Protein AF-A0A6A6Q121-F1 (afdb_monomer_lite)

Sequence (512 aa):
PRHFSQTSRILLLSRHSLRPQLPYLSQPALYRQQPLINYQINRLLSAETTSRFRDQVFLTAKWLAIVWAFIFAGSLAVTAVLIELQERKNPTPAEWRFWTRQALRDAREEANAVKEQDKVAIDWAAAGGHFRNCLKRLEDADVDGNGLFPVGGTEDGLGAEEILIPGVGKAGFDITRKSYEWRTCYFEVLMGCGLAAEHLDGMMVDLTRKFVFPRSMVVGPSNPDPRPVPSFMGHGIAPLEENCEPAYPAPETYYMRILTGKGFTTKQKLQAAEAYANWLDYKGLPASAEEMYRWAIDISKAAMPVPAGVVLDETTNVLKEDAGKEATPNLLRATTALAIHHARTGNVSAALPMLLSILRARRDAPVSPTPYSSRFDSDADTKSRTDIGQGIAFVRNVFRSAQFADPPASGDEPLTRPSPRPICEESEIMLYIGEIIFANDDNDQRKSEGLGWTRQAVRIAEMSLEDPEMQLAEKRKCRECLLAGVQNLETMLRQLSVRQKTTAAREGGRSG

Secondary structure (DSSP, 8-state):
----------------------GGG----------HHHHHHHHH--HHHHHHHHHHHHHHHHHHHHHHHHHHHHHHHHHHHHHHHHHHHS---TTS-HHHHHHHHHHHHHHHTTTTTS-SS--HHHHHHHHHHHHHHHH-TTTT-TT-EETT--TTSTT----EETTTEEPPEE-TTS-HHHHHHHHHHHHHHHHHHHHTTTEEEETTTTEEEEGGG-BBTTBSSPPPPPGGG-SPPPPBGGGEEESS--THHHHHHHHH-BS--HHHHHHHHHHHHHHHHHTT-HHHHHHHHHHHHHHHHHH-SS-HHHHB-TTT-PBPGGGGGT--HHHHHHHHHHHHHHHHTT-HHHHHHHHHHHHHHHHHSPBPSS-----S-TT-----SSHHHHHHHHHHHHTSPPPPPPPPP-S-SPP-BSSSSPPHHHHHHHHHHHHHHHHH---HHHHHHHHHHHHHHHHHHHHHHT-TT--HHHHHHHHHHHHHHHHHHHHHHHHHHHHHHHHHHHHHTS--

Foldseek 3Di:
DDDDDDDDDDDDPDDDDDDPPPVVPDDPPPPDDDPPVVVVVVVVPDVVVVVVVVVVVVVVVVVVVVVVVCVVVVVVVVVLLVLLVLCQVPNADPLADPLLVVLLSQLVCLVCCVVVVNDPDRPLLRNLVSLVVSLVQCCDCVHNVVPKAAVQADPVRVRRDFDQDPPQGGAAIACQPPDPRSQVVNLVSLVSNLVSLLVLPQWKAQQVVRDIDRVQQEPEPVHPDHDDDDVVSDPDRHHHPVRIDRSHGHSSNSLRNQCRYHNDFLVSNLVSLLSVLVSCVVVVNLVVSLVSLLVQLVSLQVLAPDHPVVAADNVLRAGDQQNLARPWQSNLVSLLSNLVSCLVVPVLVSNQRRLVRSLNSVLNHAADPDQPPCPPDVPPPVPDPDPVVVVVVSVVSSPDRNDDDDDDDSRNGRDHHNDNADALVSLVSLLSNLVSQLPVDPDPVSVVVSLVSLVVSLVSLVVNCPDPPDDPVSNVSSVVSNVSSVVSNVVSVVVVVVVVVVVVVVVVVVVD

Structure (mmCIF, N/CA/C/O backbone):
data_AF-A0A6A6Q121-F1
#
_entry.id   AF-A0A6A6Q121-F1
#
loop_
_atom_site.group_PDB
_atom_site.id
_atom_site.type_symbol
_atom_site.label_atom_id
_atom_site.label_alt_id
_atom_site.label_comp_id
_atom_site.label_asym_id
_atom_site.label_entity_id
_atom_site.label_seq_id
_atom_site.pdbx_PDB_ins_code
_atom_site.Cartn_x
_atom_site.Cartn_y
_atom_site.Cartn_z
_atom_site.occupancy
_atom_site.B_iso_or_equiv
_atom_site.auth_seq_id
_atom_site.auth_comp_id
_atom_site.auth_asym_id
_atom_site.auth_atom_id
_atom_site.pdbx_PDB_model_num
ATOM 1 N N . PRO A 1 1 ? -5.445 66.632 -56.193 1.00 40.78 1 PRO A N 1
ATOM 2 C CA . PRO A 1 1 ? -4.097 67.204 -56.459 1.00 40.78 1 PRO A CA 1
ATOM 3 C C . PRO A 1 1 ? -3.016 66.097 -56.467 1.00 40.78 1 PRO A C 1
ATOM 5 O O . PRO A 1 1 ? -2.738 65.546 -55.416 1.00 40.78 1 PRO A O 1
ATOM 8 N N . ARG A 1 2 ? -2.401 65.634 -57.561 1.00 38.06 2 ARG A N 1
ATOM 9 C CA . ARG A 1 2 ? -2.319 66.024 -58.976 1.00 38.06 2 ARG A CA 1
ATOM 10 C C . ARG A 1 2 ? -2.697 64.810 -59.846 1.00 38.06 2 ARG A C 1
ATOM 12 O O . ARG A 1 2 ? -2.284 63.694 -59.554 1.00 38.06 2 ARG A O 1
ATOM 19 N N . HIS A 1 3 ? -3.465 65.065 -60.900 1.00 41.47 3 HIS A N 1
ATOM 20 C CA . HIS A 1 3 ? -3.667 64.183 -62.053 1.00 41.47 3 HIS A CA 1
ATOM 21 C C . HIS A 1 3 ? -2.502 64.342 -63.036 1.00 41.47 3 HIS A C 1
ATOM 23 O O . HIS A 1 3 ? -1.964 65.437 -63.078 1.00 41.47 3 HIS A O 1
ATOM 29 N N . PHE A 1 4 ? -2.191 63.306 -63.825 1.00 39.97 4 PHE A N 1
ATOM 30 C CA . PHE A 1 4 ? -1.807 63.331 -65.258 1.00 39.97 4 PHE A CA 1
ATOM 31 C C . PHE A 1 4 ? -1.737 61.853 -65.720 1.00 39.97 4 PHE A C 1
ATOM 33 O O . PHE A 1 4 ? -0.875 61.109 -65.268 1.00 39.97 4 PHE A O 1
ATOM 40 N N . SER A 1 5 ? -2.833 61.289 -66.252 1.00 43.56 5 SER A N 1
ATOM 41 C CA . SER A 1 5 ? -3.167 61.110 -67.689 1.00 43.56 5 SER A CA 1
ATOM 42 C C . SER A 1 5 ? -2.218 60.153 -68.433 1.00 43.56 5 SER A C 1
ATOM 44 O O . SER A 1 5 ? -1.035 60.435 -68.567 1.00 43.56 5 SER A O 1
ATOM 46 N N . GLN A 1 6 ? -2.701 58.958 -68.804 1.00 41.78 6 GLN A N 1
ATOM 47 C CA . GLN A 1 6 ? -3.052 58.559 -70.186 1.00 41.78 6 GLN A CA 1
ATOM 48 C C . GLN A 1 6 ? -1.946 58.839 -71.220 1.00 41.78 6 GLN A C 1
ATOM 50 O O . GLN A 1 6 ? -1.555 59.981 -71.403 1.00 41.78 6 GLN A O 1
ATOM 55 N N . THR A 1 7 ? -1.500 57.840 -71.989 1.00 36.84 7 THR A N 1
ATOM 56 C CA . THR A 1 7 ? -2.024 57.542 -73.339 1.00 36.84 7 THR A CA 1
ATOM 57 C C . THR A 1 7 ? -1.271 56.339 -73.924 1.00 36.84 7 THR A C 1
ATOM 59 O O . THR A 1 7 ? -0.046 56.290 -73.941 1.00 36.84 7 THR A O 1
ATOM 62 N N . SER A 1 8 ? -2.023 55.384 -74.461 1.00 48.34 8 SER A N 1
ATOM 63 C CA . SER A 1 8 ? -1.587 54.477 -75.524 1.00 48.34 8 SER A CA 1
ATOM 64 C C . SER A 1 8 ? -1.000 55.252 -76.703 1.00 48.34 8 SER A C 1
ATOM 66 O O . SER A 1 8 ? -1.606 56.256 -77.078 1.00 48.34 8 SER A O 1
ATOM 68 N N . ARG A 1 9 ? 0.041 54.740 -77.376 1.00 40.53 9 ARG A N 1
ATOM 69 C CA . ARG A 1 9 ? 0.156 54.866 -78.839 1.00 40.53 9 ARG A CA 1
ATOM 70 C C . ARG A 1 9 ? 1.304 54.043 -79.448 1.00 40.53 9 ARG A C 1
ATOM 72 O O . ARG A 1 9 ? 2.445 54.123 -79.018 1.00 40.53 9 ARG A O 1
ATOM 79 N N . ILE A 1 10 ? 0.931 53.394 -80.554 1.00 46.56 10 ILE A N 1
ATOM 80 C CA . ILE A 1 10 ? 1.706 53.205 -81.788 1.00 46.56 10 ILE A CA 1
ATOM 81 C C . ILE A 1 10 ? 2.537 51.913 -81.894 1.00 46.56 10 ILE A C 1
ATOM 83 O O . ILE A 1 10 ? 3.711 51.835 -81.549 1.00 46.56 10 ILE A O 1
ATOM 87 N N . LEU A 1 11 ? 1.896 50.927 -82.535 1.00 51.59 11 LEU A N 1
ATOM 88 C CA . LEU A 1 11 ? 2.527 50.001 -83.472 1.00 51.59 11 LEU A CA 1
ATOM 89 C C . LEU A 1 11 ? 3.246 50.808 -84.565 1.00 51.59 11 LEU A C 1
ATOM 91 O O . LEU A 1 11 ? 2.600 51.380 -85.442 1.00 51.59 11 LEU A O 1
ATOM 95 N N . LEU A 1 12 ? 4.576 50.841 -84.520 1.00 46.09 12 LEU A N 1
ATOM 96 C CA . LEU A 1 12 ? 5.409 51.230 -85.655 1.00 46.09 12 LEU A CA 1
ATOM 97 C C . LEU A 1 12 ? 6.004 49.964 -86.269 1.00 46.09 12 LEU A C 1
ATOM 99 O O . LEU A 1 12 ? 7.003 49.425 -85.801 1.00 46.09 12 LEU A O 1
ATOM 103 N N . LEU A 1 13 ? 5.368 49.510 -87.348 1.00 48.31 13 LEU A N 1
ATOM 104 C CA . LEU A 1 13 ? 6.032 48.755 -88.402 1.00 48.31 13 LEU A CA 1
ATOM 105 C C . LEU A 1 13 ? 7.103 49.667 -89.014 1.00 48.31 13 LEU A C 1
ATOM 107 O O . LEU A 1 13 ? 6.773 50.591 -89.756 1.00 48.31 13 LEU A O 1
ATOM 111 N N . SER A 1 14 ? 8.378 49.415 -88.723 1.00 38.84 14 SER A N 1
ATOM 112 C CA . SER A 1 14 ? 9.486 49.961 -89.507 1.00 38.84 14 SER A CA 1
ATOM 113 C C . SER A 1 14 ? 10.248 48.830 -90.197 1.00 38.84 14 SER A C 1
ATOM 115 O O . SER A 1 14 ? 10.554 47.781 -89.631 1.00 38.84 14 SER A O 1
ATOM 117 N N . ARG A 1 15 ? 10.463 49.039 -91.497 1.00 37.97 15 ARG A N 1
ATOM 118 C CA . ARG A 1 15 ? 11.133 48.138 -92.432 1.00 37.97 15 ARG A CA 1
ATOM 119 C C . ARG A 1 15 ? 12.643 48.117 -92.176 1.00 37.97 15 ARG A C 1
ATOM 121 O O . ARG A 1 15 ? 13.257 49.167 -92.050 1.00 37.97 15 ARG A O 1
ATOM 128 N N . HIS A 1 16 ? 13.196 46.904 -92.179 1.00 45.56 16 HIS A N 1
ATOM 129 C CA . HIS A 1 16 ? 14.509 46.497 -92.695 1.00 45.56 16 HIS A CA 1
ATOM 130 C C . HIS A 1 16 ? 15.619 47.561 -92.666 1.00 45.56 16 HIS A C 1
ATOM 132 O O . HIS A 1 16 ? 15.792 48.320 -93.618 1.00 45.56 16 HIS A O 1
ATOM 138 N N . SER A 1 17 ? 16.459 47.501 -91.631 1.00 39.28 17 SER A N 1
ATOM 139 C CA . SER A 1 17 ? 17.854 47.920 -91.737 1.00 39.28 17 SER A CA 1
ATOM 140 C C . SER A 1 17 ? 18.752 46.683 -91.669 1.00 39.28 17 SER A C 1
ATOM 142 O O . SER A 1 17 ? 18.675 45.864 -90.752 1.00 39.28 17 SER A O 1
ATOM 144 N N . LEU A 1 18 ? 19.572 46.524 -92.707 1.00 50.84 18 LEU A N 1
ATOM 145 C CA . LEU A 1 18 ? 20.635 45.531 -92.811 1.00 50.84 18 LEU A CA 1
ATOM 146 C C . LEU A 1 18 ? 21.683 45.826 -91.732 1.00 50.84 18 LEU A C 1
ATOM 148 O O . LEU A 1 18 ? 22.589 46.631 -91.936 1.00 50.84 18 LEU A O 1
ATOM 152 N N . ARG A 1 19 ? 21.546 45.195 -90.564 1.00 47.12 19 ARG A N 1
ATOM 153 C CA . ARG A 1 19 ? 22.607 45.139 -89.556 1.00 47.12 19 ARG A CA 1
ATOM 154 C C . ARG A 1 19 ? 23.277 43.767 -89.657 1.00 47.12 19 ARG A C 1
ATOM 156 O O . ARG A 1 19 ? 22.555 42.770 -89.622 1.00 47.12 19 ARG A O 1
ATOM 163 N N . PRO A 1 20 ? 24.613 43.685 -89.784 1.00 48.47 20 PRO A N 1
ATOM 164 C CA . PRO A 1 20 ? 25.309 42.406 -89.814 1.00 48.47 20 PRO A CA 1
ATOM 165 C C . PRO A 1 20 ? 25.040 41.673 -88.498 1.00 48.47 20 PRO A C 1
ATOM 167 O O . PRO A 1 20 ? 25.429 42.124 -87.419 1.00 48.47 20 PRO A O 1
ATOM 170 N N . GLN A 1 21 ? 24.307 40.566 -88.589 1.00 49.34 21 GLN A N 1
ATOM 171 C CA . GLN A 1 21 ? 24.080 39.671 -87.467 1.00 49.34 21 GLN A CA 1
ATOM 172 C C . GLN A 1 21 ? 25.391 38.936 -87.201 1.00 49.34 21 GLN A C 1
ATOM 174 O O . GLN A 1 21 ? 25.777 38.034 -87.939 1.00 49.34 21 GLN A O 1
ATOM 179 N N . LEU A 1 22 ? 26.104 39.365 -86.160 1.00 53.59 22 LEU A N 1
ATOM 180 C CA . LEU A 1 22 ? 27.217 38.606 -85.608 1.00 53.59 22 LEU A CA 1
ATOM 181 C C . LEU A 1 22 ? 26.648 37.277 -85.074 1.00 53.59 22 LEU A C 1
ATOM 183 O O . LEU A 1 22 ? 25.803 37.311 -84.172 1.00 53.59 22 LEU A O 1
ATOM 187 N N . PRO A 1 23 ? 27.080 36.114 -85.599 1.00 54.44 23 PRO A N 1
ATOM 188 C CA . PRO A 1 23 ? 26.463 34.817 -85.299 1.00 54.44 23 PRO A CA 1
ATOM 189 C C . PRO A 1 23 ? 26.564 34.418 -83.817 1.00 54.44 23 PRO A C 1
ATOM 191 O O . PRO A 1 23 ? 25.807 33.573 -83.349 1.00 54.44 23 PRO A O 1
ATOM 194 N N . TYR A 1 24 ? 27.423 35.087 -83.046 1.00 56.44 24 TYR A N 1
ATOM 195 C CA . TYR A 1 24 ? 27.645 34.839 -81.619 1.00 56.44 24 TYR A CA 1
ATOM 196 C C . TYR A 1 24 ? 26.566 35.432 -80.691 1.00 56.44 24 TYR A C 1
ATOM 198 O O . TYR A 1 24 ? 26.572 35.141 -79.500 1.00 56.44 24 TYR A O 1
ATOM 206 N N . LEU A 1 25 ? 25.646 36.259 -81.208 1.00 50.81 25 LEU A N 1
ATOM 207 C CA . LEU A 1 25 ? 24.520 36.817 -80.435 1.00 50.81 25 LEU A CA 1
ATOM 208 C C . LEU A 1 25 ? 23.155 36.232 -80.831 1.00 50.81 25 LEU A C 1
ATOM 210 O O . LEU A 1 25 ? 22.131 36.634 -80.276 1.00 50.81 25 LEU A O 1
ATOM 214 N N . SER A 1 26 ? 23.119 35.268 -81.755 1.00 50.34 26 SER A N 1
ATOM 215 C CA . SER A 1 26 ? 21.898 34.511 -82.028 1.00 50.34 26 SER A CA 1
ATOM 216 C C . SER A 1 26 ? 21.695 33.468 -80.924 1.00 50.34 26 SER A C 1
ATOM 218 O O . SER A 1 26 ? 22.448 32.506 -80.801 1.00 50.34 26 SER A O 1
ATOM 220 N N . GLN A 1 27 ? 20.699 33.680 -80.062 1.00 53.41 27 GLN A N 1
ATOM 221 C CA . GLN A 1 27 ? 20.248 32.622 -79.159 1.00 53.41 27 GLN A CA 1
ATOM 222 C C . GLN A 1 27 ? 19.619 31.518 -80.015 1.00 53.41 27 GLN A C 1
ATOM 224 O O . GLN A 1 27 ? 18.714 31.821 -80.799 1.00 53.41 27 GLN A O 1
ATOM 229 N N . PRO A 1 28 ? 20.046 30.250 -79.897 1.00 46.47 28 PRO A N 1
ATOM 230 C CA . PRO A 1 28 ? 19.394 29.185 -80.628 1.00 46.47 28 PRO A CA 1
ATOM 231 C C . PRO A 1 28 ? 18.003 28.981 -80.023 1.00 46.47 28 PRO A C 1
ATOM 233 O O . PRO A 1 28 ? 17.853 28.482 -78.907 1.00 46.47 28 PRO A O 1
ATOM 236 N N . ALA A 1 29 ? 16.972 29.373 -80.771 1.00 50.91 29 ALA A N 1
ATOM 237 C CA . ALA A 1 29 ? 15.596 28.972 -80.524 1.00 50.91 29 ALA A CA 1
ATOM 238 C C . ALA A 1 29 ? 15.457 27.479 -80.862 1.00 50.91 29 ALA A C 1
ATOM 240 O O . ALA A 1 29 ? 14.929 27.099 -81.905 1.00 50.91 29 ALA A O 1
ATOM 241 N N . LEU A 1 30 ? 15.991 26.613 -79.997 1.00 45.03 30 LEU A N 1
ATOM 242 C CA . LEU A 1 30 ? 15.757 25.179 -80.090 1.00 45.03 30 LEU A CA 1
ATOM 243 C C . LEU A 1 30 ? 14.354 24.879 -79.567 1.00 45.03 30 LEU A C 1
ATOM 245 O O . LEU A 1 30 ? 14.095 24.812 -78.367 1.00 45.03 30 LEU A O 1
ATOM 249 N N . TYR A 1 31 ? 13.458 24.698 -80.528 1.00 45.66 31 TYR A N 1
ATOM 250 C CA . TYR A 1 31 ? 12.152 24.079 -80.393 1.00 45.66 31 TYR A CA 1
ATOM 251 C C . TYR A 1 31 ? 12.320 22.655 -79.836 1.00 45.66 31 TYR A C 1
ATOM 253 O O . TYR A 1 31 ? 12.565 21.699 -80.571 1.00 45.66 31 TYR A O 1
ATOM 261 N N . ARG A 1 32 ? 12.224 22.503 -78.514 1.00 43.00 32 ARG A N 1
ATOM 262 C CA . ARG A 1 32 ? 12.034 21.205 -77.861 1.00 43.00 32 ARG A CA 1
ATOM 263 C C . ARG A 1 32 ? 11.022 21.393 -76.745 1.00 43.00 32 ARG A C 1
ATOM 265 O O . ARG A 1 32 ? 11.251 22.175 -75.829 1.00 43.00 32 ARG A O 1
ATOM 272 N N . GLN A 1 33 ? 9.889 20.707 -76.863 1.00 49.22 33 GLN A N 1
ATOM 273 C CA . GLN A 1 33 ? 8.834 20.677 -75.856 1.00 49.22 33 GLN A CA 1
ATOM 274 C C . GLN A 1 33 ? 9.425 20.204 -74.519 1.00 49.22 33 GLN A C 1
ATOM 276 O O . GLN A 1 33 ? 9.648 19.016 -74.305 1.00 49.22 33 GLN A O 1
ATOM 281 N N . GLN A 1 34 ? 9.729 21.147 -73.635 1.00 51.66 34 GLN A N 1
ATOM 282 C CA . GLN A 1 34 ? 10.030 20.900 -72.232 1.00 51.66 34 GLN A CA 1
ATOM 283 C C . GLN A 1 34 ? 9.117 21.802 -71.397 1.00 51.66 34 GLN A C 1
ATOM 285 O O . GLN A 1 34 ? 8.850 22.935 -71.808 1.00 51.66 34 GLN A O 1
ATOM 290 N N . PRO A 1 35 ? 8.595 21.312 -70.260 1.00 52.88 35 PRO A N 1
ATOM 291 C CA . PRO A 1 35 ? 7.622 22.050 -69.466 1.00 52.88 35 PRO A CA 1
ATOM 292 C C . PRO A 1 35 ? 8.206 23.407 -69.050 1.00 52.88 35 PRO A C 1
ATOM 294 O O . PRO A 1 35 ? 9.334 23.472 -68.559 1.00 52.88 35 PRO A O 1
ATOM 297 N N . LEU A 1 36 ? 7.429 24.480 -69.252 1.00 55.72 36 LEU A N 1
ATOM 298 C CA . LEU A 1 36 ? 7.802 25.895 -69.049 1.00 55.72 36 LEU A CA 1
ATOM 299 C C . LEU A 1 36 ? 8.491 26.183 -67.702 1.00 55.72 36 LEU A C 1
ATOM 301 O O . LEU A 1 36 ? 9.307 27.097 -67.605 1.00 55.72 36 LEU A O 1
ATOM 305 N N . ILE A 1 37 ? 8.208 25.365 -66.690 1.00 57.09 37 ILE A N 1
ATOM 306 C CA . ILE A 1 37 ? 8.780 25.449 -65.346 1.00 57.09 37 ILE A CA 1
ATOM 307 C C . ILE A 1 37 ? 10.290 25.134 -65.362 1.00 57.09 37 ILE A C 1
ATOM 309 O O . ILE A 1 37 ? 11.081 25.871 -64.780 1.00 57.09 37 ILE A O 1
ATOM 313 N N . ASN A 1 38 ? 10.736 24.118 -66.109 1.00 54.62 38 ASN A N 1
ATOM 314 C CA . ASN A 1 38 ? 12.138 23.675 -66.088 1.00 54.62 38 ASN A CA 1
ATOM 315 C C . ASN A 1 38 ? 13.087 24.638 -66.816 1.00 54.62 38 ASN A C 1
ATOM 317 O O . ASN A 1 38 ? 14.240 24.784 -66.417 1.00 54.62 38 ASN A O 1
ATOM 321 N N . TYR A 1 39 ? 12.621 25.334 -67.857 1.00 56.44 39 TYR A N 1
ATOM 322 C CA . TYR A 1 39 ? 13.462 26.281 -68.600 1.00 56.44 39 TYR A CA 1
ATOM 323 C C . TYR A 1 39 ? 13.679 27.593 -67.828 1.00 56.44 39 TYR A C 1
ATOM 325 O O . TYR A 1 39 ? 14.764 28.171 -67.875 1.00 56.44 39 TYR A O 1
ATOM 333 N N . GLN A 1 40 ? 12.674 28.046 -67.069 1.00 57.50 40 GLN A N 1
ATOM 334 C CA . GLN A 1 40 ? 12.802 29.218 -66.197 1.00 57.50 40 GLN A CA 1
ATOM 335 C C . GLN A 1 40 ? 13.694 28.928 -64.982 1.00 57.50 40 GLN A C 1
ATOM 337 O O . GLN A 1 40 ? 14.534 29.760 -64.646 1.00 57.50 40 GLN A O 1
ATOM 342 N N . ILE A 1 41 ? 13.597 27.729 -64.395 1.00 56.75 41 ILE A N 1
ATOM 343 C CA . ILE A 1 41 ? 14.478 27.293 -63.300 1.00 56.75 41 ILE A CA 1
ATOM 344 C C . ILE A 1 41 ? 15.925 27.133 -63.797 1.00 56.75 41 ILE A C 1
ATOM 346 O O . ILE A 1 41 ? 16.841 27.657 -63.172 1.00 56.75 41 ILE A O 1
ATOM 350 N N . ASN A 1 42 ? 16.148 26.528 -64.970 1.00 56.41 42 ASN A N 1
ATOM 351 C CA . ASN A 1 42 ? 17.495 26.385 -65.543 1.00 56.41 42 ASN A CA 1
ATOM 352 C C . ASN A 1 42 ? 18.125 27.721 -65.971 1.00 56.41 42 ASN A C 1
ATOM 354 O O . ASN A 1 42 ? 19.343 27.859 -65.937 1.00 56.41 42 ASN A O 1
ATOM 358 N N . ARG A 1 43 ? 17.320 28.726 -66.346 1.00 57.44 43 ARG A N 1
ATOM 359 C CA . ARG A 1 43 ? 17.803 30.083 -66.657 1.00 57.44 43 ARG A CA 1
ATOM 360 C C . ARG A 1 43 ? 18.135 30.901 -65.404 1.00 57.44 43 ARG A C 1
ATOM 362 O O . ARG A 1 43 ? 18.974 31.796 -65.478 1.00 57.44 43 ARG A O 1
ATOM 369 N N . LEU A 1 44 ? 17.500 30.598 -64.272 1.00 55.59 44 LEU A N 1
ATOM 370 C CA . LEU A 1 44 ? 17.849 31.155 -62.960 1.00 55.59 44 LEU A CA 1
ATOM 371 C C . LEU A 1 44 ? 19.056 30.446 -62.323 1.00 55.59 44 LEU A C 1
ATOM 373 O O . LEU A 1 44 ? 19.690 31.018 -61.444 1.00 55.59 44 LEU A O 1
ATOM 377 N N . LEU A 1 45 ? 19.400 29.247 -62.804 1.00 55.16 45 LEU A N 1
ATOM 378 C CA . LEU A 1 45 ? 20.584 28.471 -62.435 1.00 55.16 45 LEU A CA 1
ATOM 379 C C . LEU A 1 45 ? 21.743 28.739 -63.415 1.00 55.16 45 LEU A C 1
ATOM 381 O O . LEU A 1 45 ? 22.198 27.847 -64.129 1.00 55.16 45 LEU A O 1
ATOM 385 N N . SER A 1 46 ? 22.249 29.973 -63.478 1.00 60.75 46 SER A N 1
ATOM 386 C CA . SER A 1 46 ? 23.560 30.205 -64.106 1.00 60.75 46 SER A CA 1
ATOM 387 C C . SER A 1 46 ? 24.662 29.547 -63.255 1.00 60.75 46 SER A C 1
ATOM 389 O O . SER A 1 46 ? 24.511 29.432 -62.038 1.00 60.75 46 SER A O 1
ATOM 391 N N . ALA A 1 47 ? 25.788 29.128 -63.846 1.00 57.81 47 ALA A N 1
ATOM 392 C CA . ALA A 1 47 ? 26.884 28.463 -63.115 1.00 57.81 47 ALA A CA 1
ATOM 393 C C . ALA A 1 47 ? 27.447 29.283 -61.925 1.00 57.81 47 ALA A C 1
ATOM 395 O O . ALA A 1 47 ? 28.083 28.734 -61.031 1.00 57.81 47 ALA A O 1
ATOM 396 N N . GLU A 1 48 ? 27.180 30.592 -61.889 1.00 60.66 48 GLU A N 1
ATOM 397 C CA . GLU A 1 48 ? 27.539 31.503 -60.795 1.00 60.66 48 GLU A CA 1
ATOM 398 C C . GLU A 1 48 ? 26.508 31.516 -59.644 1.00 60.66 48 GLU A C 1
ATOM 400 O O . GLU A 1 48 ? 26.817 31.889 -58.515 1.00 60.66 48 GLU A O 1
ATOM 405 N N . THR A 1 49 ? 25.264 31.112 -59.911 1.00 61.53 49 THR A N 1
ATOM 406 C CA . THR A 1 49 ? 24.206 30.975 -58.893 1.00 61.53 49 THR A CA 1
ATOM 407 C C . THR A 1 49 ? 24.215 29.603 -58.229 1.00 61.53 49 THR A C 1
ATOM 409 O O . THR A 1 49 ? 23.866 29.506 -57.058 1.00 61.53 49 THR A O 1
ATOM 412 N N . THR A 1 50 ? 24.671 28.551 -58.919 1.00 65.12 50 THR A N 1
ATOM 413 C CA . THR A 1 50 ? 24.763 27.199 -58.346 1.00 65.12 50 THR A CA 1
ATOM 414 C C . THR A 1 50 ? 25.870 27.091 -57.298 1.00 65.12 50 THR A C 1
ATOM 416 O O . THR A 1 50 ? 25.665 26.440 -56.275 1.00 65.12 50 THR A O 1
ATOM 419 N N . SER A 1 51 ? 27.009 27.768 -57.494 1.00 71.69 51 SER A N 1
ATOM 420 C CA . SER A 1 51 ? 28.069 27.869 -56.481 1.00 71.69 51 SER A CA 1
ATOM 421 C C . SER A 1 51 ? 27.608 28.676 -55.266 1.00 71.69 51 SER A C 1
ATOM 423 O O . SER A 1 51 ? 27.692 28.179 -54.149 1.00 71.69 51 SER A O 1
ATOM 425 N N . ARG A 1 52 ? 26.999 29.855 -55.476 1.00 75.06 52 ARG A N 1
ATOM 426 C CA . ARG A 1 52 ? 26.421 30.666 -54.387 1.00 75.06 52 ARG A CA 1
ATOM 427 C C . ARG A 1 52 ? 25.329 29.926 -53.619 1.00 75.06 52 ARG A C 1
ATOM 429 O O . ARG A 1 52 ? 25.298 30.001 -52.396 1.00 75.06 52 ARG A O 1
ATOM 436 N N . PHE A 1 53 ? 24.451 29.200 -54.310 1.00 80.56 53 PHE A N 1
ATOM 437 C CA . PHE A 1 53 ? 23.415 28.396 -53.667 1.00 80.56 53 PHE A CA 1
ATOM 438 C C . PHE A 1 53 ? 24.027 27.241 -52.873 1.00 80.56 53 PHE A C 1
ATOM 440 O O . PHE A 1 53 ? 23.622 27.007 -51.742 1.00 80.56 53 PHE A O 1
ATOM 447 N N . ARG A 1 54 ? 25.046 26.556 -53.411 1.00 81.12 54 ARG A N 1
ATOM 448 C CA . ARG A 1 54 ? 25.771 25.506 -52.683 1.00 81.12 54 ARG A CA 1
ATOM 449 C C . ARG A 1 54 ? 26.434 26.052 -51.420 1.00 81.12 54 ARG A C 1
ATOM 451 O O . ARG A 1 54 ? 26.320 25.422 -50.373 1.00 81.12 54 ARG A O 1
ATOM 458 N N . ASP A 1 55 ? 27.059 27.222 -51.499 1.00 83.75 55 ASP A N 1
ATOM 459 C CA . ASP A 1 55 ? 27.701 27.870 -50.353 1.00 83.75 55 ASP A CA 1
ATOM 460 C C . ASP A 1 55 ? 26.666 28.320 -49.311 1.00 83.75 55 ASP A C 1
ATOM 462 O O . ASP A 1 55 ? 26.862 28.111 -48.115 1.00 83.75 55 ASP A O 1
ATOM 466 N N . GLN A 1 56 ? 25.522 28.860 -49.745 1.00 86.94 56 GLN A N 1
ATOM 467 C CA . GLN A 1 56 ? 24.409 29.225 -48.861 1.00 86.94 56 GLN A CA 1
ATOM 468 C C . GLN A 1 56 ? 23.745 28.002 -48.214 1.00 86.94 56 GLN A C 1
ATOM 470 O O . GLN A 1 56 ? 23.459 28.022 -47.017 1.00 86.94 56 GLN A O 1
ATOM 475 N N . VAL A 1 57 ? 23.537 26.915 -48.958 1.00 88.75 57 VAL A N 1
ATOM 476 C CA . VAL A 1 57 ? 23.019 25.645 -48.425 1.00 88.75 57 VAL A CA 1
ATOM 477 C C . VAL A 1 57 ? 24.010 25.036 -47.436 1.00 88.75 57 VAL A C 1
ATOM 479 O O . VAL A 1 57 ? 23.611 24.578 -46.371 1.00 88.75 57 VAL A O 1
ATOM 482 N N . PHE A 1 58 ? 25.310 25.080 -47.728 1.00 92.06 58 PHE A N 1
ATOM 483 C CA . PHE A 1 58 ? 26.333 24.593 -46.807 1.00 92.06 58 PHE A CA 1
ATOM 484 C C . PHE A 1 58 ? 26.385 25.429 -45.521 1.00 92.06 58 PHE A C 1
ATOM 486 O O . PHE A 1 58 ? 26.442 24.876 -44.421 1.00 92.06 58 PHE A O 1
ATOM 493 N N . LEU A 1 59 ? 26.306 26.759 -45.636 1.00 91.62 59 LEU A N 1
ATOM 494 C CA . LEU A 1 59 ? 26.290 27.659 -44.485 1.00 91.62 59 LEU A CA 1
ATOM 495 C C . LEU A 1 59 ? 25.034 27.448 -43.624 1.00 91.62 59 LEU A C 1
ATOM 497 O O . LEU A 1 59 ? 25.136 27.352 -42.403 1.00 91.62 59 LEU A O 1
ATOM 501 N N . THR A 1 60 ? 23.858 27.341 -44.247 1.00 92.88 60 THR A N 1
ATOM 502 C CA . THR A 1 60 ? 22.589 27.089 -43.543 1.00 92.88 60 THR A CA 1
ATOM 503 C C . THR A 1 60 ? 22.572 25.715 -42.887 1.00 92.88 60 THR A C 1
ATOM 505 O O . THR A 1 60 ? 22.222 25.629 -41.715 1.00 92.88 60 THR A O 1
ATOM 508 N N . ALA A 1 61 ? 23.032 24.662 -43.568 1.00 94.38 61 ALA A N 1
ATOM 509 C CA . ALA A 1 61 ? 23.165 23.328 -42.986 1.00 94.38 61 ALA A CA 1
ATOM 510 C C . ALA A 1 61 ? 24.128 23.317 -41.789 1.00 94.38 61 ALA A C 1
ATOM 512 O O . ALA A 1 61 ? 23.821 22.707 -40.768 1.00 94.38 61 ALA A O 1
ATOM 513 N N . LYS A 1 62 ? 25.255 24.038 -41.870 1.00 95.50 62 LYS A N 1
ATOM 514 C CA . LYS A 1 62 ? 26.201 24.190 -40.754 1.00 95.50 62 LYS A CA 1
ATOM 515 C C . LYS A 1 62 ? 25.543 24.857 -39.546 1.00 95.50 62 LYS A C 1
ATOM 517 O O . LYS A 1 62 ? 25.641 24.333 -38.441 1.00 95.50 62 LYS A O 1
ATOM 522 N N . TRP A 1 63 ? 24.876 25.996 -39.736 1.00 94.94 63 TRP A N 1
ATOM 523 C CA . TRP A 1 63 ? 24.200 26.693 -38.637 1.00 94.94 63 TRP A CA 1
ATOM 524 C C . TRP A 1 63 ? 23.032 25.886 -38.074 1.00 94.94 63 TRP A C 1
ATOM 526 O O . TRP A 1 63 ? 22.870 25.829 -36.861 1.00 94.94 63 TRP A O 1
ATOM 536 N N . LEU A 1 64 ? 22.276 25.198 -38.929 1.00 95.94 64 LEU A N 1
ATOM 537 C CA . LEU A 1 64 ? 21.200 24.307 -38.514 1.00 95.94 64 LEU A CA 1
ATOM 538 C C . LEU A 1 64 ? 21.739 23.137 -37.680 1.00 95.94 64 LEU A C 1
ATOM 540 O O . LEU A 1 64 ? 21.188 22.849 -36.624 1.00 95.94 64 LEU A O 1
ATOM 544 N N . ALA A 1 65 ? 22.844 22.512 -38.095 1.00 95.62 65 ALA A N 1
ATOM 545 C CA . ALA A 1 65 ? 23.501 21.454 -37.329 1.00 95.62 65 ALA A CA 1
ATOM 546 C C . ALA A 1 65 ? 23.997 21.956 -35.964 1.00 95.62 65 ALA A C 1
ATOM 548 O O . ALA A 1 65 ? 23.815 21.273 -34.960 1.00 95.62 65 ALA A O 1
ATOM 549 N N . ILE A 1 66 ? 24.568 23.164 -35.909 1.00 96.00 66 ILE A N 1
ATOM 550 C CA . ILE A 1 66 ? 24.986 23.801 -34.652 1.00 96.00 66 ILE A CA 1
ATOM 551 C C . ILE A 1 66 ? 23.774 24.041 -33.741 1.00 96.00 66 ILE A C 1
ATOM 553 O O . ILE A 1 66 ? 23.816 23.687 -32.566 1.00 96.00 66 ILE A O 1
ATOM 557 N N . VAL A 1 67 ? 22.681 24.597 -34.271 1.00 96.44 67 VAL A N 1
ATOM 558 C CA . VAL A 1 67 ? 21.450 24.846 -33.505 1.00 96.44 67 VAL A CA 1
ATOM 559 C C . VAL A 1 67 ? 20.860 23.539 -32.975 1.00 96.44 67 VAL A C 1
ATOM 561 O O . VAL A 1 67 ? 20.555 23.457 -31.789 1.00 96.44 67 VAL A O 1
ATOM 564 N N . TRP A 1 68 ? 20.762 22.495 -33.801 1.00 96.75 68 TRP A N 1
ATOM 565 C CA . TRP A 1 68 ? 20.288 21.182 -33.354 1.00 96.75 68 TRP A CA 1
ATOM 566 C C . TRP A 1 68 ? 21.198 20.553 -32.303 1.00 96.75 68 TRP A C 1
ATOM 568 O O . TRP A 1 68 ? 20.690 19.966 -31.352 1.00 96.75 68 TRP A O 1
ATOM 578 N N . ALA A 1 69 ? 22.518 20.710 -32.423 1.00 96.31 69 ALA A N 1
ATOM 579 C CA . ALA A 1 69 ? 23.452 20.248 -31.403 1.00 96.31 69 ALA A CA 1
ATOM 580 C C . ALA A 1 69 ? 23.224 20.967 -30.063 1.00 96.31 69 ALA A C 1
ATOM 582 O O . ALA A 1 69 ? 23.191 20.312 -29.024 1.00 96.31 69 ALA A O 1
ATOM 583 N N . PHE A 1 70 ? 22.997 22.287 -30.077 1.00 96.44 70 PHE A N 1
ATOM 584 C CA . PHE A 1 70 ? 22.665 23.043 -28.866 1.00 96.44 70 PHE A CA 1
ATOM 585 C C . PHE A 1 70 ? 21.307 22.653 -28.277 1.00 96.44 70 PHE A C 1
ATOM 587 O O . PHE A 1 70 ? 21.206 22.510 -27.062 1.00 96.44 70 PHE A O 1
ATOM 594 N N . ILE A 1 71 ? 20.282 22.440 -29.106 1.00 96.44 71 ILE A N 1
ATOM 595 C CA . ILE A 1 71 ? 18.963 21.980 -28.645 1.00 96.44 71 ILE A CA 1
ATOM 596 C C . ILE A 1 71 ? 19.077 20.590 -28.015 1.00 96.44 71 ILE A C 1
ATOM 598 O O . ILE A 1 71 ? 18.560 20.371 -26.923 1.00 96.44 71 ILE A O 1
ATOM 602 N N . PHE A 1 72 ? 19.787 19.664 -28.663 1.00 96.31 72 PHE A N 1
ATOM 603 C CA . PHE A 1 72 ? 19.988 18.311 -28.153 1.00 96.31 72 PHE A CA 1
ATOM 604 C C . PHE A 1 72 ? 20.784 18.311 -26.842 1.00 96.31 72 PHE A C 1
ATOM 606 O O . PHE A 1 72 ? 20.358 17.699 -25.866 1.00 96.31 72 PHE A O 1
ATOM 613 N N . ALA A 1 73 ? 21.898 19.048 -26.781 1.00 95.62 73 ALA A N 1
ATOM 614 C CA . ALA A 1 73 ? 22.701 19.171 -25.567 1.00 95.62 73 ALA A CA 1
ATOM 615 C C . ALA A 1 73 ? 21.925 19.851 -24.426 1.00 95.62 73 ALA A C 1
ATOM 617 O O . ALA A 1 73 ? 21.990 19.400 -23.285 1.00 95.62 73 ALA A O 1
ATOM 618 N N . GLY A 1 74 ? 21.158 20.902 -24.733 1.00 94.62 74 GLY A N 1
ATOM 619 C CA . GLY A 1 74 ? 20.292 21.583 -23.773 1.00 94.62 74 GLY A CA 1
ATOM 620 C C . GLY A 1 74 ? 19.184 20.673 -23.246 1.00 94.62 74 GLY A C 1
ATOM 621 O O . GLY A 1 74 ? 18.976 20.605 -22.039 1.00 94.62 74 GLY A O 1
ATOM 622 N N . SER A 1 75 ? 18.526 19.913 -24.126 1.00 93.25 75 SER A N 1
ATOM 623 C CA . SER A 1 75 ? 17.524 18.915 -23.741 1.00 93.25 75 SER A CA 1
ATOM 624 C C . SER A 1 75 ? 18.125 17.844 -22.833 1.00 93.25 75 SER A C 1
ATOM 626 O O . SER A 1 75 ? 17.556 17.571 -21.779 1.00 93.25 75 SER A O 1
ATOM 628 N N . LEU A 1 76 ? 19.302 17.310 -23.177 1.00 93.62 76 LEU A N 1
ATOM 629 C CA . LEU A 1 76 ? 19.995 16.321 -22.354 1.00 93.62 76 LEU A CA 1
ATOM 630 C C . LEU A 1 76 ? 20.329 16.887 -20.965 1.00 93.62 76 LEU A C 1
ATOM 632 O O . LEU A 1 76 ? 20.072 16.231 -19.957 1.00 93.62 76 LEU A O 1
ATOM 636 N N . ALA A 1 77 ? 20.832 18.123 -20.897 1.00 90.25 77 ALA A N 1
ATOM 637 C CA . ALA A 1 77 ? 21.153 18.790 -19.637 1.00 90.25 77 ALA A CA 1
ATOM 638 C C . ALA A 1 77 ? 19.910 19.006 -18.758 1.00 90.25 77 ALA A C 1
ATOM 640 O O . ALA A 1 77 ? 19.953 18.720 -17.562 1.00 90.25 77 ALA A O 1
ATOM 641 N N . VAL A 1 78 ? 18.792 19.449 -19.345 1.00 90.25 78 VAL A N 1
ATOM 642 C CA . VAL A 1 78 ? 17.520 19.603 -18.622 1.00 90.25 78 VAL A CA 1
ATOM 643 C C . VAL A 1 78 ? 17.025 18.251 -18.114 1.00 90.25 78 VAL A C 1
ATOM 645 O O . VAL A 1 78 ? 16.703 18.136 -16.936 1.00 90.25 78 VAL A O 1
ATOM 648 N N . THR A 1 79 ? 17.027 17.207 -18.949 1.00 88.75 79 THR A N 1
ATOM 649 C CA . THR A 1 79 ? 16.608 15.865 -18.510 1.00 88.75 79 THR A CA 1
ATOM 650 C C . THR A 1 79 ? 17.502 15.312 -17.403 1.00 88.75 79 THR A C 1
ATOM 652 O O . THR A 1 79 ? 16.990 14.752 -16.442 1.00 88.75 79 THR A O 1
ATOM 655 N N . ALA A 1 80 ? 18.819 15.526 -17.473 1.00 87.56 80 ALA A N 1
ATOM 656 C CA . ALA A 1 80 ? 19.746 15.095 -16.432 1.00 87.56 80 ALA A CA 1
ATOM 657 C C . ALA A 1 80 ? 19.472 15.806 -15.098 1.00 87.56 80 ALA A C 1
ATOM 659 O O . ALA A 1 80 ? 19.464 15.162 -14.053 1.00 87.56 80 ALA A O 1
ATOM 660 N N . VAL A 1 81 ? 19.188 17.112 -15.134 1.00 86.81 81 VAL A N 1
ATOM 661 C CA . VAL A 1 81 ? 18.804 17.885 -13.943 1.00 86.81 81 VAL A CA 1
ATOM 662 C C . VAL A 1 81 ? 17.489 17.376 -13.356 1.00 86.81 81 VAL A C 1
ATOM 664 O O . VAL A 1 81 ? 17.398 17.208 -12.144 1.00 86.81 81 VAL A O 1
ATOM 667 N N . LEU A 1 82 ? 16.482 17.106 -14.189 1.00 87.06 82 LEU A N 1
ATOM 668 C CA . LEU A 1 82 ? 15.196 16.577 -13.725 1.00 87.06 82 LEU A CA 1
ATOM 669 C C . LEU A 1 82 ? 15.350 15.191 -13.089 1.00 87.06 82 LEU A C 1
ATOM 671 O O . LEU A 1 82 ? 14.818 14.964 -12.004 1.00 87.06 82 LEU A O 1
ATOM 675 N N . ILE A 1 83 ? 16.134 14.303 -13.708 1.00 87.94 83 ILE A N 1
ATOM 676 C CA . ILE A 1 83 ? 16.447 12.978 -13.154 1.00 87.94 83 ILE A CA 1
ATOM 677 C C . ILE A 1 83 ? 17.148 13.118 -11.801 1.00 87.94 83 ILE A C 1
ATOM 679 O O . ILE A 1 83 ? 16.784 12.425 -10.860 1.00 87.94 83 ILE A O 1
ATOM 683 N N . GLU A 1 84 ? 18.113 14.028 -11.677 1.00 86.19 84 GLU A N 1
ATOM 684 C CA . GLU A 1 84 ? 18.843 14.256 -10.427 1.00 86.19 84 GLU A CA 1
ATOM 685 C C . GLU A 1 84 ? 17.936 14.813 -9.318 1.00 86.19 84 GLU A C 1
ATOM 687 O O . GLU A 1 84 ? 18.002 14.377 -8.169 1.00 86.19 84 GLU A O 1
ATOM 692 N N . LEU A 1 85 ? 17.040 15.747 -9.650 1.00 84.31 85 LEU A N 1
ATOM 693 C CA . LEU A 1 85 ? 16.043 16.262 -8.709 1.00 84.31 85 LEU A CA 1
ATOM 694 C C . LEU A 1 85 ? 15.088 15.158 -8.239 1.00 84.31 85 LEU A C 1
ATOM 696 O O . LEU A 1 85 ? 14.774 15.072 -7.049 1.00 84.31 85 LEU A O 1
ATOM 700 N N . GLN A 1 86 ? 14.652 14.295 -9.156 1.00 84.44 86 GLN A N 1
ATOM 701 C CA . GLN A 1 86 ? 13.792 13.160 -8.839 1.00 84.44 86 GLN A CA 1
ATOM 702 C C . GLN A 1 86 ? 14.523 12.117 -7.985 1.00 84.44 86 GLN A C 1
ATOM 704 O O . GLN A 1 86 ? 13.948 11.617 -7.021 1.00 84.44 86 GLN A O 1
ATOM 709 N N . GLU A 1 87 ? 15.790 11.833 -8.290 1.00 86.56 87 GLU A N 1
ATOM 710 C CA . GLU A 1 87 ? 16.640 10.902 -7.543 1.00 86.56 87 GLU A CA 1
ATOM 711 C C . GLU A 1 87 ? 16.882 11.378 -6.107 1.00 86.56 87 GLU A C 1
ATOM 713 O O . GLU A 1 87 ? 16.911 10.578 -5.180 1.00 86.56 87 GLU A O 1
ATOM 718 N N . ARG A 1 88 ? 16.994 12.691 -5.890 1.00 84.31 88 ARG A N 1
ATOM 719 C CA . ARG A 1 88 ? 17.101 13.256 -4.537 1.00 84.31 88 ARG A CA 1
ATOM 720 C C . ARG A 1 88 ? 15.816 13.137 -3.740 1.00 84.31 88 ARG A C 1
ATOM 722 O O . ARG A 1 88 ? 15.869 12.886 -2.542 1.00 84.31 88 ARG A O 1
ATOM 729 N N . LYS A 1 89 ? 14.669 13.345 -4.391 1.00 83.62 89 LYS A N 1
ATOM 730 C CA . LYS A 1 89 ? 13.358 13.225 -3.743 1.00 83.62 89 LYS A CA 1
ATOM 731 C C . LYS A 1 89 ? 13.051 11.766 -3.404 1.00 83.62 89 LYS A C 1
ATOM 733 O O . LYS A 1 89 ? 12.587 11.483 -2.308 1.00 83.62 89 LYS A O 1
ATOM 738 N N . ASN A 1 90 ? 13.306 10.864 -4.349 1.00 86.12 90 ASN A N 1
ATOM 739 C CA . ASN A 1 90 ? 13.021 9.439 -4.252 1.00 86.12 90 ASN A CA 1
ATOM 740 C C . ASN A 1 90 ? 14.233 8.637 -4.766 1.00 86.12 90 ASN A C 1
ATOM 742 O O . ASN A 1 90 ? 14.260 8.273 -5.949 1.00 86.12 90 ASN A O 1
ATOM 746 N N . PRO A 1 91 ? 15.221 8.337 -3.908 1.00 89.56 91 PRO A N 1
ATOM 747 C CA . PRO A 1 91 ? 16.439 7.655 -4.329 1.00 89.56 91 PRO A CA 1
ATOM 748 C C . PRO A 1 91 ? 16.154 6.248 -4.863 1.00 89.56 91 PRO A C 1
ATOM 750 O O . PRO A 1 91 ? 15.175 5.590 -4.488 1.00 89.56 91 PRO A O 1
ATOM 753 N N . THR A 1 92 ? 17.006 5.798 -5.781 1.00 91.19 92 THR A N 1
ATOM 754 C CA . THR A 1 92 ? 16.992 4.450 -6.352 1.00 91.19 92 THR A CA 1
ATOM 755 C C . THR A 1 92 ? 18.308 3.727 -6.047 1.00 91.19 92 THR A C 1
ATOM 757 O O . THR A 1 92 ? 19.339 4.370 -5.836 1.00 91.19 92 THR A O 1
ATOM 760 N N . PRO A 1 93 ? 18.322 2.383 -6.003 1.00 91.12 93 PRO A N 1
ATOM 761 C CA . PRO A 1 93 ? 19.507 1.647 -5.581 1.00 91.12 93 PRO A CA 1
ATOM 762 C C . PRO A 1 93 ? 20.667 1.825 -6.562 1.00 91.12 93 PRO A C 1
ATOM 764 O O . PRO A 1 93 ? 20.518 1.640 -7.774 1.00 91.12 93 PRO A O 1
ATOM 767 N N . ALA A 1 94 ? 21.857 2.116 -6.031 1.00 86.62 94 ALA A N 1
ATOM 768 C CA . ALA A 1 94 ? 23.073 2.274 -6.830 1.00 86.62 94 ALA A CA 1
ATOM 769 C C . ALA A 1 94 ? 23.505 0.978 -7.545 1.00 86.62 94 ALA A C 1
ATOM 771 O O . ALA A 1 94 ? 24.260 1.034 -8.514 1.00 86.62 94 ALA A O 1
ATOM 772 N N . GLU A 1 95 ? 23.002 -0.172 -7.102 1.00 89.12 95 GLU A N 1
ATOM 773 C CA . GLU A 1 95 ? 23.246 -1.480 -7.716 1.00 89.12 95 GLU A CA 1
ATOM 774 C C . GLU A 1 95 ? 22.459 -1.698 -9.011 1.00 89.12 95 GLU A C 1
ATOM 776 O O . GLU A 1 95 ? 22.869 -2.496 -9.847 1.00 89.12 95 GLU A O 1
ATOM 781 N N . TRP A 1 96 ? 21.333 -1.003 -9.197 1.00 92.06 96 TRP A N 1
ATOM 782 C CA . TRP A 1 96 ? 20.473 -1.216 -10.361 1.00 92.06 96 TRP A CA 1
ATOM 783 C C . TRP A 1 96 ? 21.057 -0.559 -11.603 1.00 92.06 96 TRP A C 1
ATOM 785 O O . TRP A 1 96 ? 21.611 0.541 -11.541 1.00 92.06 96 TRP A O 1
ATOM 795 N N . ARG A 1 97 ? 20.863 -1.156 -12.774 1.00 93.56 97 ARG A N 1
ATOM 796 C CA . ARG A 1 97 ? 21.194 -0.509 -14.049 1.00 93.56 97 ARG A CA 1
ATOM 797 C C . ARG A 1 97 ? 20.281 0.689 -14.322 1.00 93.56 97 ARG A C 1
ATOM 799 O O . ARG A 1 97 ? 19.131 0.743 -13.885 1.00 93.56 97 ARG A O 1
ATOM 806 N N . PHE A 1 98 ? 20.779 1.633 -15.126 1.00 91.56 98 PHE A N 1
ATOM 807 C CA . PHE A 1 98 ? 20.087 2.886 -15.462 1.00 91.56 98 PHE A CA 1
ATOM 808 C C . PHE A 1 98 ? 18.633 2.682 -15.914 1.00 91.56 98 PHE A C 1
ATOM 810 O O . PHE A 1 98 ? 17.734 3.318 -15.376 1.00 91.56 98 PHE A O 1
ATOM 817 N N . TRP A 1 99 ? 18.387 1.759 -16.849 1.00 93.00 99 TRP A N 1
ATOM 818 C CA . TRP A 1 99 ? 17.044 1.511 -17.388 1.00 93.00 99 TRP A CA 1
ATOM 819 C C . TRP A 1 99 ? 16.058 0.951 -16.361 1.00 93.00 99 TRP A C 1
ATOM 821 O O . TRP A 1 99 ? 14.865 1.214 -16.450 1.00 93.00 99 TRP A O 1
ATOM 831 N N . THR A 1 100 ? 16.543 0.205 -15.371 1.00 95.00 100 THR A N 1
ATOM 832 C CA . THR A 1 100 ? 15.709 -0.335 -14.289 1.00 95.00 100 THR A CA 1
ATOM 833 C C . THR A 1 100 ? 15.312 0.771 -13.318 1.00 95.00 100 THR A C 1
ATOM 835 O O . THR A 1 100 ? 14.149 0.856 -12.927 1.00 95.00 100 THR A O 1
ATOM 838 N N . ARG A 1 101 ? 16.247 1.684 -13.016 1.00 94.06 101 ARG A N 1
ATOM 839 C CA . ARG A 1 101 ? 15.956 2.910 -12.258 1.00 94.06 101 ARG A CA 1
ATOM 840 C C . ARG A 1 101 ? 14.989 3.814 -13.013 1.00 94.06 101 ARG A C 1
ATOM 842 O O . ARG A 1 101 ? 14.043 4.304 -12.412 1.00 94.06 101 ARG A O 1
ATOM 849 N N . GLN A 1 102 ? 15.189 3.995 -14.320 1.00 93.19 102 GLN A N 1
ATOM 850 C CA . GLN A 1 102 ? 14.295 4.806 -15.145 1.00 93.19 102 GLN A CA 1
ATOM 851 C C . GLN A 1 102 ? 12.877 4.231 -15.159 1.00 93.19 102 GLN A C 1
ATOM 853 O O . GLN A 1 102 ? 11.937 4.970 -14.907 1.00 93.19 102 GLN A O 1
ATOM 858 N N . ALA A 1 103 ? 12.721 2.913 -15.323 1.00 94.62 103 ALA A N 1
ATOM 859 C CA . ALA A 1 103 ? 11.408 2.275 -15.263 1.00 94.62 103 ALA A CA 1
ATOM 860 C C . ALA A 1 103 ? 10.697 2.501 -13.915 1.00 94.62 103 ALA A C 1
ATOM 862 O O . ALA A 1 103 ? 9.490 2.721 -13.897 1.00 94.62 103 ALA A O 1
ATOM 863 N N . LEU A 1 104 ? 11.425 2.483 -12.790 1.00 95.06 104 LEU A N 1
ATOM 864 C CA . LEU A 1 104 ? 10.845 2.813 -11.484 1.00 95.06 104 LEU A CA 1
ATOM 865 C C . LEU A 1 104 ? 10.479 4.303 -11.373 1.00 95.06 104 LEU A C 1
ATOM 867 O O . LEU A 1 104 ? 9.443 4.633 -10.802 1.00 95.06 104 LEU A O 1
ATOM 871 N N . ARG A 1 105 ? 11.301 5.207 -11.917 1.00 92.75 105 ARG A N 1
ATOM 872 C CA . ARG A 1 105 ? 11.005 6.649 -11.951 1.00 92.75 105 ARG A CA 1
ATOM 873 C C . ARG A 1 105 ? 9.733 6.942 -12.740 1.00 92.75 105 ARG A C 1
ATOM 875 O O . ARG A 1 105 ? 8.851 7.600 -12.195 1.00 92.75 105 ARG A O 1
ATOM 882 N N . ASP A 1 106 ? 9.612 6.380 -13.940 1.00 91.94 106 ASP A N 1
ATOM 883 C CA . ASP A 1 106 ? 8.423 6.516 -14.787 1.00 91.94 106 ASP A CA 1
ATOM 884 C C . ASP A 1 106 ? 7.180 5.946 -14.072 1.00 91.94 106 ASP A C 1
ATOM 886 O O . ASP A 1 106 ? 6.119 6.566 -14.043 1.00 91.94 106 ASP A O 1
ATOM 890 N N . ALA A 1 107 ? 7.317 4.788 -13.407 1.00 94.00 107 ALA A N 1
ATOM 891 C CA . ALA A 1 107 ? 6.227 4.187 -12.636 1.00 94.00 107 ALA A CA 1
ATOM 892 C C . ALA A 1 107 ? 5.769 5.077 -11.466 1.00 94.00 107 ALA A C 1
ATOM 894 O O . ALA A 1 107 ? 4.570 5.225 -11.228 1.00 94.00 107 ALA A O 1
ATOM 895 N N . ARG A 1 108 ? 6.717 5.680 -10.735 1.00 92.12 108 ARG A N 1
ATOM 896 C CA . ARG A 1 108 ? 6.436 6.601 -9.622 1.00 92.12 108 ARG A CA 1
ATOM 897 C C . ARG A 1 108 ? 5.765 7.884 -10.096 1.00 92.12 108 ARG A C 1
ATOM 899 O O . ARG A 1 108 ? 4.893 8.381 -9.389 1.00 92.12 108 ARG A O 1
ATOM 906 N N . GLU A 1 109 ? 6.188 8.427 -11.232 1.00 88.94 109 GLU A N 1
ATOM 907 C CA . GLU A 1 109 ? 5.590 9.621 -11.834 1.00 88.94 109 GLU A CA 1
ATOM 908 C C . GLU A 1 109 ? 4.125 9.353 -12.191 1.00 88.94 109 GLU A C 1
ATOM 910 O O . GLU A 1 109 ? 3.231 10.034 -11.691 1.00 88.94 109 GLU A O 1
ATOM 915 N N . GLU A 1 110 ? 3.853 8.272 -12.926 1.00 89.38 110 GLU A N 1
ATOM 916 C CA . GLU A 1 110 ? 2.486 7.906 -13.305 1.00 89.38 110 GLU A CA 1
ATOM 917 C C . GLU A 1 110 ? 1.602 7.592 -12.088 1.00 89.38 110 GLU A C 1
ATOM 919 O O . GLU A 1 110 ? 0.479 8.089 -11.984 1.00 89.38 110 GLU A O 1
ATOM 924 N N . ALA A 1 111 ? 2.118 6.845 -11.106 1.00 87.31 111 ALA A N 1
ATOM 925 C CA . ALA A 1 111 ? 1.380 6.517 -9.885 1.00 87.31 111 ALA A CA 1
ATOM 926 C C . ALA A 1 111 ? 1.092 7.742 -8.989 1.00 87.31 111 ALA A C 1
ATOM 928 O O . ALA A 1 111 ? 0.160 7.709 -8.181 1.00 87.31 111 ALA A O 1
ATOM 929 N N . ASN A 1 112 ? 1.870 8.825 -9.107 1.00 84.12 112 ASN A N 1
ATOM 930 C CA . ASN A 1 112 ? 1.682 10.054 -8.330 1.00 84.12 112 ASN A CA 1
ATOM 931 C C . ASN A 1 112 ? 1.091 11.221 -9.136 1.00 84.12 112 ASN A C 1
ATOM 933 O O . ASN A 1 112 ? 0.836 12.271 -8.544 1.00 84.12 112 ASN A O 1
ATOM 937 N N . ALA A 1 113 ? 0.772 11.030 -10.420 1.00 79.81 113 ALA A N 1
ATOM 938 C CA . ALA A 1 113 ? 0.301 12.085 -11.320 1.00 79.81 113 ALA A CA 1
ATOM 939 C C . ALA A 1 113 ? -0.923 12.864 -10.792 1.00 79.81 113 ALA A C 1
ATOM 941 O O . ALA A 1 113 ? -1.048 14.067 -11.009 1.00 79.81 113 ALA A O 1
ATOM 942 N N . VAL A 1 114 ? -1.818 12.207 -10.041 1.00 74.62 114 VAL A N 1
ATOM 943 C CA . VAL A 1 114 ? -2.981 12.871 -9.416 1.00 74.62 114 VAL A CA 1
ATOM 944 C C . VAL A 1 114 ? -2.581 13.732 -8.214 1.00 74.62 114 VAL A C 1
ATOM 946 O O . VAL A 1 114 ? -3.143 14.805 -8.000 1.00 74.62 114 VAL A O 1
ATOM 949 N N . LYS A 1 115 ? -1.601 13.292 -7.416 1.00 71.38 115 LYS A N 1
ATOM 950 C CA . LYS A 1 115 ? -1.128 14.044 -6.240 1.00 71.38 115 LYS A CA 1
ATOM 951 C C . LYS A 1 115 ? -0.351 15.292 -6.645 1.00 71.38 115 LYS A C 1
ATOM 953 O O . LYS A 1 115 ? -0.400 16.287 -5.927 1.00 71.38 115 LYS A O 1
ATOM 958 N N . GLU A 1 116 ? 0.346 15.230 -7.775 1.00 67.81 116 GLU A N 1
ATOM 959 C CA . GLU A 1 116 ? 1.145 16.334 -8.317 1.00 67.81 116 GLU A CA 1
ATOM 960 C C . GLU A 1 116 ? 0.321 17.275 -9.224 1.00 67.81 116 GLU A C 1
ATOM 962 O O . GLU A 1 116 ? 0.855 18.248 -9.736 1.00 67.81 116 GLU A O 1
ATOM 967 N N . GLN A 1 117 ? -1.005 17.065 -9.308 1.00 63.47 117 GLN A N 1
ATOM 968 C CA . GLN A 1 117 ? -1.981 17.855 -10.086 1.00 63.47 117 GLN A CA 1
ATOM 969 C C . GLN A 1 117 ? -1.795 17.815 -11.613 1.00 63.47 117 GLN A C 1
ATOM 971 O O . GLN A 1 117 ? -2.464 18.565 -12.325 1.00 63.47 117 GLN A O 1
ATOM 976 N N . ASP A 1 118 ? -0.968 16.906 -12.129 1.00 63.34 118 ASP A N 1
ATOM 977 C CA . ASP A 1 118 ? -0.700 16.782 -13.566 1.00 63.34 118 ASP A CA 1
ATOM 978 C C . ASP A 1 118 ? -1.829 16.070 -14.323 1.00 63.34 118 ASP A C 1
ATOM 980 O O . ASP A 1 118 ? -2.061 16.336 -15.505 1.00 63.34 118 ASP A O 1
ATOM 984 N N . LYS A 1 119 ? -2.564 15.167 -13.657 1.00 70.94 119 LYS A N 1
ATOM 985 C CA . LYS A 1 119 ? -3.659 14.395 -14.270 1.00 70.94 119 LYS A CA 1
ATOM 986 C C . LYS A 1 119 ? -4.882 14.292 -13.354 1.00 70.94 119 LYS A C 1
ATOM 988 O O . LYS A 1 119 ? -4.774 14.271 -12.133 1.00 70.94 119 LYS A O 1
ATOM 993 N N . VAL A 1 120 ? -6.067 14.173 -13.965 1.00 77.31 120 VAL A N 1
ATOM 994 C CA . VAL A 1 120 ? -7.351 13.962 -13.258 1.00 77.31 120 VAL A CA 1
ATOM 995 C C . VAL A 1 120 ? -7.467 12.536 -12.703 1.00 77.31 120 VAL A C 1
ATOM 997 O O . VAL A 1 120 ? -8.090 12.322 -11.667 1.00 77.31 120 VAL A O 1
ATOM 1000 N N . ALA A 1 121 ? -6.862 11.560 -13.381 1.00 81.00 121 ALA A N 1
ATOM 1001 C CA . ALA A 1 121 ? -6.853 10.158 -12.986 1.00 81.00 121 ALA A CA 1
ATOM 1002 C C . ALA A 1 121 ? -5.482 9.530 -13.263 1.00 81.00 121 ALA A C 1
ATOM 1004 O O . ALA A 1 121 ? -4.749 9.985 -14.143 1.00 81.00 121 ALA A O 1
ATOM 1005 N N . ILE A 1 122 ? -5.159 8.483 -12.505 1.00 86.75 122 ILE A N 1
ATOM 1006 C CA . ILE A 1 122 ? -3.943 7.686 -12.686 1.00 86.75 122 ILE A CA 1
ATOM 1007 C C . ILE A 1 122 ? -4.158 6.744 -13.871 1.00 86.75 122 ILE A C 1
ATOM 1009 O O . ILE A 1 122 ? -5.145 6.003 -13.899 1.00 86.75 122 ILE A O 1
ATOM 1013 N N . ASP A 1 123 ? -3.230 6.743 -14.827 1.00 88.75 123 ASP A N 1
ATOM 1014 C CA . ASP A 1 123 ? -3.189 5.720 -15.870 1.00 88.75 123 ASP A CA 1
ATOM 1015 C C . ASP A 1 123 ? -2.528 4.454 -15.311 1.00 88.75 123 ASP A C 1
ATOM 1017 O O . ASP A 1 123 ? -1.312 4.259 -15.377 1.00 88.75 123 ASP A O 1
ATOM 1021 N N . TRP A 1 124 ? -3.349 3.584 -14.722 1.00 91.38 124 TRP A N 1
ATOM 1022 C CA . TRP A 1 124 ? -2.879 2.329 -14.140 1.00 91.38 124 TRP A CA 1
ATOM 1023 C C . TRP A 1 124 ? -2.278 1.375 -15.173 1.00 91.38 124 TRP A C 1
ATOM 1025 O O . TRP A 1 124 ? -1.404 0.588 -14.811 1.00 91.38 124 TRP A O 1
ATOM 1035 N N . ALA A 1 125 ? -2.684 1.456 -16.446 1.00 90.06 125 ALA A N 1
ATOM 1036 C CA . ALA A 1 125 ? -2.110 0.633 -17.507 1.00 90.06 125 ALA A CA 1
ATOM 1037 C C . ALA A 1 125 ? -0.658 1.040 -17.789 1.00 90.06 125 ALA A C 1
ATOM 1039 O O . ALA A 1 125 ? 0.219 0.175 -17.859 1.00 90.06 125 ALA A O 1
ATOM 1040 N N . ALA A 1 126 ? -0.392 2.347 -17.876 1.00 90.38 126 ALA A N 1
ATOM 1041 C CA . ALA A 1 126 ? 0.963 2.873 -18.003 1.00 90.38 126 ALA A CA 1
ATOM 1042 C C . ALA A 1 126 ? 1.796 2.588 -16.741 1.00 90.38 126 ALA A C 1
ATOM 1044 O O . ALA A 1 126 ? 2.840 1.937 -16.830 1.00 90.38 126 ALA A O 1
ATOM 1045 N N . ALA A 1 127 ? 1.308 2.992 -15.560 1.00 93.31 127 ALA A N 1
ATOM 1046 C CA . ALA A 1 127 ? 2.013 2.815 -14.287 1.00 93.31 127 ALA A CA 1
ATOM 1047 C C . ALA A 1 127 ? 2.352 1.340 -14.024 1.00 93.31 127 ALA A C 1
ATOM 1049 O O . ALA A 1 127 ? 3.505 0.987 -13.761 1.00 93.31 127 ALA A O 1
ATOM 1050 N N . GLY A 1 128 ? 1.358 0.460 -14.172 1.00 93.44 128 GLY A N 1
ATOM 1051 C CA . GLY A 1 128 ? 1.543 -0.978 -14.080 1.00 93.44 128 GLY A CA 1
ATOM 1052 C C . GLY A 1 128 ? 2.592 -1.459 -15.072 1.00 93.44 128 GLY A C 1
ATOM 1053 O O . GLY A 1 128 ? 3.473 -2.238 -14.692 1.00 93.44 128 GLY A O 1
ATOM 1054 N N . GLY A 1 129 ? 2.513 -1.026 -16.336 1.00 93.06 129 GLY A N 1
ATOM 1055 C CA . GLY A 1 129 ? 3.441 -1.420 -17.396 1.00 93.06 129 GLY A CA 1
ATOM 1056 C C . GLY A 1 129 ? 4.896 -1.114 -17.040 1.00 93.06 129 GLY A C 1
ATOM 1057 O O . GLY A 1 129 ? 5.763 -1.983 -17.188 1.00 93.06 129 GLY A O 1
ATOM 1058 N N . HIS A 1 130 ? 5.152 0.075 -16.488 1.00 95.44 130 HIS A N 1
ATOM 1059 C CA . HIS A 1 130 ? 6.467 0.476 -15.991 1.00 95.44 130 HIS A CA 1
ATOM 1060 C C . HIS A 1 130 ? 6.915 -0.363 -14.783 1.00 95.44 130 HIS A C 1
ATOM 1062 O O . HIS A 1 130 ? 8.036 -0.880 -14.799 1.00 95.44 130 HIS A O 1
ATOM 1068 N N . PHE A 1 131 ? 6.041 -0.607 -13.795 1.00 96.44 131 PHE A N 1
ATOM 1069 C CA . PHE A 1 131 ? 6.352 -1.497 -12.667 1.00 96.44 131 PHE A CA 1
ATOM 1070 C C . PHE A 1 131 ? 6.684 -2.921 -13.123 1.00 96.44 131 PHE A C 1
ATOM 1072 O O . PHE A 1 131 ? 7.687 -3.488 -12.698 1.00 96.44 131 PHE A O 1
ATOM 1079 N N . ARG A 1 132 ? 5.905 -3.491 -14.047 1.00 94.81 132 ARG A N 1
ATOM 1080 C CA . ARG A 1 132 ? 6.134 -4.840 -14.583 1.00 94.81 132 ARG A CA 1
ATOM 1081 C C . ARG A 1 132 ? 7.424 -4.915 -15.394 1.00 94.81 132 ARG A C 1
ATOM 1083 O O . ARG A 1 132 ? 8.118 -5.926 -15.329 1.00 94.81 132 ARG A O 1
ATOM 1090 N N . ASN A 1 133 ? 7.756 -3.875 -16.158 1.00 94.69 133 ASN A N 1
ATOM 1091 C CA . ASN A 1 133 ? 9.032 -3.799 -16.868 1.00 94.69 133 ASN A CA 1
ATOM 1092 C C . ASN A 1 133 ? 10.212 -3.731 -15.886 1.00 94.69 133 ASN A C 1
ATOM 1094 O O . ASN A 1 133 ? 11.197 -4.444 -16.061 1.00 94.69 133 ASN A O 1
ATOM 1098 N N . CYS A 1 134 ? 10.088 -2.933 -14.823 1.00 96.25 134 CYS A N 1
ATOM 1099 C CA . CYS A 1 134 ? 11.072 -2.885 -13.746 1.00 96.25 134 CYS A CA 1
ATOM 1100 C C . CYS A 1 134 ? 11.233 -4.270 -13.096 1.00 96.25 134 CYS A C 1
ATOM 1102 O O . CYS A 1 134 ? 12.340 -4.802 -13.056 1.00 96.25 134 CYS A O 1
ATOM 1104 N N . LEU A 1 135 ? 10.125 -4.909 -12.710 1.00 95.69 135 LEU A N 1
ATOM 1105 C CA . LEU A 1 135 ? 10.112 -6.224 -12.071 1.00 95.69 135 LEU A CA 1
ATOM 1106 C C . LEU A 1 135 ? 10.779 -7.303 -12.933 1.00 95.69 135 LEU A C 1
ATOM 1108 O O . LEU A 1 135 ? 11.639 -8.031 -12.448 1.00 95.69 135 LEU A O 1
ATOM 1112 N N . LYS A 1 136 ? 10.454 -7.359 -14.232 1.00 94.31 136 LYS A N 1
ATOM 1113 C CA . LYS A 1 136 ? 11.081 -8.299 -15.176 1.00 94.31 136 LYS A CA 1
ATOM 1114 C C . LYS A 1 136 ? 12.603 -8.169 -15.194 1.00 94.31 136 LYS A C 1
ATOM 1116 O O . LYS A 1 136 ? 13.288 -9.175 -15.249 1.00 94.31 136 LYS A O 1
ATOM 1121 N N . ARG A 1 137 ? 13.128 -6.944 -15.142 1.00 94.94 137 ARG A N 1
ATOM 1122 C CA . ARG A 1 137 ? 14.576 -6.677 -15.163 1.00 94.94 137 ARG A CA 1
ATOM 1123 C C . ARG A 1 137 ? 15.250 -6.987 -13.827 1.00 94.94 137 ARG A C 1
ATOM 1125 O O . ARG A 1 137 ? 16.409 -7.391 -13.817 1.00 94.94 137 ARG A O 1
ATOM 1132 N N . LEU A 1 138 ? 14.528 -6.791 -12.723 1.00 94.19 138 LEU A N 1
ATOM 1133 C CA . LEU A 1 138 ? 14.994 -7.115 -11.375 1.00 94.19 138 LEU A CA 1
ATOM 1134 C C . LEU A 1 138 ? 15.065 -8.616 -11.121 1.00 94.19 138 LEU A C 1
ATOM 1136 O O . LEU A 1 138 ? 15.851 -9.031 -10.286 1.00 94.19 138 LEU A O 1
ATOM 1140 N N . GLU A 1 139 ? 14.263 -9.411 -11.822 1.00 91.75 139 GLU A N 1
ATOM 1141 C CA . GLU A 1 139 ? 14.235 -10.873 -11.688 1.00 91.75 139 GLU A CA 1
ATOM 1142 C C . GLU A 1 139 ? 15.059 -11.593 -12.758 1.00 91.75 139 GLU A C 1
ATOM 1144 O O . GLU A 1 139 ? 15.270 -12.799 -12.674 1.00 91.75 139 GLU A O 1
ATOM 1149 N N . ASP A 1 140 ? 15.541 -10.855 -13.754 1.00 90.56 140 ASP A N 1
ATOM 1150 C CA . ASP A 1 140 ? 16.403 -11.375 -14.806 1.00 90.56 140 ASP A CA 1
ATOM 1151 C C . ASP A 1 140 ? 17.850 -11.491 -14.304 1.00 90.56 140 ASP A C 1
ATOM 1153 O O . ASP A 1 140 ? 18.494 -10.487 -13.968 1.00 90.56 140 ASP A O 1
ATOM 1157 N N . ALA A 1 141 ? 18.360 -12.725 -14.262 1.00 87.94 141 ALA A N 1
ATOM 1158 C CA . ALA A 1 141 ? 19.703 -13.052 -13.793 1.00 87.94 141 ALA A CA 1
ATOM 1159 C C . ALA A 1 141 ? 20.810 -12.349 -14.601 1.00 87.94 141 ALA A C 1
ATOM 1161 O O . ALA A 1 141 ? 21.839 -11.986 -14.026 1.00 87.94 141 ALA A O 1
ATOM 1162 N N . ASP A 1 142 ? 20.582 -12.088 -15.894 1.00 88.88 142 ASP A N 1
ATOM 1163 C CA . ASP A 1 142 ? 21.560 -11.445 -16.783 1.00 88.88 142 ASP A CA 1
ATOM 1164 C C . ASP A 1 142 ? 21.630 -9.917 -16.584 1.00 88.88 142 ASP A C 1
ATOM 1166 O O . ASP A 1 142 ? 22.561 -9.240 -17.047 1.00 88.88 142 ASP A O 1
ATOM 1170 N N . VAL A 1 143 ? 20.642 -9.342 -15.888 1.00 88.75 143 VAL A N 1
ATOM 1171 C CA . VAL A 1 143 ? 20.457 -7.893 -15.757 1.00 88.75 143 VAL A CA 1
ATOM 1172 C C . VAL A 1 143 ? 20.731 -7.428 -14.327 1.00 88.75 143 VAL A C 1
ATOM 1174 O O . VAL A 1 143 ? 21.887 -7.126 -14.022 1.00 88.75 143 VAL A O 1
ATOM 1177 N N . ASP A 1 144 ? 19.695 -7.317 -13.487 1.00 89.56 144 ASP A N 1
ATOM 1178 C CA . ASP A 1 144 ? 19.768 -6.821 -12.101 1.00 89.56 144 ASP A CA 1
ATOM 1179 C C . ASP A 1 144 ? 19.366 -7.898 -11.068 1.00 89.56 144 ASP A C 1
ATOM 1181 O O . ASP A 1 144 ? 19.519 -7.692 -9.858 1.00 89.56 144 ASP A O 1
ATOM 1185 N N . GLY A 1 145 ? 18.907 -9.063 -11.541 1.00 84.56 145 GLY A N 1
ATOM 1186 C CA . GLY A 1 145 ? 18.505 -10.221 -10.741 1.00 84.56 145 GLY A CA 1
ATOM 1187 C C . GLY A 1 145 ? 19.632 -11.183 -10.384 1.00 84.56 145 GLY A C 1
ATOM 1188 O O . GLY A 1 145 ? 19.381 -12.222 -9.780 1.00 84.56 145 GLY A O 1
ATOM 1189 N N . ASN A 1 146 ? 20.885 -10.850 -10.707 1.00 85.81 146 ASN A N 1
ATOM 1190 C CA . ASN A 1 146 ? 22.036 -11.667 -10.328 1.00 85.81 146 ASN A CA 1
ATOM 1191 C C . ASN A 1 146 ? 22.065 -11.906 -8.802 1.00 85.81 146 ASN A C 1
ATOM 1193 O O . ASN A 1 146 ? 22.013 -10.949 -8.026 1.00 85.81 146 ASN A O 1
ATOM 1197 N N . GLY A 1 147 ? 22.148 -13.164 -8.366 1.00 80.75 147 GLY A N 1
ATOM 1198 C CA . GLY A 1 147 ? 22.147 -13.543 -6.949 1.00 80.75 147 GLY A CA 1
ATOM 1199 C C . GLY A 1 147 ? 20.763 -13.596 -6.290 1.00 80.75 147 GLY A C 1
ATOM 1200 O O . GLY A 1 147 ? 20.683 -13.538 -5.063 1.00 80.75 147 GLY A O 1
ATOM 1201 N N . LEU A 1 148 ? 19.683 -13.666 -7.077 1.00 83.94 148 LEU A N 1
ATOM 1202 C CA . LEU A 1 148 ? 18.354 -14.042 -6.592 1.00 83.94 148 LEU A CA 1
ATOM 1203 C C . LEU A 1 148 ? 18.180 -15.559 -6.634 1.00 83.94 148 LEU A C 1
ATOM 1205 O O . LEU A 1 148 ? 18.459 -16.194 -7.648 1.00 83.94 148 LEU A O 1
ATOM 1209 N N . PHE A 1 149 ? 17.666 -16.121 -5.544 1.00 81.75 149 PHE A N 1
ATOM 1210 C CA . PHE A 1 149 ? 17.386 -17.550 -5.431 1.00 81.75 149 PHE A CA 1
ATOM 1211 C C . PHE A 1 149 ? 15.912 -17.759 -5.084 1.00 81.75 149 PHE A C 1
ATOM 1213 O O . PHE A 1 149 ? 15.373 -16.999 -4.269 1.00 81.75 149 PHE A O 1
ATOM 1220 N N . PRO A 1 150 ? 15.224 -18.753 -5.678 1.00 82.94 150 PRO A N 1
ATOM 1221 C CA . PRO A 1 150 ? 13.891 -19.125 -5.220 1.00 82.94 150 PRO A CA 1
ATOM 1222 C C . PRO A 1 150 ? 13.964 -19.570 -3.754 1.00 82.94 150 PRO A C 1
ATOM 1224 O O . PRO A 1 150 ? 14.979 -20.105 -3.302 1.00 82.94 150 PRO A O 1
ATOM 1227 N N . VAL A 1 151 ? 12.898 -19.337 -2.987 1.00 74.25 151 VAL A N 1
ATOM 1228 C CA . VAL A 1 151 ? 12.843 -19.751 -1.578 1.00 74.25 151 VAL A CA 1
ATOM 1229 C C . VAL A 1 151 ? 13.054 -21.267 -1.480 1.00 74.25 151 VAL A C 1
ATOM 1231 O O . VAL A 1 151 ? 12.219 -22.033 -1.938 1.00 74.25 151 VAL A O 1
ATOM 1234 N N . GLY A 1 152 ? 14.173 -21.690 -0.879 1.00 64.25 152 GLY A N 1
ATOM 1235 C CA . GLY A 1 152 ? 14.559 -23.105 -0.750 1.00 64.25 152 GLY A CA 1
ATOM 1236 C C . GLY A 1 152 ? 15.758 -23.525 -1.609 1.00 64.25 152 GLY A C 1
ATOM 1237 O O . GLY A 1 152 ? 16.384 -24.534 -1.294 1.00 64.25 152 GLY A O 1
ATOM 1238 N N . GLY A 1 153 ? 16.132 -22.728 -2.615 1.00 63.28 153 GLY A N 1
ATOM 1239 C CA . GLY A 1 153 ? 17.348 -22.942 -3.398 1.00 63.28 153 GLY A CA 1
ATOM 1240 C C . GLY A 1 153 ? 18.601 -22.442 -2.677 1.00 63.28 153 GLY A C 1
ATOM 1241 O O . GLY A 1 153 ? 18.590 -21.371 -2.067 1.00 63.28 153 GLY A O 1
ATOM 1242 N N . THR A 1 154 ? 19.690 -23.208 -2.748 1.00 58.53 154 THR A N 1
ATOM 1243 C CA . THR A 1 154 ? 21.031 -22.775 -2.321 1.00 58.53 154 THR A CA 1
ATOM 1244 C C . THR A 1 154 ? 21.913 -22.402 -3.518 1.00 58.53 154 THR A C 1
ATOM 1246 O O . THR A 1 154 ? 21.581 -22.688 -4.668 1.00 58.53 154 THR A O 1
ATOM 1249 N N . GLU A 1 155 ? 23.054 -21.753 -3.251 1.00 54.66 155 GLU A N 1
ATOM 1250 C CA . GLU A 1 155 ? 24.045 -21.353 -4.271 1.00 54.66 155 GLU A CA 1
ATOM 1251 C C . GLU A 1 155 ? 24.533 -22.510 -5.150 1.00 54.66 155 GLU A C 1
ATOM 1253 O O . GLU A 1 155 ? 24.888 -22.288 -6.304 1.00 54.66 155 GLU A O 1
ATOM 1258 N N . ASP A 1 156 ? 24.493 -23.741 -4.637 1.00 54.00 156 ASP A N 1
ATOM 1259 C CA . ASP A 1 156 ? 24.943 -24.942 -5.345 1.00 54.00 156 ASP A CA 1
ATOM 1260 C C . ASP A 1 156 ? 23.940 -25.428 -6.411 1.00 54.00 156 ASP A C 1
ATOM 1262 O O . ASP A 1 156 ? 24.144 -26.471 -7.032 1.00 54.00 156 ASP A O 1
ATOM 1266 N N . GLY A 1 157 ? 22.814 -24.727 -6.596 1.00 53.03 157 GLY A N 1
ATOM 1267 C CA . GLY A 1 157 ? 21.725 -25.144 -7.485 1.00 53.03 157 GLY A CA 1
ATOM 1268 C C . GLY A 1 157 ? 20.933 -26.353 -6.970 1.00 53.03 157 GLY A C 1
ATOM 1269 O O . GLY A 1 157 ? 19.957 -26.763 -7.601 1.00 53.03 157 GLY A O 1
ATOM 1270 N N . LEU A 1 158 ? 21.302 -26.912 -5.811 1.00 44.88 158 LEU A N 1
ATOM 1271 C CA . LEU A 1 158 ? 20.508 -27.924 -5.123 1.00 44.88 158 LEU A CA 1
ATOM 1272 C C . LEU A 1 158 ? 19.263 -27.268 -4.508 1.00 44.88 158 LEU A C 1
ATOM 1274 O O . LEU A 1 158 ? 19.356 -26.333 -3.717 1.00 44.88 158 LEU A O 1
ATOM 1278 N N . GLY A 1 159 ? 18.082 -27.767 -4.880 1.00 49.91 159 GLY A N 1
ATOM 1279 C CA . GLY A 1 159 ? 16.799 -27.265 -4.374 1.00 49.91 159 GLY A CA 1
ATOM 1280 C C . GLY A 1 159 ? 16.244 -26.042 -5.110 1.00 49.91 159 GLY A C 1
ATOM 1281 O O . GLY A 1 159 ? 15.292 -25.437 -4.632 1.00 49.91 159 GLY A O 1
ATOM 1282 N N . ALA A 1 160 ? 16.797 -25.681 -6.273 1.00 53.31 160 ALA A N 1
ATOM 1283 C CA . ALA A 1 160 ? 16.333 -24.572 -7.113 1.00 53.31 160 ALA A CA 1
ATOM 1284 C C . ALA A 1 160 ? 14.997 -24.847 -7.845 1.00 53.31 160 ALA A C 1
ATOM 1286 O O . ALA A 1 160 ? 14.782 -24.352 -8.950 1.00 53.31 160 ALA A O 1
ATOM 1287 N N . GLU A 1 161 ? 14.099 -25.647 -7.265 1.00 59.38 161 GLU A N 1
ATOM 1288 C CA . GLU A 1 161 ? 12.748 -25.769 -7.803 1.00 59.38 161 GLU A CA 1
ATOM 1289 C C . GLU A 1 161 ? 11.950 -24.523 -7.418 1.00 59.38 161 GLU A C 1
ATOM 1291 O O . GLU A 1 161 ? 11.831 -24.160 -6.245 1.00 59.38 161 GLU A O 1
ATOM 1296 N N . GLU A 1 162 ? 11.419 -23.833 -8.427 1.00 67.00 162 GLU A N 1
ATOM 1297 C CA . GLU A 1 162 ? 10.475 -22.746 -8.212 1.00 67.00 162 GLU A CA 1
ATOM 1298 C C . GLU A 1 162 ? 9.253 -23.307 -7.478 1.00 67.00 162 GLU A C 1
ATOM 1300 O O . GLU A 1 162 ? 8.485 -24.088 -8.041 1.00 67.00 162 GLU A O 1
ATOM 1305 N N . ILE A 1 163 ? 9.061 -22.917 -6.214 1.00 75.19 163 ILE A N 1
ATOM 1306 C CA . ILE A 1 163 ? 7.866 -23.309 -5.467 1.00 75.19 163 ILE A CA 1
ATOM 1307 C C . ILE A 1 163 ? 6.662 -22.652 -6.148 1.00 75.19 163 ILE A C 1
ATOM 1309 O O . ILE A 1 163 ? 6.468 -21.436 -6.073 1.00 75.19 163 ILE A O 1
ATOM 1313 N N . LEU A 1 164 ? 5.861 -23.466 -6.830 1.00 77.06 164 LEU A N 1
ATOM 1314 C CA . LEU A 1 164 ? 4.595 -23.056 -7.421 1.00 77.06 164 LEU A CA 1
ATOM 1315 C C . LEU A 1 164 ? 3.495 -23.222 -6.377 1.00 77.06 164 LEU A C 1
ATOM 1317 O O . LEU A 1 164 ? 3.192 -24.330 -5.937 1.00 77.06 164 LEU A O 1
ATOM 1321 N N . ILE A 1 165 ? 2.887 -22.109 -5.990 1.00 76.81 165 ILE A N 1
ATOM 1322 C CA . ILE A 1 165 ? 1.704 -22.083 -5.139 1.00 76.81 165 ILE A CA 1
ATOM 1323 C C . ILE A 1 165 ? 0.497 -22.336 -6.055 1.00 76.81 165 ILE A C 1
ATOM 1325 O O . ILE A 1 165 ? 0.271 -21.543 -6.978 1.00 76.81 165 ILE A O 1
ATOM 1329 N N . PRO A 1 166 ? -0.275 -23.422 -5.850 1.00 71.94 166 PRO A N 1
ATOM 1330 C CA . PRO A 1 166 ? -1.432 -23.731 -6.685 1.00 71.94 166 PRO A CA 1
ATOM 1331 C C . PRO A 1 166 ? -2.397 -22.543 -6.775 1.00 71.94 166 PRO A C 1
ATOM 1333 O O . PRO A 1 166 ? -2.755 -21.957 -5.758 1.00 71.94 166 PRO A O 1
ATOM 1336 N N . GLY A 1 167 ? -2.799 -22.176 -7.992 1.00 69.25 167 GLY A N 1
ATOM 1337 C CA . GLY A 1 167 ? -3.722 -21.063 -8.250 1.00 69.25 167 GLY A CA 1
ATOM 1338 C C . GLY A 1 167 ? -3.090 -19.666 -8.249 1.00 69.25 167 GLY A C 1
ATOM 1339 O O . GLY A 1 167 ? -3.559 -18.820 -8.994 1.00 69.25 167 GLY A O 1
ATOM 1340 N N . VAL A 1 168 ? -1.995 -19.449 -7.514 1.00 77.75 168 VAL A N 1
ATOM 1341 C CA . VAL A 1 168 ? -1.358 -18.126 -7.351 1.00 77.75 168 VAL A CA 1
ATOM 1342 C C . VAL A 1 168 ? -0.144 -17.943 -8.270 1.00 77.75 168 VAL A C 1
ATOM 1344 O O . VAL A 1 168 ? 0.082 -16.864 -8.811 1.00 77.75 168 VAL A O 1
ATOM 1347 N N . GLY A 1 169 ? 0.665 -18.990 -8.457 1.00 78.62 169 GLY A N 1
ATOM 1348 C CA . GLY A 1 169 ? 1.892 -18.938 -9.256 1.00 78.62 169 GLY A CA 1
ATOM 1349 C C . GLY A 1 169 ? 3.171 -19.006 -8.419 1.00 78.62 169 GLY A C 1
ATOM 1350 O O . GLY A 1 169 ? 3.233 -19.717 -7.419 1.00 78.62 169 GLY A O 1
ATOM 1351 N N . LYS A 1 170 ? 4.235 -18.330 -8.866 1.00 82.31 170 LYS A N 1
ATOM 1352 C CA . LYS A 1 170 ? 5.580 -18.460 -8.279 1.00 82.31 170 LYS A CA 1
ATOM 1353 C C . LYS A 1 170 ? 5.644 -17.872 -6.867 1.00 82.31 170 LYS A C 1
ATOM 1355 O O . LYS A 1 170 ? 5.176 -16.756 -6.642 1.00 82.31 170 LYS A O 1
ATOM 1360 N N . ALA A 1 171 ? 6.291 -18.582 -5.946 1.00 85.38 171 ALA A N 1
ATOM 1361 C CA . ALA A 1 171 ? 6.652 -18.052 -4.637 1.00 85.38 171 ALA A CA 1
ATOM 1362 C C . ALA A 1 171 ? 7.666 -16.893 -4.735 1.00 85.38 171 ALA A C 1
ATOM 1364 O O . ALA A 1 171 ? 8.227 -16.586 -5.792 1.00 85.38 171 ALA A O 1
ATOM 1365 N N . GLY A 1 172 ? 7.881 -16.215 -3.607 1.00 86.94 172 GLY A N 1
ATOM 1366 C CA . GLY A 1 172 ? 8.879 -15.158 -3.482 1.00 86.94 172 GLY A CA 1
ATOM 1367 C C . GLY A 1 172 ? 10.316 -15.646 -3.669 1.00 86.94 172 GLY A C 1
ATOM 1368 O O . GLY A 1 172 ? 10.604 -16.842 -3.635 1.00 86.94 172 GLY A O 1
ATOM 1369 N N . PHE A 1 173 ? 11.232 -14.691 -3.824 1.00 90.56 173 PHE A N 1
ATOM 1370 C CA . PHE A 1 173 ? 12.675 -14.940 -3.824 1.00 90.56 173 PHE A CA 1
ATOM 1371 C C . PHE A 1 173 ? 13.268 -14.751 -2.420 1.00 90.56 173 PHE A C 1
ATOM 1373 O O . PHE A 1 173 ? 12.699 -14.047 -1.576 1.00 90.56 173 PHE A O 1
ATOM 1380 N N . ASP A 1 174 ? 14.426 -15.361 -2.170 1.00 90.62 174 ASP A N 1
ATOM 1381 C CA . ASP A 1 174 ? 15.283 -15.009 -1.041 1.00 90.62 174 ASP A CA 1
ATOM 1382 C C . ASP A 1 174 ? 16.156 -13.807 -1.416 1.00 90.62 174 ASP A C 1
ATOM 1384 O O . ASP A 1 174 ? 17.101 -13.911 -2.198 1.00 90.62 174 ASP A O 1
ATOM 1388 N N . ILE A 1 175 ? 15.808 -12.647 -0.860 1.00 91.88 175 ILE A N 1
ATOM 1389 C CA . ILE A 1 175 ? 16.492 -11.373 -1.099 1.00 91.88 175 ILE A CA 1
ATOM 1390 C C . ILE A 1 175 ? 17.392 -10.979 0.077 1.00 91.88 175 ILE A C 1
ATOM 1392 O O . ILE A 1 175 ? 17.907 -9.866 0.103 1.00 91.88 175 ILE A O 1
ATOM 1396 N N . THR A 1 176 ? 17.615 -11.864 1.056 1.00 91.31 176 THR A N 1
ATOM 1397 C CA . THR A 1 176 ? 18.339 -11.553 2.307 1.00 91.31 176 THR A CA 1
ATOM 1398 C C . THR A 1 176 ? 19.764 -11.045 2.067 1.00 91.31 176 THR A C 1
ATOM 1400 O O . THR A 1 176 ? 20.272 -10.232 2.834 1.00 91.31 176 THR A O 1
ATOM 1403 N N . ARG A 1 177 ? 20.404 -11.494 0.982 1.00 88.94 177 ARG A N 1
ATOM 1404 C CA . ARG A 1 177 ? 21.776 -11.118 0.604 1.00 88.94 177 ARG A CA 1
ATOM 1405 C C . ARG A 1 177 ? 21.874 -9.779 -0.136 1.00 88.94 177 ARG A C 1
ATOM 1407 O O . ARG A 1 177 ? 22.978 -9.293 -0.357 1.00 88.94 177 ARG A O 1
ATOM 1414 N N . LYS A 1 178 ? 20.743 -9.199 -0.546 1.00 91.56 178 LYS A N 1
ATOM 1415 C CA . LYS A 1 178 ? 20.692 -7.911 -1.244 1.00 91.56 178 LYS A CA 1
ATOM 1416 C C . LYS A 1 178 ? 20.779 -6.753 -0.252 1.00 91.56 178 LYS A C 1
ATOM 1418 O O . LYS A 1 178 ? 20.352 -6.864 0.903 1.00 91.56 178 LYS A O 1
ATOM 1423 N N . SER A 1 179 ? 21.296 -5.622 -0.722 1.00 92.31 179 SER A N 1
ATOM 1424 C CA . SER A 1 179 ? 21.357 -4.394 0.069 1.00 92.31 179 SER A CA 1
ATOM 1425 C C . SER A 1 179 ? 19.968 -3.906 0.481 1.00 92.31 179 SER A C 1
ATOM 1427 O O . SER A 1 179 ? 18.934 -4.314 -0.060 1.00 92.31 179 SER A O 1
ATOM 1429 N N . TYR A 1 180 ? 19.929 -3.065 1.510 1.00 90.81 180 TYR A N 1
ATOM 1430 C CA . TYR A 1 180 ? 18.675 -2.552 2.052 1.00 90.81 180 TYR A CA 1
ATOM 1431 C C . TYR A 1 180 ? 17.910 -1.716 1.012 1.00 90.81 180 TYR A C 1
ATOM 1433 O O . TYR A 1 180 ? 16.692 -1.855 0.876 1.00 90.81 180 TYR A O 1
ATOM 1441 N N . GLU A 1 181 ? 18.630 -0.919 0.226 1.00 91.81 181 GLU A N 1
ATOM 1442 C CA . GLU A 1 181 ? 18.101 -0.099 -0.857 1.00 91.81 181 GLU A CA 1
ATOM 1443 C C . GLU A 1 181 ? 17.443 -0.984 -1.918 1.00 91.81 181 GLU A C 1
ATOM 1445 O O . GLU A 1 181 ? 16.292 -0.758 -2.301 1.00 91.81 181 GLU A O 1
ATOM 1450 N N . TRP A 1 182 ? 18.144 -2.047 -2.335 1.00 93.38 182 TRP A N 1
ATOM 1451 C CA . TRP A 1 182 ? 17.636 -3.010 -3.310 1.00 93.38 182 TRP A CA 1
ATOM 1452 C C . TRP A 1 182 ? 16.340 -3.655 -2.813 1.00 93.38 182 TRP A C 1
ATOM 1454 O O . TRP A 1 182 ? 15.336 -3.649 -3.525 1.00 93.38 182 TRP A O 1
ATOM 1464 N N . ARG A 1 183 ? 16.329 -4.161 -1.571 1.00 93.69 183 ARG A N 1
ATOM 1465 C CA . ARG A 1 183 ? 15.152 -4.818 -0.978 1.00 93.69 183 ARG A CA 1
ATOM 1466 C C . ARG A 1 183 ? 13.958 -3.875 -0.855 1.00 93.69 183 ARG A C 1
ATOM 1468 O O . ARG A 1 183 ? 12.829 -4.282 -1.120 1.00 93.69 183 ARG A O 1
ATOM 1475 N N . THR A 1 184 ? 14.202 -2.621 -0.486 1.00 92.56 184 THR A N 1
ATOM 1476 C CA . THR A 1 184 ? 13.153 -1.611 -0.298 1.00 92.56 184 THR A CA 1
ATOM 1477 C C . THR A 1 184 ? 12.496 -1.227 -1.617 1.00 92.56 184 THR A C 1
ATOM 1479 O O . THR A 1 184 ? 11.270 -1.242 -1.713 1.00 92.56 184 THR A O 1
ATOM 1482 N N . CYS A 1 185 ? 13.283 -0.949 -2.657 1.00 94.00 185 CYS A N 1
ATOM 1483 C CA . CYS A 1 185 ? 12.718 -0.634 -3.966 1.00 94.00 185 CYS A CA 1
ATOM 1484 C C . CYS A 1 185 ? 12.114 -1.870 -4.648 1.00 94.00 185 CYS A C 1
ATOM 1486 O O . CYS A 1 185 ? 11.125 -1.742 -5.362 1.00 94.00 185 CYS A O 1
ATOM 1488 N N . TYR A 1 186 ? 12.635 -3.075 -4.402 1.00 95.69 186 TYR A N 1
ATOM 1489 C CA . TYR A 1 186 ? 12.003 -4.307 -4.881 1.00 95.69 186 TYR A CA 1
ATOM 1490 C C . TYR A 1 186 ? 10.633 -4.547 -4.226 1.00 95.69 186 TYR A C 1
ATOM 1492 O O . TYR A 1 186 ? 9.668 -4.872 -4.918 1.00 95.69 186 TYR A O 1
ATOM 1500 N N . PHE A 1 187 ? 10.519 -4.312 -2.913 1.00 96.00 187 PHE A N 1
ATOM 1501 C CA . PHE A 1 187 ? 9.234 -4.302 -2.210 1.00 96.00 187 PHE A CA 1
ATOM 1502 C C . PHE A 1 187 ? 8.267 -3.276 -2.817 1.00 96.00 187 PHE A C 1
ATOM 1504 O O . PHE A 1 187 ? 7.119 -3.613 -3.095 1.00 96.00 187 PHE A O 1
ATOM 1511 N N . GLU A 1 188 ? 8.731 -2.050 -3.074 1.00 95.56 188 GLU A N 1
ATOM 1512 C CA . GLU A 1 188 ? 7.925 -1.003 -3.713 1.00 95.56 188 GLU A CA 1
ATOM 1513 C C . GLU A 1 188 ? 7.416 -1.429 -5.096 1.00 95.56 188 GLU A C 1
ATOM 1515 O O . GLU A 1 188 ? 6.235 -1.261 -5.389 1.00 95.56 188 GLU A O 1
ATOM 1520 N N . VAL A 1 189 ? 8.274 -2.026 -5.929 1.00 96.75 189 VAL A N 1
ATOM 1521 C CA . VAL A 1 189 ? 7.889 -2.514 -7.262 1.00 96.75 189 VAL A CA 1
ATOM 1522 C C . VAL A 1 189 ? 6.855 -3.637 -7.167 1.00 96.75 189 VAL A C 1
ATOM 1524 O O . VAL A 1 189 ? 5.888 -3.625 -7.928 1.00 96.75 189 VAL A O 1
ATOM 1527 N N . LEU A 1 190 ? 7.017 -4.590 -6.242 1.00 96.75 190 LEU A N 1
ATOM 1528 C CA . LEU A 1 190 ? 6.039 -5.663 -6.029 1.00 96.75 190 LEU A CA 1
ATOM 1529 C C . LEU A 1 190 ? 4.693 -5.121 -5.537 1.00 96.75 190 LEU A C 1
ATOM 1531 O O . LEU A 1 190 ? 3.658 -5.496 -6.083 1.00 96.75 190 LEU A O 1
ATOM 1535 N N . MET A 1 191 ? 4.700 -4.211 -4.560 1.00 97.19 191 MET A N 1
ATOM 1536 C CA . MET A 1 191 ? 3.482 -3.553 -4.078 1.00 97.19 191 MET A CA 1
ATOM 1537 C C . MET A 1 191 ? 2.814 -2.724 -5.179 1.00 97.19 191 MET A C 1
ATOM 1539 O O . MET A 1 191 ? 1.594 -2.765 -5.312 1.00 97.19 191 MET A O 1
ATOM 1543 N N . GLY A 1 192 ? 3.598 -2.017 -5.999 1.00 95.94 192 GLY A N 1
ATOM 1544 C CA . GLY A 1 192 ? 3.113 -1.259 -7.152 1.00 95.94 192 GLY A CA 1
ATOM 1545 C C . GLY A 1 192 ? 2.502 -2.152 -8.233 1.00 95.94 192 GLY A C 1
ATOM 1546 O O . GLY A 1 192 ? 1.456 -1.815 -8.782 1.00 95.94 192 GLY A O 1
ATOM 1547 N N . CYS A 1 193 ? 3.094 -3.323 -8.492 1.00 96.06 193 CYS A N 1
ATOM 1548 C CA . CYS A 1 193 ? 2.509 -4.334 -9.376 1.00 96.06 193 CYS A CA 1
ATOM 1549 C C . CYS A 1 193 ? 1.195 -4.891 -8.818 1.00 96.06 193 CYS A C 1
ATOM 1551 O O . CYS A 1 193 ? 0.239 -5.023 -9.577 1.00 96.06 193 CYS A O 1
ATOM 1553 N N . GLY A 1 194 ? 1.144 -5.192 -7.515 1.00 95.75 194 GLY A N 1
ATOM 1554 C CA . GLY A 1 194 ? -0.073 -5.635 -6.830 1.00 95.75 194 GLY A CA 1
ATOM 1555 C C . GLY A 1 194 ? -1.191 -4.605 -6.963 1.00 95.75 194 GLY A C 1
ATOM 1556 O O . GLY A 1 194 ? -2.248 -4.918 -7.495 1.00 95.75 194 GLY A O 1
ATOM 1557 N N . LEU A 1 195 ? -0.910 -3.348 -6.617 1.00 95.06 195 LEU A N 1
ATOM 1558 C CA . LEU A 1 195 ? -1.880 -2.256 -6.689 1.00 95.06 195 LEU A CA 1
ATOM 1559 C C . LEU A 1 195 ? -2.350 -1.981 -8.127 1.00 95.06 195 LEU A C 1
ATOM 1561 O O . LEU A 1 195 ? -3.540 -1.799 -8.376 1.00 95.06 195 LEU A O 1
ATOM 1565 N N . ALA A 1 196 ? -1.435 -1.993 -9.101 1.00 95.19 196 ALA A N 1
ATOM 1566 C CA . ALA A 1 196 ? -1.809 -1.877 -10.508 1.00 95.19 196 ALA A CA 1
ATOM 1567 C C . ALA A 1 196 ? -2.688 -3.053 -10.961 1.00 95.19 196 ALA A C 1
ATOM 1569 O O . ALA A 1 196 ? -3.647 -2.839 -11.699 1.00 95.19 196 ALA A O 1
ATOM 1570 N N . ALA A 1 197 ? -2.407 -4.274 -10.497 1.00 94.81 197 ALA A N 1
ATOM 1571 C CA . ALA A 1 197 ? -3.234 -5.441 -10.779 1.00 94.81 197 ALA A CA 1
ATOM 1572 C C . ALA A 1 197 ? -4.631 -5.333 -10.147 1.00 94.81 197 ALA A C 1
ATOM 1574 O O . ALA A 1 197 ? -5.593 -5.746 -10.784 1.00 94.81 197 ALA A O 1
ATOM 1575 N N . GLU A 1 198 ? -4.769 -4.749 -8.950 1.00 94.50 198 GLU A N 1
ATOM 1576 C CA . GLU A 1 198 ? -6.078 -4.498 -8.322 1.00 94.50 198 GLU A CA 1
ATOM 1577 C C . GLU A 1 198 ? -6.925 -3.537 -9.164 1.00 94.50 198 GLU A C 1
ATOM 1579 O O . GLU A 1 198 ? -8.108 -3.780 -9.403 1.00 94.50 198 GLU A O 1
ATOM 1584 N N . HIS A 1 199 ? -6.317 -2.454 -9.654 1.00 92.56 199 HIS A N 1
ATOM 1585 C CA . HIS A 1 199 ? -7.009 -1.454 -10.469 1.00 92.56 199 HIS A CA 1
ATOM 1586 C C . HIS A 1 199 ? -7.279 -1.906 -11.910 1.00 92.56 199 HIS A C 1
ATOM 1588 O O . HIS A 1 199 ? -8.226 -1.427 -12.534 1.00 92.56 199 HIS A O 1
ATOM 1594 N N . LEU A 1 200 ? -6.457 -2.810 -12.444 1.00 92.62 200 LEU A N 1
ATOM 1595 C CA . LEU A 1 200 ? -6.617 -3.399 -13.777 1.00 92.62 200 LEU A CA 1
ATOM 1596 C C . LEU A 1 200 ? -7.355 -4.742 -13.746 1.00 92.62 200 LEU A C 1
ATOM 1598 O O . LEU A 1 200 ? -7.433 -5.439 -14.760 1.00 92.62 200 LEU A O 1
ATOM 1602 N N . ASP A 1 201 ? -7.914 -5.108 -12.600 1.00 91.25 201 ASP A N 1
ATOM 1603 C CA . ASP A 1 201 ? -8.687 -6.324 -12.439 1.00 91.25 201 ASP A CA 1
ATOM 1604 C C . ASP A 1 201 ? -9.963 -6.270 -13.296 1.00 91.25 201 ASP A C 1
ATOM 1606 O O . ASP A 1 201 ? -10.729 -5.305 -13.273 1.00 91.25 201 ASP A O 1
ATOM 1610 N N . GLY A 1 202 ? -10.181 -7.303 -14.110 1.00 88.88 202 GLY A N 1
ATOM 1611 C CA . GLY A 1 202 ? -11.254 -7.323 -15.107 1.00 88.88 202 GLY A CA 1
ATOM 1612 C C . GLY A 1 202 ? -10.980 -6.477 -16.357 1.00 88.88 202 GLY A C 1
ATOM 1613 O O . GLY A 1 202 ? -11.885 -6.307 -17.181 1.00 88.88 202 GLY A O 1
ATOM 1614 N N . MET A 1 203 ? -9.757 -5.973 -16.534 1.00 91.44 203 MET A N 1
ATOM 1615 C CA . MET A 1 203 ? -9.295 -5.358 -17.778 1.00 91.44 203 MET A CA 1
ATOM 1616 C C . MET A 1 203 ? -8.554 -6.384 -18.645 1.00 91.44 203 MET A C 1
ATOM 1618 O O . MET A 1 203 ? -7.875 -7.285 -18.152 1.00 91.44 203 MET A O 1
ATOM 1622 N N . MET A 1 204 ? -8.668 -6.225 -19.957 1.00 91.06 204 MET A N 1
ATOM 1623 C CA . MET A 1 204 ? -8.074 -7.082 -20.975 1.00 91.06 204 MET A CA 1
ATOM 1624 C C . MET A 1 204 ? -7.146 -6.253 -21.863 1.00 91.06 204 MET A C 1
ATOM 1626 O O . MET A 1 204 ? -7.470 -5.120 -22.212 1.00 91.06 204 MET A O 1
ATOM 1630 N N . VAL A 1 205 ? -5.999 -6.804 -22.243 1.00 90.81 205 VAL A N 1
ATOM 1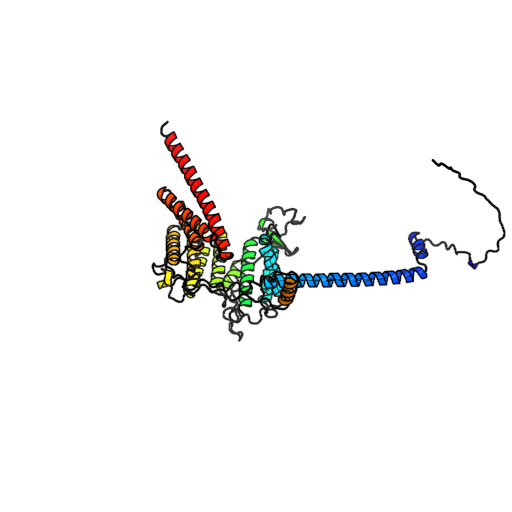631 C CA . VAL A 1 205 ? -5.098 -6.228 -23.244 1.00 90.81 205 VAL A CA 1
ATOM 1632 C C . VAL A 1 205 ? -5.383 -6.877 -24.589 1.00 90.81 205 VAL A C 1
ATOM 1634 O O . VAL A 1 205 ? -5.305 -8.095 -24.723 1.00 90.81 205 VAL A O 1
ATOM 1637 N N . ASP A 1 206 ? -5.656 -6.050 -25.593 1.00 89.69 206 ASP A N 1
ATOM 1638 C CA . ASP A 1 206 ? -5.685 -6.471 -26.993 1.00 89.69 206 ASP A CA 1
ATOM 1639 C C . ASP A 1 206 ? -4.247 -6.658 -27.494 1.00 89.69 206 ASP A C 1
ATOM 1641 O O . ASP A 1 206 ? -3.468 -5.701 -27.544 1.00 89.69 206 ASP A O 1
ATOM 1645 N N . LEU A 1 207 ? -3.885 -7.879 -27.887 1.00 87.81 207 LEU A N 1
ATOM 1646 C CA . LEU A 1 207 ? -2.540 -8.214 -28.359 1.00 87.81 207 LEU A CA 1
ATOM 1647 C C . LEU A 1 207 ? -2.187 -7.533 -29.689 1.00 87.81 207 LEU A C 1
ATOM 1649 O O . LEU A 1 207 ? -1.007 -7.320 -29.976 1.00 87.81 207 LEU A O 1
ATOM 1653 N N . THR A 1 208 ? -3.187 -7.155 -30.490 1.00 85.62 208 THR A N 1
ATOM 1654 C CA . THR A 1 208 ? -2.970 -6.537 -31.804 1.00 85.62 208 THR A CA 1
ATOM 1655 C C . THR A 1 208 ? -2.617 -5.056 -31.687 1.00 85.62 208 THR A C 1
ATOM 1657 O O . THR A 1 208 ? -1.677 -4.586 -32.329 1.00 85.62 208 THR A O 1
ATOM 1660 N N . ARG A 1 209 ? -3.340 -4.318 -30.835 1.00 82.19 209 ARG A N 1
ATOM 1661 C CA . ARG A 1 209 ? -3.173 -2.866 -30.640 1.00 82.19 209 ARG A CA 1
ATOM 1662 C C . ARG A 1 209 ? -2.369 -2.504 -29.394 1.00 82.19 209 ARG A C 1
ATOM 1664 O O . ARG A 1 209 ? -1.983 -1.349 -29.250 1.00 82.19 209 ARG A O 1
ATOM 1671 N N . LYS A 1 210 ? -2.120 -3.470 -28.503 1.00 84.00 210 LYS A N 1
ATOM 1672 C CA . LYS A 1 210 ? -1.512 -3.282 -27.174 1.00 84.00 210 LYS A CA 1
ATOM 1673 C C . LYS A 1 210 ? -2.236 -2.226 -26.340 1.00 84.00 210 LYS A C 1
ATOM 1675 O O . LYS A 1 210 ? -1.606 -1.431 -25.649 1.00 84.00 210 LYS A O 1
ATOM 1680 N N . PHE A 1 211 ? -3.563 -2.220 -26.430 1.00 85.06 211 PHE A N 1
ATOM 1681 C CA . PHE A 1 211 ? -4.417 -1.285 -25.709 1.00 85.06 211 PHE A CA 1
ATOM 1682 C C . PHE A 1 211 ? -5.267 -2.028 -24.679 1.00 85.06 211 PHE A C 1
ATOM 1684 O O . PHE A 1 211 ? -5.624 -3.189 -24.890 1.00 85.06 211 PHE A O 1
ATOM 1691 N N . VAL A 1 212 ? -5.564 -1.366 -23.561 1.00 88.25 212 VAL A N 1
ATOM 1692 C CA . VAL A 1 212 ? -6.300 -1.962 -22.442 1.00 88.25 212 VAL A CA 1
ATOM 1693 C C . VAL A 1 212 ? -7.778 -1.595 -22.533 1.00 88.25 212 VAL A C 1
ATOM 1695 O O . VAL A 1 212 ? -8.131 -0.419 -22.598 1.00 88.25 212 VAL A O 1
ATOM 1698 N N . PHE A 1 213 ? -8.643 -2.603 -22.496 1.00 88.06 213 PHE A N 1
ATOM 1699 C CA . PHE A 1 213 ? -10.094 -2.469 -22.547 1.00 88.06 213 PHE A CA 1
ATOM 1700 C C . PHE A 1 213 ? -10.745 -3.155 -21.342 1.00 88.06 213 PHE A C 1
ATOM 1702 O O . PHE A 1 213 ? -10.300 -4.225 -20.932 1.00 88.06 213 PHE A O 1
ATOM 1709 N N . PRO A 1 214 ? -11.830 -2.606 -20.776 1.00 90.62 214 PRO A N 1
ATOM 1710 C CA . PRO A 1 214 ? -12.640 -3.342 -19.814 1.00 90.62 214 PRO A CA 1
ATOM 1711 C C . PRO A 1 214 ? -13.192 -4.622 -20.441 1.00 90.62 214 PRO A C 1
ATOM 1713 O O . PRO A 1 214 ? -13.684 -4.585 -21.570 1.00 90.62 214 PRO A O 1
ATOM 1716 N N . ARG A 1 215 ? -13.225 -5.733 -19.695 1.00 90.00 215 ARG A N 1
ATOM 1717 C CA . ARG A 1 215 ? -13.798 -7.003 -20.181 1.00 90.00 215 ARG A CA 1
ATOM 1718 C C . ARG A 1 215 ? -15.242 -6.856 -20.679 1.00 90.00 215 ARG A C 1
ATOM 1720 O O . ARG A 1 215 ? -15.634 -7.530 -21.620 1.00 90.00 215 ARG A O 1
ATOM 1727 N N . SER A 1 216 ? -16.007 -5.923 -20.106 1.00 90.19 216 SER A N 1
ATOM 1728 C CA . SER A 1 216 ? -17.383 -5.610 -20.533 1.00 90.19 216 SER A CA 1
ATOM 1729 C C . SER A 1 216 ? -17.507 -5.015 -21.946 1.00 90.19 216 SER A C 1
ATOM 1731 O O . SER A 1 216 ? -18.609 -4.987 -22.491 1.00 90.19 216 SER A O 1
ATOM 1733 N N . MET A 1 217 ? -16.407 -4.542 -22.537 1.00 89.44 217 MET A N 1
ATOM 1734 C CA . MET A 1 217 ? -16.350 -3.987 -23.896 1.00 89.44 217 MET A CA 1
ATOM 1735 C C . MET A 1 217 ? -15.723 -4.955 -24.909 1.00 89.44 217 MET A C 1
ATOM 1737 O O . MET A 1 217 ? -15.702 -4.652 -26.097 1.00 89.44 217 MET A O 1
ATOM 1741 N N . VAL A 1 218 ? -15.193 -6.097 -24.463 1.00 90.06 218 VAL A N 1
ATOM 1742 C CA . VAL A 1 218 ? -14.588 -7.109 -25.339 1.00 90.06 218 VAL A CA 1
ATOM 1743 C C . VAL A 1 218 ? -15.693 -7.987 -25.920 1.00 90.06 218 VAL A C 1
ATOM 1745 O O . VAL A 1 218 ? -16.557 -8.458 -25.179 1.00 90.06 218 VAL A O 1
ATOM 1748 N N . VAL A 1 219 ? -15.665 -8.196 -27.237 1.00 90.00 219 VAL A N 1
ATOM 1749 C CA . VAL A 1 219 ? -16.639 -9.017 -27.968 1.00 90.00 219 VAL A CA 1
ATOM 1750 C C . VAL A 1 219 ? -16.197 -10.472 -27.895 1.00 90.00 219 VAL A C 1
ATOM 1752 O O . VAL A 1 219 ? -15.116 -10.804 -28.376 1.00 90.00 219 VAL A O 1
ATOM 1755 N N . GLY A 1 220 ? -17.031 -11.367 -27.380 1.00 89.12 220 GLY A N 1
ATOM 1756 C CA . GLY A 1 220 ? -16.711 -12.790 -27.439 1.00 89.12 220 GLY A CA 1
ATOM 1757 C C . GLY A 1 220 ? -17.796 -13.698 -26.883 1.00 89.12 220 GLY A C 1
ATOM 1758 O O . GLY A 1 220 ? -18.854 -13.217 -26.477 1.00 89.12 220 GLY A O 1
ATOM 1759 N N . PRO A 1 221 ? -17.562 -15.020 -26.861 1.00 89.38 221 PRO A N 1
ATOM 1760 C CA . PRO A 1 221 ? -18.515 -15.980 -26.312 1.00 89.38 221 PRO A CA 1
ATOM 1761 C C . PRO A 1 221 ? -18.902 -15.682 -24.858 1.00 89.38 221 PRO A C 1
ATOM 1763 O O . PRO A 1 221 ? -20.054 -15.894 -24.482 1.00 89.38 221 PRO A O 1
ATOM 1766 N N . SER A 1 222 ? -17.969 -15.154 -24.055 1.00 87.19 222 SER A N 1
ATOM 1767 C CA . SER A 1 222 ? -18.233 -14.773 -22.661 1.00 87.19 222 SER A CA 1
ATOM 1768 C C . SER A 1 222 ? -19.061 -13.488 -22.535 1.00 87.19 222 SER A C 1
ATOM 1770 O O . SER A 1 222 ? -19.599 -13.208 -21.465 1.00 87.19 222 SER A O 1
ATOM 1772 N N . ASN A 1 223 ? -19.128 -12.680 -23.597 1.00 89.06 223 ASN A N 1
ATOM 1773 C CA . ASN A 1 223 ? -19.797 -11.383 -23.627 1.00 89.06 223 ASN A CA 1
ATOM 1774 C C . ASN A 1 223 ? -20.376 -11.108 -25.032 1.00 89.06 223 ASN A C 1
ATOM 1776 O O . ASN A 1 223 ? -19.757 -10.392 -25.829 1.00 89.06 223 ASN A O 1
ATOM 1780 N N . PRO A 1 224 ? -21.539 -11.702 -25.365 1.00 86.31 224 PRO A N 1
ATOM 1781 C CA . PRO A 1 224 ? -22.125 -11.604 -26.702 1.00 86.31 224 PRO A CA 1
ATOM 1782 C C . PRO A 1 224 ? -22.682 -10.210 -27.024 1.00 86.31 224 PRO A C 1
ATOM 1784 O O . PRO A 1 224 ? -22.800 -9.873 -28.200 1.00 86.31 224 PRO A O 1
ATOM 1787 N N . ASP A 1 225 ? -23.006 -9.405 -26.006 1.00 87.00 225 ASP A N 1
ATOM 1788 C CA . ASP A 1 225 ? -23.511 -8.034 -26.153 1.00 87.00 225 ASP A CA 1
ATOM 1789 C C . ASP A 1 225 ? -22.597 -7.040 -25.408 1.00 87.00 225 ASP A C 1
ATOM 1791 O O . ASP A 1 225 ? -22.866 -6.657 -24.263 1.00 87.00 225 ASP A O 1
ATOM 1795 N N . PRO A 1 226 ? -21.450 -6.676 -26.008 1.00 86.69 226 PRO A N 1
ATOM 1796 C CA . PRO A 1 226 ? -20.470 -5.819 -25.366 1.00 86.69 226 PRO A CA 1
ATOM 1797 C C . PRO A 1 226 ? -20.944 -4.370 -25.303 1.00 86.69 226 PRO A C 1
ATOM 1799 O O . PRO A 1 226 ? -21.583 -3.840 -26.214 1.00 86.69 226 PRO A O 1
ATOM 1802 N N . ARG A 1 227 ? -20.540 -3.672 -24.239 1.00 86.62 227 ARG A N 1
ATOM 1803 C CA . ARG A 1 227 ? -20.769 -2.230 -24.133 1.00 86.62 227 ARG A CA 1
ATOM 1804 C C . ARG A 1 227 ? -20.021 -1.487 -25.246 1.00 86.62 227 ARG A C 1
ATOM 1806 O O . ARG A 1 227 ? -18.889 -1.855 -25.565 1.00 86.62 227 ARG A O 1
ATOM 1813 N N . PRO A 1 228 ? -20.603 -0.408 -25.796 1.00 84.69 228 PRO A N 1
ATOM 1814 C CA . PRO A 1 228 ? -19.951 0.367 -26.839 1.00 84.69 228 PRO A CA 1
ATOM 1815 C C . PRO A 1 228 ? -18.660 1.003 -26.316 1.00 84.69 228 PRO A C 1
ATOM 1817 O O . PRO A 1 228 ? -18.620 1.551 -25.210 1.00 84.69 228 PRO A O 1
ATOM 1820 N N . VAL A 1 229 ? -17.612 0.951 -27.137 1.00 83.12 229 VAL A N 1
ATOM 1821 C CA . VAL A 1 229 ? -16.325 1.583 -26.836 1.00 83.12 229 VAL A CA 1
ATOM 1822 C C . VAL A 1 229 ? -16.493 3.109 -26.901 1.00 83.12 229 VAL A C 1
ATOM 1824 O O . VAL A 1 229 ? -17.054 3.619 -27.877 1.00 83.12 229 VAL A O 1
ATOM 1827 N N . PRO A 1 230 ? -16.034 3.866 -25.887 1.00 79.62 230 PRO A N 1
ATOM 1828 C CA . PRO A 1 230 ? -16.106 5.321 -25.909 1.00 79.62 230 PRO A CA 1
ATOM 1829 C C . PRO A 1 230 ? -15.346 5.930 -27.092 1.00 79.62 230 PRO A C 1
ATOM 1831 O O . PRO A 1 230 ? -14.250 5.491 -27.429 1.00 79.62 230 PRO A O 1
ATOM 1834 N N . SER A 1 231 ? -15.874 7.014 -27.665 1.00 72.94 231 SER A N 1
ATOM 1835 C CA . SER A 1 231 ? -15.285 7.678 -28.840 1.00 72.94 231 SER A CA 1
ATOM 1836 C C . SER A 1 231 ? -13.856 8.192 -28.622 1.00 72.94 231 SER A C 1
ATOM 1838 O O . SER A 1 231 ? -13.068 8.223 -29.566 1.00 72.94 231 SER A O 1
ATOM 1840 N N . PHE A 1 232 ? -13.500 8.563 -27.387 1.00 73.25 232 PHE A N 1
ATOM 1841 C CA . PHE A 1 232 ? -12.150 9.021 -27.035 1.00 73.25 232 PHE A CA 1
ATOM 1842 C C . PHE A 1 232 ? -11.102 7.897 -27.053 1.00 73.25 232 PHE A C 1
ATOM 1844 O O . PHE A 1 232 ? -9.916 8.176 -27.185 1.00 73.25 232 PHE A O 1
ATOM 1851 N N . MET A 1 233 ? -11.527 6.634 -26.942 1.00 68.94 233 MET A N 1
ATOM 1852 C CA . MET A 1 233 ? -10.655 5.454 -26.973 1.00 68.94 233 MET A CA 1
ATOM 1853 C C . MET A 1 233 ? -10.333 5.015 -28.420 1.00 68.94 233 MET A C 1
ATOM 1855 O O . MET A 1 233 ? -9.695 3.991 -28.653 1.00 68.94 233 MET A O 1
ATOM 1859 N N . GLY A 1 234 ? -10.747 5.831 -29.399 1.00 58.22 234 GLY A N 1
ATOM 1860 C CA . GLY A 1 234 ? -10.537 5.656 -30.832 1.00 58.22 234 GLY A CA 1
ATOM 1861 C C . GLY A 1 234 ? -11.793 5.173 -31.562 1.00 58.22 234 GLY A C 1
ATOM 1862 O O . GLY A 1 234 ? -12.682 4.562 -30.979 1.00 58.22 234 GLY A O 1
ATOM 1863 N N . HIS A 1 235 ? -11.850 5.385 -32.882 1.00 54.03 235 HIS A N 1
ATOM 1864 C CA . HIS A 1 235 ? -12.897 4.851 -33.777 1.00 54.03 235 HIS A CA 1
ATOM 1865 C C . HIS A 1 235 ? -12.787 3.324 -34.002 1.00 54.03 235 HIS A C 1
ATOM 1867 O O . HIS A 1 235 ? -13.176 2.803 -35.046 1.00 54.03 235 HIS A O 1
ATOM 1873 N N . GLY A 1 236 ? -12.183 2.608 -33.054 1.00 61.94 236 GLY A N 1
ATOM 1874 C CA . GLY A 1 236 ? -11.824 1.208 -33.182 1.00 61.94 236 GLY A CA 1
ATOM 1875 C C . GLY A 1 236 ? -12.982 0.301 -32.800 1.00 61.94 236 GLY A C 1
ATOM 1876 O O . GLY A 1 236 ? -13.524 0.399 -31.705 1.00 61.94 236 GLY A O 1
ATOM 1877 N N . ILE A 1 237 ? -13.315 -0.621 -33.700 1.00 73.12 237 ILE A N 1
ATOM 1878 C CA . ILE A 1 237 ? -14.153 -1.792 -33.419 1.00 73.12 237 ILE A CA 1
ATOM 1879 C C . ILE A 1 237 ? -13.668 -2.443 -32.114 1.00 73.12 237 ILE A C 1
ATOM 1881 O O . ILE A 1 237 ? -12.449 -2.562 -31.913 1.00 73.12 237 ILE A O 1
ATOM 1885 N N . ALA A 1 238 ? -14.620 -2.823 -31.257 1.00 80.81 238 ALA A N 1
ATOM 1886 C CA . ALA A 1 238 ? -14.372 -3.531 -30.008 1.00 80.81 238 ALA A CA 1
ATOM 1887 C C . ALA A 1 238 ? -13.490 -4.770 -30.251 1.00 80.81 238 ALA A C 1
ATOM 1889 O O . ALA A 1 238 ? -13.688 -5.466 -31.253 1.00 80.81 238 ALA A O 1
ATOM 1890 N N . PRO A 1 239 ? -12.491 -5.032 -29.392 1.00 86.50 239 PRO A N 1
ATOM 1891 C CA . PRO A 1 239 ? -11.565 -6.130 -29.616 1.00 86.50 239 PRO A CA 1
ATOM 1892 C C . PRO A 1 239 ? -12.278 -7.476 -29.445 1.00 86.50 239 PRO A C 1
ATOM 1894 O O . PRO A 1 239 ? -13.229 -7.601 -28.669 1.00 86.50 239 PRO A O 1
ATOM 1897 N N . LEU A 1 240 ? -11.808 -8.480 -30.181 1.00 89.00 240 LEU A N 1
ATOM 1898 C CA . LEU A 1 240 ? -12.305 -9.849 -30.077 1.00 89.00 240 LEU A CA 1
ATOM 1899 C C . LEU A 1 240 ? -11.638 -10.553 -28.890 1.00 89.00 240 LEU A C 1
ATOM 1901 O O . LEU A 1 240 ? -10.431 -10.414 -28.693 1.00 89.00 240 LEU A O 1
ATOM 1905 N N . GLU A 1 241 ? -12.409 -11.337 -28.139 1.00 89.19 241 GLU A N 1
ATOM 1906 C CA . GLU A 1 241 ? -11.954 -12.068 -26.948 1.00 89.19 241 GLU A CA 1
ATOM 1907 C C . GLU A 1 241 ? -10.796 -13.023 -27.265 1.00 89.19 241 GLU A C 1
ATOM 1909 O O . GLU A 1 241 ? -9.875 -13.137 -26.468 1.00 89.19 241 GLU A O 1
ATOM 1914 N N . GLU A 1 242 ? -10.772 -13.620 -28.460 1.00 89.88 242 GLU A N 1
ATOM 1915 C CA . GLU A 1 242 ? -9.681 -14.491 -28.932 1.00 89.88 242 GLU A CA 1
ATOM 1916 C C . GLU A 1 242 ? -8.314 -13.791 -29.044 1.00 89.88 242 GLU A C 1
ATOM 1918 O O . GLU A 1 242 ? -7.280 -14.446 -28.965 1.00 89.88 242 GLU A O 1
ATOM 1923 N N . ASN A 1 243 ? -8.304 -12.465 -29.208 1.00 89.75 243 ASN A N 1
ATOM 1924 C CA . ASN A 1 243 ? -7.088 -11.653 -29.320 1.00 89.75 243 ASN A CA 1
ATOM 1925 C C . ASN A 1 243 ? -6.785 -10.887 -28.026 1.00 89.75 243 ASN A C 1
ATOM 1927 O O . ASN A 1 243 ? -5.932 -9.995 -28.015 1.00 89.75 243 ASN A O 1
ATOM 1931 N N . CYS A 1 244 ? -7.516 -11.193 -26.954 1.00 90.44 244 CYS A N 1
ATOM 1932 C CA . CYS A 1 244 ? -7.416 -10.508 -25.681 1.00 90.44 244 CYS A CA 1
ATOM 1933 C C . CYS A 1 244 ? -6.879 -11.440 -24.600 1.00 90.44 244 CYS A C 1
ATOM 1935 O O . CYS A 1 244 ? -7.354 -12.557 -24.421 1.00 90.44 244 CYS A O 1
ATOM 1937 N N . GLU A 1 245 ? -5.959 -10.923 -23.798 1.00 92.50 245 GLU A N 1
ATOM 1938 C CA . GLU A 1 245 ? -5.486 -11.579 -22.579 1.00 92.50 245 GLU A CA 1
ATOM 1939 C C . GLU A 1 245 ? -5.771 -10.689 -21.365 1.00 92.50 245 GLU A C 1
ATOM 1941 O O . GLU A 1 245 ? -5.919 -9.474 -21.525 1.00 92.50 245 GLU A O 1
ATOM 1946 N N . PRO A 1 246 ? -5.858 -11.241 -20.142 1.00 91.06 246 PRO A N 1
ATOM 1947 C CA . PRO A 1 246 ? -5.930 -10.426 -18.935 1.00 91.06 246 PRO A CA 1
ATOM 1948 C C . PRO A 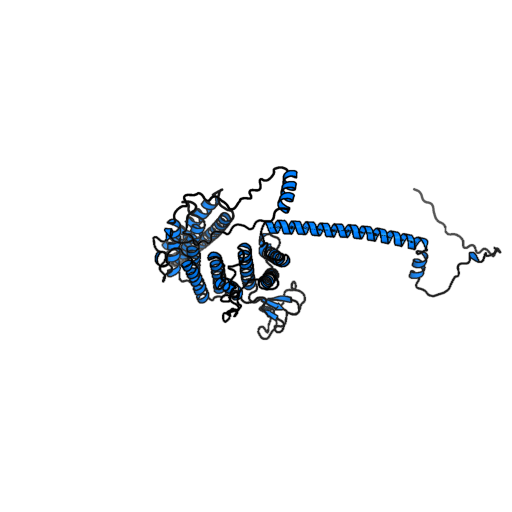1 246 ? -4.780 -9.418 -18.895 1.00 91.06 246 PRO A C 1
ATOM 1950 O O . PRO A 1 246 ? -3.623 -9.773 -19.127 1.00 91.06 246 PRO A O 1
ATOM 1953 N N . ALA A 1 247 ? -5.093 -8.152 -18.609 1.00 89.44 247 ALA A N 1
ATOM 1954 C CA . ALA A 1 247 ? -4.091 -7.091 -18.651 1.00 89.44 247 ALA A CA 1
ATOM 1955 C C . ALA A 1 247 ? -2.945 -7.343 -17.661 1.00 89.44 247 ALA A C 1
ATOM 1957 O O . ALA A 1 247 ? -1.770 -7.131 -17.979 1.00 89.44 247 ALA A O 1
ATOM 1958 N N . TYR A 1 248 ? -3.311 -7.819 -16.469 1.00 91.44 248 TYR A N 1
ATOM 1959 C CA . TYR A 1 248 ? -2.419 -8.157 -15.369 1.00 91.44 248 TYR A CA 1
ATOM 1960 C C . TYR A 1 248 ? -2.742 -9.549 -14.818 1.00 91.44 248 TYR A C 1
ATOM 1962 O O . TYR A 1 248 ? -3.895 -9.982 -14.890 1.00 91.44 248 TYR A O 1
ATOM 1970 N N . PRO A 1 249 ? -1.742 -10.261 -14.262 1.00 90.12 249 PRO A N 1
ATOM 1971 C CA . PRO A 1 249 ? -2.016 -11.429 -13.437 1.00 90.12 249 PRO A CA 1
ATOM 1972 C C . PRO A 1 249 ? -2.741 -10.998 -12.157 1.00 90.12 249 PRO A C 1
ATOM 1974 O O . PRO A 1 249 ? -2.720 -9.824 -11.785 1.00 90.12 249 PRO A O 1
ATOM 1977 N N . ALA A 1 250 ? -3.364 -11.956 -11.474 1.00 91.44 250 ALA A N 1
ATOM 1978 C CA . ALA A 1 250 ? -4.115 -11.671 -10.260 1.00 91.44 250 ALA A CA 1
ATOM 1979 C C . ALA A 1 250 ? -3.215 -11.021 -9.180 1.00 91.44 250 ALA A C 1
ATOM 1981 O O . ALA A 1 250 ? -2.052 -11.428 -9.049 1.00 91.44 250 ALA A O 1
ATOM 1982 N N . PRO A 1 251 ? -3.723 -10.050 -8.390 1.00 92.94 251 PRO A N 1
ATOM 1983 C CA . PRO A 1 251 ? -2.931 -9.327 -7.384 1.00 92.94 251 PRO A CA 1
ATOM 1984 C C . PRO A 1 251 ? -2.258 -10.238 -6.354 1.00 92.94 251 PRO A C 1
ATOM 1986 O O . PRO A 1 251 ? -1.133 -9.971 -5.925 1.00 92.94 251 PRO A O 1
ATOM 1989 N N . GLU A 1 252 ? -2.910 -11.358 -6.027 1.00 92.69 252 GLU A N 1
ATOM 1990 C CA . GLU A 1 252 ? -2.376 -12.430 -5.179 1.00 92.69 252 GLU A CA 1
ATOM 1991 C C . GLU A 1 252 ? -0.966 -12.864 -5.598 1.00 92.69 252 GLU A C 1
ATOM 1993 O O . GLU A 1 252 ? -0.112 -13.071 -4.739 1.00 92.69 252 GLU A O 1
ATOM 1998 N N . THR A 1 253 ? -0.677 -12.895 -6.906 1.00 92.00 253 THR A N 1
ATOM 1999 C CA . THR A 1 253 ? 0.634 -13.271 -7.456 1.00 92.00 253 THR A CA 1
ATOM 2000 C C . THR A 1 253 ? 1.743 -12.384 -6.901 1.00 92.00 253 THR A C 1
ATOM 2002 O O . THR A 1 253 ? 2.854 -12.847 -6.681 1.00 92.00 253 THR A O 1
ATOM 2005 N N . TYR A 1 254 ? 1.476 -11.098 -6.675 1.00 94.75 254 TYR A N 1
ATOM 2006 C CA . TYR A 1 254 ? 2.484 -10.149 -6.206 1.00 94.75 254 TYR A CA 1
ATOM 2007 C C . TYR A 1 254 ? 2.569 -10.118 -4.681 1.00 94.75 254 TYR A C 1
ATOM 2009 O O . TYR A 1 254 ? 3.670 -10.184 -4.130 1.00 94.75 254 TYR A O 1
ATOM 2017 N N . TYR A 1 255 ? 1.428 -10.088 -3.988 1.00 95.75 255 TYR A N 1
ATOM 2018 C CA . TYR A 1 255 ? 1.413 -10.055 -2.524 1.00 95.75 255 TYR A CA 1
ATOM 2019 C C . TYR A 1 255 ? 1.953 -11.348 -1.911 1.00 95.75 255 TYR A C 1
ATOM 2021 O O . TYR A 1 255 ? 2.788 -11.300 -1.005 1.00 95.75 255 TYR A O 1
ATOM 2029 N N . MET A 1 256 ? 1.587 -12.508 -2.461 1.00 93.44 256 MET A N 1
ATOM 2030 C CA . MET A 1 256 ? 2.083 -13.798 -1.976 1.00 93.44 256 MET A CA 1
ATOM 2031 C C . MET A 1 256 ? 3.595 -13.939 -2.135 1.00 93.44 256 MET A C 1
ATOM 2033 O O . MET A 1 256 ? 4.238 -14.593 -1.314 1.00 93.44 256 MET A O 1
ATOM 2037 N N . ARG A 1 257 ? 4.202 -13.275 -3.122 1.00 93.31 257 ARG A N 1
ATOM 2038 C CA . ARG A 1 257 ? 5.662 -13.254 -3.288 1.00 93.31 257 ARG A CA 1
ATOM 2039 C C . ARG A 1 257 ? 6.367 -12.472 -2.186 1.00 93.31 257 ARG A C 1
ATOM 2041 O O . ARG A 1 257 ? 7.463 -12.853 -1.786 1.00 93.31 257 ARG A O 1
ATOM 2048 N N . ILE A 1 258 ? 5.736 -11.433 -1.643 1.00 95.19 258 ILE A N 1
ATOM 2049 C CA . ILE A 1 258 ? 6.260 -10.710 -0.476 1.00 95.19 258 ILE A CA 1
ATOM 2050 C C . ILE A 1 258 ? 6.114 -11.570 0.787 1.00 95.19 258 ILE A C 1
ATOM 2052 O O . ILE A 1 258 ? 7.058 -11.700 1.568 1.00 95.19 258 ILE A O 1
ATOM 2056 N N . LEU A 1 259 ? 4.949 -12.198 0.974 1.00 93.94 259 LEU A N 1
ATOM 2057 C CA . LEU A 1 259 ? 4.649 -12.990 2.172 1.00 93.94 259 LEU A CA 1
ATOM 2058 C C . LEU A 1 259 ? 5.542 -14.233 2.283 1.00 93.94 259 LEU A C 1
ATOM 2060 O O . LEU A 1 259 ? 6.127 -14.492 3.340 1.00 93.94 259 LEU A O 1
ATOM 2064 N N . THR A 1 260 ? 5.709 -14.951 1.171 1.00 91.75 260 THR A N 1
ATOM 2065 C CA . THR A 1 260 ? 6.532 -16.169 1.092 1.00 91.75 260 THR A CA 1
ATOM 2066 C C . THR A 1 260 ? 8.025 -15.891 0.914 1.00 91.75 260 THR A C 1
ATOM 2068 O O . THR A 1 260 ? 8.845 -16.732 1.276 1.00 91.75 260 THR A O 1
ATOM 2071 N N . GLY A 1 261 ? 8.399 -14.708 0.415 1.00 90.69 261 GLY A N 1
ATOM 2072 C CA . GLY A 1 261 ? 9.793 -14.300 0.242 1.00 90.69 261 GLY A CA 1
ATOM 2073 C C . GLY A 1 261 ? 10.557 -14.135 1.562 1.00 90.69 261 GLY A C 1
ATOM 2074 O O . GLY A 1 261 ? 9.982 -13.883 2.630 1.00 90.69 261 GLY A O 1
ATOM 2075 N N . LYS A 1 262 ? 11.886 -14.248 1.491 1.00 91.75 262 LYS A N 1
ATOM 2076 C CA . LYS A 1 262 ? 12.802 -14.051 2.631 1.00 91.75 262 LYS A CA 1
ATOM 2077 C C . LYS A 1 262 ? 13.590 -12.757 2.469 1.00 91.75 262 LYS A C 1
ATOM 2079 O O . LYS A 1 262 ? 13.976 -12.420 1.361 1.00 91.75 262 LYS A O 1
ATOM 2084 N N . GLY A 1 263 ? 13.838 -12.045 3.567 1.00 90.56 263 GLY A N 1
ATOM 2085 C CA . GLY A 1 263 ? 14.606 -10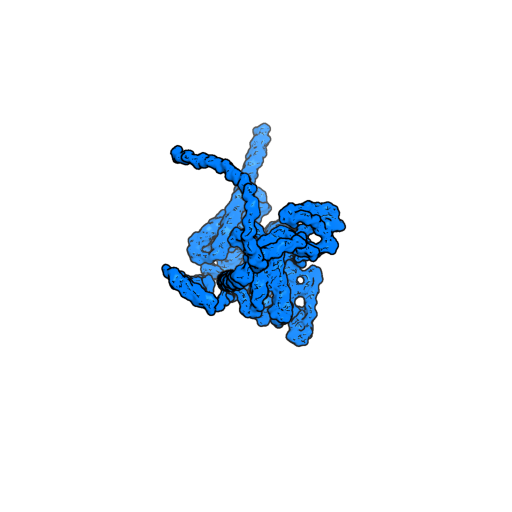.793 3.574 1.00 90.56 263 GLY A CA 1
ATOM 2086 C C . GLY A 1 263 ? 13.764 -9.511 3.621 1.00 90.56 263 GLY A C 1
ATOM 2087 O O . GLY A 1 263 ? 14.339 -8.439 3.807 1.00 90.56 263 GLY A O 1
ATOM 2088 N N . PHE A 1 264 ? 12.434 -9.605 3.516 1.00 93.38 264 PHE A N 1
ATOM 2089 C CA . PHE A 1 264 ? 11.511 -8.501 3.815 1.00 93.38 264 PHE A CA 1
ATOM 2090 C C . PHE A 1 264 ? 11.368 -8.285 5.324 1.00 93.38 264 PHE A C 1
ATOM 2092 O O . PHE A 1 264 ? 11.433 -9.243 6.097 1.00 93.38 264 PHE A O 1
ATOM 2099 N N . THR A 1 265 ? 11.134 -7.040 5.736 1.00 93.31 265 THR A N 1
ATOM 2100 C CA . THR A 1 265 ? 10.837 -6.718 7.140 1.00 93.31 265 THR A CA 1
ATOM 2101 C C . THR A 1 265 ? 9.433 -7.180 7.526 1.00 93.31 265 THR A C 1
ATOM 2103 O O . THR A 1 265 ? 8.554 -7.320 6.670 1.00 93.31 265 THR A O 1
ATOM 2106 N N . THR A 1 266 ? 9.187 -7.374 8.824 1.00 93.75 266 THR A N 1
ATOM 2107 C CA . THR A 1 266 ? 7.858 -7.723 9.350 1.00 93.75 266 THR A CA 1
ATOM 2108 C C . THR A 1 266 ? 6.814 -6.716 8.877 1.00 93.75 266 THR A C 1
ATOM 2110 O O . THR A 1 266 ? 5.801 -7.092 8.294 1.00 93.75 266 THR A O 1
ATOM 2113 N N . LYS A 1 267 ? 7.117 -5.418 8.993 1.00 92.81 267 LYS A N 1
ATOM 2114 C CA . LYS A 1 267 ? 6.253 -4.328 8.523 1.00 92.81 267 LYS A CA 1
ATOM 2115 C C . LYS A 1 267 ? 5.909 -4.419 7.033 1.00 92.81 267 LYS A C 1
ATOM 2117 O O . LYS A 1 267 ? 4.763 -4.180 6.667 1.00 92.81 267 LYS A O 1
ATOM 2122 N N . GLN A 1 268 ? 6.872 -4.765 6.177 1.00 94.69 268 GLN A N 1
ATOM 2123 C CA . GLN A 1 268 ? 6.634 -4.949 4.739 1.00 94.69 268 GLN A CA 1
ATOM 2124 C C . GLN A 1 268 ? 5.704 -6.137 4.472 1.00 94.69 268 GLN A C 1
ATOM 2126 O O . GLN A 1 268 ? 4.767 -6.025 3.682 1.00 94.69 268 GLN A O 1
ATOM 2131 N N . LYS A 1 269 ? 5.912 -7.260 5.168 1.00 95.31 269 LYS A N 1
ATOM 2132 C CA . LYS A 1 269 ? 5.023 -8.424 5.060 1.00 95.31 269 LYS A CA 1
ATOM 2133 C C . LYS A 1 269 ? 3.605 -8.105 5.531 1.00 95.31 269 LYS A C 1
ATOM 2135 O O . LYS A 1 269 ? 2.656 -8.466 4.846 1.00 95.31 269 LYS A O 1
ATOM 2140 N N . LEU A 1 270 ? 3.456 -7.371 6.633 1.00 95.56 270 LEU A N 1
ATOM 2141 C CA . LEU A 1 270 ? 2.147 -6.927 7.123 1.00 95.56 270 LEU A CA 1
ATOM 2142 C C . LEU A 1 270 ? 1.434 -6.019 6.125 1.00 95.56 270 LEU A C 1
ATOM 2144 O O . LEU A 1 270 ? 0.252 -6.210 5.871 1.00 95.56 270 LEU A O 1
ATOM 2148 N N . GLN A 1 271 ? 2.151 -5.080 5.506 1.00 95.31 271 GLN A N 1
ATOM 2149 C CA . GLN A 1 271 ? 1.583 -4.223 4.464 1.00 95.31 271 GLN A CA 1
ATOM 2150 C C . GLN A 1 271 ? 1.065 -5.028 3.266 1.00 95.31 271 GLN A C 1
ATOM 2152 O O . GLN A 1 271 ? -0.005 -4.717 2.750 1.00 95.31 271 GLN A O 1
ATOM 2157 N N . ALA A 1 272 ? 1.793 -6.064 2.843 1.00 96.62 272 ALA A N 1
ATOM 2158 C CA . ALA A 1 272 ? 1.347 -6.948 1.769 1.00 96.62 272 ALA A CA 1
ATOM 2159 C C . ALA A 1 272 ? 0.139 -7.808 2.181 1.00 96.62 272 ALA A C 1
ATOM 2161 O O . ALA A 1 272 ? -0.797 -7.939 1.397 1.00 96.62 272 ALA A O 1
ATOM 2162 N N . ALA A 1 273 ? 0.133 -8.354 3.403 1.00 96.50 273 ALA A N 1
ATOM 2163 C CA . ALA A 1 273 ? -0.989 -9.139 3.924 1.00 96.50 273 ALA A CA 1
ATOM 2164 C C . ALA A 1 273 ? -2.267 -8.296 4.033 1.00 96.50 273 ALA A C 1
ATOM 2166 O O . ALA A 1 273 ? -3.327 -8.723 3.588 1.00 96.50 273 ALA A O 1
ATOM 2167 N N . GLU A 1 274 ? -2.161 -7.080 4.575 1.00 95.44 274 GLU A N 1
ATOM 2168 C CA . GLU A 1 274 ? -3.282 -6.146 4.697 1.00 95.44 274 GLU A CA 1
ATOM 2169 C C . GLU A 1 274 ? -3.815 -5.703 3.332 1.00 95.44 274 GLU A C 1
ATOM 2171 O O . GLU A 1 274 ? -5.028 -5.668 3.142 1.00 95.44 274 GLU A O 1
ATOM 2176 N N . ALA A 1 275 ? -2.936 -5.378 2.374 1.00 96.19 275 ALA A N 1
ATOM 2177 C CA . ALA A 1 275 ? -3.352 -5.029 1.015 1.00 96.19 275 ALA A CA 1
ATOM 2178 C C . ALA A 1 275 ? -4.107 -6.192 0.356 1.00 96.19 275 ALA A C 1
ATOM 2180 O O . ALA A 1 275 ? -5.215 -6.010 -0.144 1.00 96.19 275 ALA A O 1
ATOM 2181 N N . TYR A 1 276 ? -3.564 -7.406 0.467 1.00 96.00 276 TYR A N 1
ATOM 2182 C CA . TYR A 1 276 ? -4.206 -8.590 -0.083 1.00 96.00 276 TYR A CA 1
ATOM 2183 C C . TYR A 1 276 ? -5.568 -8.881 0.568 1.00 96.00 276 TYR A C 1
ATOM 2185 O O . TYR A 1 276 ? -6.549 -9.134 -0.131 1.00 96.00 276 TYR A O 1
ATOM 2193 N N . ALA A 1 277 ? -5.659 -8.775 1.895 1.00 96.56 277 ALA A N 1
ATOM 2194 C CA . ALA A 1 277 ? -6.911 -8.936 2.627 1.00 96.56 277 ALA A CA 1
ATOM 2195 C C . ALA A 1 277 ? -7.959 -7.884 2.218 1.00 96.56 277 ALA A C 1
ATOM 2197 O O . ALA A 1 277 ? -9.116 -8.226 1.977 1.00 96.56 277 ALA A O 1
ATOM 2198 N N . ASN A 1 278 ? -7.549 -6.621 2.049 1.00 94.94 278 ASN A N 1
ATOM 2199 C CA . ASN A 1 278 ? -8.433 -5.547 1.588 1.00 94.94 278 ASN A CA 1
ATOM 2200 C C . ASN A 1 278 ? -8.991 -5.820 0.181 1.00 94.94 278 ASN A C 1
ATOM 2202 O O . ASN A 1 278 ? -10.168 -5.552 -0.074 1.00 94.94 278 ASN A O 1
ATOM 2206 N N . TRP A 1 279 ? -8.173 -6.359 -0.728 1.00 95.00 279 TRP A N 1
ATOM 2207 C CA . TRP A 1 279 ? -8.635 -6.762 -2.058 1.00 95.00 279 TRP A CA 1
ATOM 2208 C C . TRP A 1 279 ? -9.634 -7.925 -1.992 1.00 95.00 279 TRP A C 1
ATOM 2210 O O . TRP A 1 279 ? -10.658 -7.888 -2.676 1.00 95.00 279 TRP A O 1
ATOM 2220 N N . LEU A 1 280 ? -9.405 -8.922 -1.131 1.00 95.38 280 LEU A N 1
ATOM 2221 C CA . LEU A 1 280 ? -10.351 -10.026 -0.912 1.00 95.38 280 LEU A CA 1
ATOM 2222 C C . LEU A 1 280 ? -11.692 -9.533 -0.346 1.00 95.38 280 LEU A C 1
ATOM 2224 O O . LEU A 1 280 ? -12.752 -9.958 -0.813 1.00 95.38 280 LEU A O 1
ATOM 2228 N N . ASP A 1 281 ? -11.660 -8.582 0.590 1.00 94.25 281 ASP A N 1
ATOM 2229 C CA . ASP A 1 281 ? -12.861 -7.913 1.102 1.00 94.25 281 ASP A CA 1
ATOM 2230 C C . ASP A 1 281 ? -13.602 -7.161 -0.009 1.00 94.25 281 ASP A C 1
ATOM 2232 O O . ASP A 1 281 ? -14.824 -7.264 -0.128 1.00 94.25 281 ASP A O 1
ATOM 2236 N N . TYR A 1 282 ? -12.872 -6.447 -0.870 1.00 93.12 282 TYR A N 1
ATOM 2237 C CA . TYR A 1 282 ? -13.448 -5.774 -2.036 1.00 93.12 282 TYR A CA 1
ATOM 2238 C C . TYR A 1 282 ? -14.098 -6.760 -3.021 1.00 93.12 282 TYR A C 1
ATOM 2240 O O . TYR A 1 282 ? -15.156 -6.468 -3.583 1.00 93.12 282 TYR A O 1
ATOM 2248 N N . LYS A 1 283 ? -13.516 -7.951 -3.196 1.00 93.19 283 LYS A N 1
ATOM 2249 C CA . LYS A 1 283 ? -14.082 -9.039 -4.009 1.00 93.19 283 LYS A CA 1
ATOM 2250 C C . LYS A 1 283 ? -15.287 -9.733 -3.376 1.00 93.19 283 LYS A C 1
ATOM 2252 O O . LYS A 1 283 ? -15.920 -10.548 -4.045 1.00 93.19 283 LYS A O 1
ATOM 2257 N N . GLY A 1 284 ? -15.627 -9.414 -2.128 1.00 94.50 284 GLY A N 1
ATOM 2258 C CA . GLY A 1 284 ? -16.724 -10.056 -1.411 1.00 94.50 284 GLY A CA 1
ATOM 2259 C C . GLY A 1 284 ? -16.377 -11.462 -0.919 1.00 94.50 284 GLY A C 1
ATOM 2260 O O . GLY A 1 284 ? -17.264 -12.310 -0.828 1.00 94.50 284 GLY A O 1
ATOM 2261 N N . LEU A 1 285 ? -15.104 -11.715 -0.600 1.00 95.75 285 LEU A N 1
ATOM 2262 C CA . LEU A 1 285 ? -14.603 -12.977 -0.045 1.00 95.75 285 LEU A CA 1
ATOM 2263 C C . LEU A 1 285 ? -14.139 -12.788 1.416 1.00 95.75 285 LEU A C 1
ATOM 2265 O O . LEU A 1 285 ? -12.951 -12.942 1.707 1.00 95.75 285 LEU A O 1
ATOM 2269 N N . PRO A 1 286 ? -15.052 -12.475 2.358 1.00 95.00 286 PRO A N 1
ATOM 2270 C CA . PRO A 1 286 ? -14.675 -12.078 3.715 1.00 95.00 286 PRO A CA 1
ATOM 2271 C C . PRO A 1 286 ? -13.972 -13.195 4.495 1.00 95.00 286 PRO A C 1
ATOM 2273 O O . PRO A 1 286 ? -13.039 -12.922 5.233 1.00 95.00 286 PRO A O 1
ATOM 2276 N N . ALA A 1 287 ? -14.349 -14.463 4.292 1.00 95.31 287 ALA A N 1
ATOM 2277 C CA . ALA A 1 287 ? -13.689 -15.586 4.966 1.00 95.31 287 ALA A CA 1
ATOM 2278 C C . ALA A 1 287 ? -12.213 -15.728 4.549 1.00 95.31 287 ALA A C 1
ATOM 2280 O O . ALA A 1 287 ? -11.352 -15.991 5.381 1.00 95.31 287 ALA A O 1
ATOM 2281 N N . SER A 1 288 ? -11.903 -15.521 3.265 1.00 95.19 288 SER A N 1
ATOM 2282 C CA . SER A 1 288 ? -10.520 -15.539 2.775 1.00 95.19 288 SER A CA 1
ATOM 2283 C C . SER A 1 288 ? -9.737 -14.316 3.254 1.00 95.19 288 SER A C 1
ATOM 2285 O O . SER A 1 288 ? -8.559 -14.439 3.581 1.00 95.19 288 SER A O 1
ATOM 2287 N N . ALA A 1 289 ? -10.385 -13.148 3.324 1.00 96.31 289 ALA A N 1
ATOM 2288 C CA . ALA A 1 289 ? -9.788 -11.945 3.894 1.00 96.31 289 ALA A CA 1
ATOM 2289 C C . ALA A 1 289 ? -9.455 -12.131 5.386 1.00 96.31 289 ALA A C 1
ATOM 2291 O O . ALA A 1 289 ? -8.356 -11.779 5.812 1.00 96.31 289 ALA A O 1
ATOM 2292 N N . GLU A 1 290 ? -10.351 -12.752 6.161 1.00 96.06 290 GLU A N 1
ATOM 2293 C CA . GLU A 1 290 ? -10.134 -13.062 7.578 1.00 96.06 290 GLU A CA 1
ATOM 2294 C C . GLU A 1 290 ? -8.876 -13.913 7.788 1.00 96.06 290 GLU A C 1
ATOM 2296 O O . GLU A 1 290 ? -8.047 -13.587 8.638 1.00 96.06 290 GLU A O 1
ATOM 2301 N N . GLU A 1 291 ? -8.683 -14.959 6.979 1.00 95.12 291 GLU A N 1
ATOM 2302 C CA . GLU A 1 291 ? -7.483 -15.801 7.040 1.00 95.12 291 GLU A CA 1
ATOM 2303 C C . GLU A 1 291 ? -6.202 -15.007 6.738 1.00 95.12 291 GLU A C 1
ATOM 2305 O O . GLU A 1 291 ? -5.172 -15.223 7.379 1.00 95.12 291 GLU A O 1
ATOM 2310 N N . MET A 1 292 ? -6.254 -14.025 5.831 1.00 95.69 292 MET A N 1
ATOM 2311 C CA . MET A 1 292 ? -5.111 -13.139 5.571 1.00 95.69 292 MET A CA 1
ATOM 2312 C C . MET A 1 292 ? -4.830 -12.184 6.737 1.00 95.69 292 MET A C 1
ATOM 2314 O O . MET A 1 292 ? -3.666 -11.984 7.092 1.00 95.69 292 MET A O 1
ATOM 2318 N N . TYR A 1 293 ? -5.860 -11.637 7.387 1.00 96.69 293 TYR A N 1
ATOM 2319 C CA . TYR A 1 293 ? -5.678 -10.824 8.594 1.00 96.69 293 TYR A CA 1
ATOM 2320 C C . TYR A 1 293 ? -5.149 -11.645 9.777 1.00 96.69 293 TYR A C 1
ATOM 2322 O O . TYR A 1 293 ? -4.292 -11.170 10.524 1.00 96.69 293 TYR A O 1
ATOM 2330 N N . ARG A 1 294 ? -5.598 -12.894 9.937 1.00 95.75 294 ARG A N 1
ATOM 2331 C CA . ARG A 1 294 ? -5.044 -13.827 10.930 1.00 95.75 294 ARG A CA 1
ATOM 2332 C C . ARG A 1 294 ? -3.583 -14.144 10.637 1.00 95.75 294 ARG A C 1
ATOM 2334 O O . ARG A 1 294 ? -2.756 -14.059 11.542 1.00 95.75 294 ARG A O 1
ATOM 2341 N N . TRP A 1 295 ? -3.236 -14.383 9.373 1.00 95.38 295 TRP A N 1
ATOM 2342 C CA . TRP A 1 295 ? -1.844 -14.588 8.983 1.00 95.38 295 TRP A CA 1
ATOM 2343 C C . TRP A 1 295 ? -0.977 -13.352 9.264 1.00 95.38 295 TRP A C 1
ATOM 2345 O O . TRP A 1 295 ? 0.151 -13.488 9.737 1.00 95.38 295 TRP A O 1
ATOM 2355 N N . ALA A 1 296 ? -1.505 -12.139 9.070 1.00 96.00 296 ALA A N 1
ATOM 2356 C CA . ALA A 1 296 ? -0.824 -10.907 9.472 1.00 96.00 296 ALA A CA 1
ATOM 2357 C C . ALA A 1 296 ? -0.554 -10.868 10.990 1.00 96.00 296 ALA A C 1
ATOM 2359 O O . ALA A 1 296 ? 0.538 -10.502 11.426 1.00 96.00 296 ALA A O 1
ATOM 2360 N N . ILE A 1 297 ? -1.510 -11.294 11.818 1.00 95.50 297 ILE A N 1
ATOM 2361 C CA . ILE A 1 297 ? -1.292 -11.414 13.265 1.00 95.50 297 ILE A CA 1
ATOM 2362 C C . ILE A 1 297 ? -0.199 -12.443 13.569 1.00 95.50 297 ILE A C 1
ATOM 2364 O O . ILE A 1 297 ? 0.668 -12.166 14.395 1.00 95.50 297 ILE A O 1
ATOM 2368 N N . ASP A 1 298 ? -0.186 -13.591 12.898 1.00 94.56 298 ASP A N 1
ATOM 2369 C CA . ASP A 1 298 ? 0.821 -14.630 13.133 1.00 94.56 298 ASP A CA 1
ATOM 2370 C C . ASP A 1 298 ? 2.230 -14.193 12.708 1.00 94.56 298 ASP A C 1
ATOM 2372 O O . ASP A 1 298 ? 3.201 -14.469 13.415 1.00 94.56 298 ASP A O 1
ATOM 2376 N N . ILE A 1 299 ? 2.347 -13.424 11.620 1.00 94.56 299 ILE A N 1
ATOM 2377 C CA . ILE A 1 299 ? 3.599 -12.766 11.219 1.00 94.56 299 ILE A CA 1
ATOM 2378 C C . ILE A 1 299 ? 4.076 -11.811 12.322 1.00 94.56 299 ILE A C 1
ATOM 2380 O O . ILE A 1 299 ? 5.250 -11.843 12.690 1.00 94.56 299 ILE A O 1
ATOM 2384 N N . SER A 1 300 ? 3.175 -10.998 12.882 1.00 94.19 300 SER A N 1
ATOM 2385 C CA . SER A 1 300 ? 3.501 -10.098 13.994 1.00 94.19 300 SER A CA 1
ATOM 2386 C C . SER A 1 300 ? 3.928 -10.862 15.247 1.00 94.19 300 SER A C 1
ATOM 2388 O O . SER A 1 300 ? 4.941 -10.515 15.845 1.00 94.19 300 SER A O 1
ATOM 2390 N N . LYS A 1 301 ? 3.199 -11.920 15.627 1.00 93.88 301 LYS A N 1
ATOM 2391 C CA . LYS A 1 301 ? 3.513 -12.778 16.783 1.00 93.88 301 LYS A CA 1
ATOM 2392 C C . LYS A 1 301 ? 4.904 -13.394 16.665 1.00 93.88 301 LYS A C 1
ATOM 2394 O O . LYS A 1 301 ? 5.647 -13.408 17.640 1.00 93.88 301 LYS A O 1
ATOM 2399 N N . ALA A 1 302 ? 5.259 -13.886 15.478 1.00 92.56 302 ALA A N 1
ATOM 2400 C CA . ALA A 1 302 ? 6.554 -14.513 15.228 1.00 92.56 302 ALA A CA 1
ATOM 2401 C C . ALA A 1 302 ? 7.735 -13.533 15.335 1.00 92.56 302 ALA A C 1
ATOM 2403 O O . ALA A 1 302 ? 8.854 -13.958 15.613 1.00 92.56 302 ALA A O 1
ATOM 2404 N N . ALA A 1 303 ? 7.496 -12.237 15.114 1.00 91.38 303 ALA A N 1
ATOM 2405 C CA . ALA A 1 303 ? 8.518 -11.196 15.187 1.00 91.38 303 ALA A CA 1
ATOM 2406 C C . ALA A 1 303 ? 8.690 -10.592 16.593 1.00 91.38 303 ALA A C 1
ATOM 2408 O O . ALA A 1 303 ? 9.603 -9.795 16.806 1.00 91.38 303 ALA A O 1
ATOM 2409 N N . MET A 1 304 ? 7.826 -10.939 17.552 1.00 90.31 304 MET A N 1
ATOM 2410 C CA . MET A 1 304 ? 7.877 -10.369 18.897 1.00 90.31 304 MET A CA 1
ATOM 2411 C C . MET A 1 304 ? 9.068 -10.886 19.718 1.00 90.31 304 MET A C 1
ATOM 2413 O O . MET A 1 304 ? 9.427 -12.061 19.621 1.00 90.31 304 MET A O 1
ATOM 2417 N N . PRO A 1 305 ? 9.631 -10.047 20.609 1.00 87.62 305 PRO A N 1
ATOM 2418 C CA . PRO A 1 305 ? 10.694 -10.468 21.523 1.00 87.62 305 PRO A CA 1
ATOM 2419 C C . PRO A 1 305 ? 10.192 -11.393 22.646 1.00 87.62 305 PRO A C 1
ATOM 2421 O O . PRO A 1 305 ? 10.976 -12.140 23.229 1.00 87.62 305 PRO A O 1
ATOM 2424 N N . VAL A 1 306 ? 8.892 -11.345 22.955 1.00 89.19 306 VAL A N 1
ATOM 2425 C CA . VAL A 1 306 ? 8.236 -12.098 24.035 1.00 89.19 306 VAL A CA 1
ATOM 2426 C C . VAL A 1 306 ? 7.210 -13.069 23.435 1.00 89.19 306 VAL A C 1
ATOM 2428 O O . VAL A 1 306 ? 6.570 -12.723 22.439 1.00 89.19 306 VAL A O 1
ATOM 2431 N N . PRO A 1 307 ? 6.998 -14.266 24.024 1.00 89.31 307 PRO A N 1
ATOM 2432 C CA . PRO A 1 307 ? 5.973 -15.198 23.560 1.00 89.31 307 PRO A CA 1
ATOM 2433 C C . PRO A 1 307 ? 4.576 -14.564 23.483 1.00 89.31 307 PRO A C 1
ATOM 2435 O O . PRO A 1 307 ? 4.116 -13.933 24.437 1.00 89.31 307 PRO A O 1
ATOM 2438 N N . ALA A 1 308 ? 3.872 -14.798 22.372 1.00 87.31 308 ALA A N 1
ATOM 2439 C CA . ALA A 1 308 ? 2.577 -14.182 22.068 1.00 87.31 308 ALA A CA 1
ATOM 2440 C C . ALA A 1 308 ? 1.524 -14.365 23.175 1.00 87.31 308 ALA A C 1
ATOM 2442 O O . ALA A 1 308 ? 0.824 -13.411 23.520 1.00 87.31 308 ALA A O 1
ATOM 2443 N N . GLY A 1 309 ? 1.460 -15.550 23.791 1.00 87.00 309 GLY A N 1
ATOM 2444 C CA . GLY A 1 309 ? 0.517 -15.855 24.869 1.00 87.00 309 GLY A CA 1
ATOM 2445 C C . GLY A 1 309 ? 0.682 -15.003 26.135 1.00 87.00 309 GLY A C 1
ATOM 2446 O O . GLY A 1 309 ? -0.208 -15.004 26.983 1.00 87.00 309 GLY A O 1
ATOM 2447 N N . VAL A 1 310 ? 1.779 -14.254 26.298 1.00 87.38 310 VAL A N 1
ATOM 2448 C CA . VAL A 1 310 ? 1.929 -13.270 27.389 1.00 87.38 310 VAL A CA 1
ATOM 2449 C C . VAL A 1 310 ? 1.150 -11.986 27.097 1.00 87.38 310 VAL A C 1
ATOM 2451 O O . VAL A 1 310 ? 0.649 -11.353 28.021 1.00 87.38 310 VAL A O 1
ATOM 2454 N N . VAL A 1 311 ? 1.006 -11.622 25.823 1.00 89.56 311 VAL A N 1
ATOM 2455 C CA . VAL A 1 311 ? 0.483 -10.318 25.393 1.00 89.56 311 VAL A CA 1
ATOM 2456 C C . VAL A 1 311 ? -0.967 -10.409 24.917 1.00 89.56 311 VAL A C 1
ATOM 2458 O O . VAL A 1 311 ? -1.750 -9.492 25.166 1.00 89.56 311 VAL A O 1
ATOM 2461 N N . LEU A 1 312 ? -1.357 -11.515 24.282 1.00 92.62 312 LEU A N 1
ATOM 2462 C CA . LEU A 1 312 ? -2.688 -11.694 23.699 1.00 92.62 312 LEU A CA 1
ATOM 2463 C C . LEU A 1 312 ? -3.285 -13.070 24.027 1.00 92.62 312 LEU A C 1
ATOM 2465 O O . LEU A 1 312 ? -2.563 -14.028 24.302 1.00 92.62 312 LEU A O 1
ATOM 2469 N N . ASP A 1 313 ? -4.611 -13.164 24.012 1.00 92.44 313 ASP A N 1
ATOM 2470 C CA . ASP A 1 313 ? -5.328 -14.443 24.004 1.00 92.44 313 ASP A CA 1
ATOM 2471 C C . ASP A 1 313 ? -5.392 -14.989 22.572 1.00 92.44 313 ASP A C 1
ATOM 2473 O O . ASP A 1 313 ? -5.990 -14.374 21.692 1.00 92.44 313 ASP A O 1
ATOM 2477 N N . GLU A 1 314 ? -4.754 -16.134 22.330 1.00 86.38 314 GLU A N 1
ATOM 2478 C CA . GLU A 1 314 ? -4.581 -16.716 20.992 1.00 86.38 314 GLU A CA 1
ATOM 2479 C C . GLU A 1 314 ? -5.900 -17.058 20.293 1.00 86.38 314 GLU A C 1
ATOM 2481 O O . GLU A 1 314 ? -5.939 -17.108 19.066 1.00 86.38 314 GLU A O 1
ATOM 2486 N N . THR A 1 315 ? -6.977 -17.264 21.054 1.00 86.88 315 THR A N 1
ATOM 2487 C CA . THR A 1 315 ? -8.286 -17.620 20.493 1.00 86.88 315 THR A CA 1
ATOM 2488 C C . THR A 1 315 ? -9.099 -16.400 20.079 1.00 86.88 315 THR A C 1
ATOM 2490 O O . THR A 1 315 ? -9.734 -16.402 19.026 1.00 86.88 315 THR A O 1
ATOM 2493 N N . THR A 1 316 ? -9.075 -15.344 20.893 1.00 89.12 316 THR A N 1
ATOM 2494 C CA . THR A 1 316 ? -9.890 -14.140 20.684 1.00 89.12 316 THR A CA 1
ATOM 2495 C C . THR A 1 316 ? -9.112 -12.996 20.036 1.00 89.12 316 THR A C 1
ATOM 2497 O O . THR A 1 316 ? -9.715 -12.024 19.590 1.00 89.12 316 THR A O 1
ATOM 2500 N N . ASN A 1 317 ? -7.779 -13.093 19.976 1.00 91.31 317 ASN A N 1
ATOM 2501 C CA . ASN A 1 317 ? -6.857 -12.025 19.578 1.00 91.31 317 ASN A CA 1
ATOM 2502 C C . ASN A 1 317 ? -7.045 -10.716 20.374 1.00 91.31 317 ASN A C 1
ATOM 2504 O O . ASN A 1 317 ? -6.665 -9.639 19.913 1.00 91.31 317 ASN A O 1
ATOM 2508 N N . VAL A 1 318 ? -7.615 -10.805 21.581 1.00 94.44 318 VAL A N 1
ATOM 2509 C CA . VAL A 1 318 ? -7.767 -9.681 22.511 1.00 94.44 318 VAL A CA 1
ATOM 2510 C C . VAL A 1 318 ? -6.491 -9.539 23.340 1.00 94.44 318 VAL A C 1
ATOM 2512 O O . VAL A 1 318 ? -5.933 -10.527 23.826 1.00 94.44 318 VAL A O 1
ATOM 2515 N N . LEU A 1 319 ? -6.018 -8.303 23.504 1.00 94.00 319 LEU A N 1
ATOM 2516 C CA . LEU A 1 319 ? -4.823 -8.012 24.297 1.00 94.00 319 LEU A CA 1
ATOM 2517 C C . LEU A 1 319 ? -5.124 -8.112 25.798 1.00 94.00 319 LEU A C 1
ATOM 2519 O O . LEU A 1 319 ? -6.185 -7.689 26.265 1.00 94.00 319 LEU A O 1
ATOM 2523 N N . LYS A 1 320 ? -4.167 -8.648 26.558 1.00 93.38 320 LYS A N 1
ATOM 2524 C CA . LYS A 1 320 ? -4.237 -8.738 28.024 1.00 93.38 320 LYS A CA 1
ATOM 2525 C C . LYS A 1 320 ? -4.018 -7.369 28.674 1.00 93.38 320 LYS A C 1
ATOM 2527 O O . LYS A 1 320 ? -3.524 -6.442 28.041 1.00 93.38 320 LYS A O 1
ATOM 2532 N N . GLU A 1 321 ? -4.367 -7.234 29.952 1.00 88.56 321 GLU A N 1
ATOM 2533 C CA . GLU A 1 321 ? -4.326 -5.934 30.644 1.00 88.56 321 GLU A CA 1
ATOM 2534 C C . GLU A 1 321 ? -2.915 -5.331 30.710 1.00 88.56 321 GLU A C 1
ATOM 2536 O O . GLU A 1 321 ? -2.753 -4.143 30.463 1.00 88.56 321 GLU A O 1
ATOM 2541 N N . ASP A 1 322 ? -1.889 -6.157 30.929 1.00 86.06 322 ASP A N 1
ATOM 2542 C CA . ASP A 1 322 ? -0.485 -5.723 30.978 1.00 86.06 322 ASP A CA 1
ATOM 2543 C C . ASP A 1 322 ? 0.194 -5.629 29.596 1.00 86.06 322 ASP A C 1
ATOM 2545 O O . ASP A 1 322 ? 1.401 -5.388 29.507 1.00 86.06 322 ASP A O 1
ATOM 2549 N N . ALA A 1 323 ? -0.558 -5.796 28.500 1.00 87.50 323 ALA A N 1
ATOM 2550 C CA . ALA A 1 323 ? -0.003 -5.845 27.147 1.00 87.50 323 ALA A CA 1
ATOM 2551 C C . ALA A 1 323 ? 0.738 -4.562 26.742 1.00 87.50 323 ALA A C 1
ATOM 2553 O O . ALA A 1 323 ? 1.644 -4.630 25.918 1.00 87.50 323 ALA A O 1
ATOM 2554 N N . GLY A 1 324 ? 0.405 -3.403 27.323 1.00 83.88 324 GLY A N 1
ATOM 2555 C CA . GLY A 1 324 ? 0.993 -2.112 26.939 1.00 83.88 324 GLY A CA 1
ATOM 2556 C C . GLY A 1 324 ? 2.519 -2.027 27.063 1.00 83.88 324 GLY A C 1
ATOM 2557 O O . GLY A 1 324 ? 3.140 -1.246 26.351 1.00 83.88 324 GLY A O 1
ATOM 2558 N N . LYS A 1 325 ? 3.144 -2.850 27.916 1.00 86.69 325 LYS A N 1
ATOM 2559 C CA . LYS A 1 325 ? 4.606 -2.852 28.114 1.00 86.69 325 LYS A CA 1
ATOM 2560 C C . LYS A 1 325 ? 5.372 -3.615 27.033 1.00 86.69 325 LYS A C 1
ATOM 2562 O O . LYS A 1 325 ? 6.516 -3.277 26.763 1.00 86.69 325 LYS A O 1
ATOM 2567 N N . GLU A 1 326 ? 4.745 -4.629 26.443 1.00 90.12 326 GLU A N 1
ATOM 2568 C CA . GLU A 1 326 ? 5.398 -5.606 25.556 1.00 90.12 326 GLU A CA 1
ATOM 2569 C C . GLU A 1 326 ? 4.781 -5.638 24.146 1.00 90.12 326 GLU A C 1
ATOM 2571 O O . GLU A 1 326 ? 5.333 -6.245 23.229 1.00 90.12 326 GLU A O 1
ATOM 2576 N N . ALA A 1 327 ? 3.621 -5.005 23.947 1.00 92.06 327 ALA A N 1
ATOM 2577 C CA . ALA A 1 327 ? 2.959 -4.938 22.651 1.00 92.06 327 ALA A CA 1
ATOM 2578 C C . ALA A 1 327 ? 3.804 -4.148 21.649 1.00 92.06 327 ALA A C 1
ATOM 2580 O O . ALA A 1 327 ? 4.330 -3.084 21.963 1.00 92.06 327 ALA A O 1
ATOM 2581 N N . THR A 1 328 ? 3.883 -4.642 20.417 1.00 92.94 328 THR A N 1
ATOM 2582 C CA . THR A 1 328 ? 4.657 -4.014 19.343 1.00 92.94 328 THR A CA 1
ATOM 2583 C C . THR A 1 328 ? 3.746 -3.205 18.409 1.00 92.94 328 THR A C 1
ATOM 2585 O O . THR A 1 328 ? 2.570 -3.553 18.236 1.00 92.94 328 THR A O 1
ATOM 2588 N N . PRO A 1 329 ? 4.245 -2.137 17.755 1.00 92.06 329 PRO A N 1
ATOM 2589 C CA . PRO A 1 329 ? 3.485 -1.391 16.749 1.00 92.06 329 PRO A CA 1
ATOM 2590 C C . PRO A 1 329 ? 2.884 -2.278 15.648 1.00 92.06 329 PRO A C 1
ATOM 2592 O O . PRO A 1 329 ? 1.741 -2.068 15.239 1.00 92.06 329 PRO A O 1
ATOM 2595 N N . ASN A 1 330 ? 3.635 -3.287 15.199 1.00 94.12 330 ASN A N 1
ATOM 2596 C CA . ASN A 1 330 ? 3.206 -4.246 14.183 1.00 94.12 330 ASN A CA 1
ATOM 2597 C C . ASN A 1 330 ? 2.028 -5.113 14.653 1.00 94.12 330 ASN A C 1
ATOM 2599 O O . ASN A 1 330 ? 1.040 -5.247 13.927 1.00 94.12 330 ASN A O 1
ATOM 2603 N N . LEU A 1 331 ? 2.070 -5.610 15.896 1.00 94.94 331 LEU A N 1
ATOM 2604 C CA . LEU A 1 331 ? 0.960 -6.363 16.481 1.00 94.94 331 LEU A CA 1
ATOM 2605 C C . LEU A 1 331 ? -0.304 -5.506 16.592 1.00 94.94 331 LEU A C 1
ATOM 2607 O O . LEU A 1 331 ? -1.390 -5.950 16.215 1.00 94.94 331 LEU A O 1
ATOM 2611 N N . LEU A 1 332 ? -0.177 -4.273 17.090 1.00 94.31 332 LEU A N 1
ATOM 2612 C CA . LEU A 1 332 ? -1.320 -3.369 17.235 1.00 94.31 332 LEU A CA 1
ATOM 2613 C C . LEU A 1 332 ? -1.938 -3.021 15.881 1.00 94.31 332 LEU A C 1
ATOM 2615 O O . LEU A 1 332 ? -3.157 -2.956 15.764 1.00 94.31 332 LEU A O 1
ATOM 2619 N N . ARG A 1 333 ? -1.115 -2.836 14.846 1.00 94.00 333 ARG A N 1
ATOM 2620 C CA . ARG A 1 333 ? -1.585 -2.601 13.479 1.00 94.00 333 ARG A CA 1
ATOM 2621 C C . ARG A 1 333 ? -2.367 -3.804 12.938 1.00 94.00 333 ARG A C 1
ATOM 2623 O O . ARG A 1 333 ? -3.508 -3.633 12.518 1.00 94.00 333 ARG A O 1
ATOM 2630 N N . ALA A 1 334 ? -1.800 -5.009 13.026 1.00 95.88 334 ALA A N 1
ATOM 2631 C CA . ALA A 1 334 ? -2.435 -6.230 12.526 1.00 95.88 334 ALA A CA 1
ATOM 2632 C C . ALA A 1 334 ? -3.751 -6.552 13.259 1.00 95.88 334 ALA A C 1
ATOM 2634 O O . ALA A 1 334 ? -4.764 -6.861 12.632 1.00 95.88 334 ALA A O 1
ATOM 2635 N N . THR A 1 335 ? -3.766 -6.422 14.588 1.00 95.75 335 THR A N 1
ATOM 2636 C CA . THR A 1 335 ? -4.978 -6.628 15.404 1.00 95.75 335 THR A CA 1
ATOM 2637 C C . THR A 1 335 ? -6.041 -5.560 15.145 1.00 95.75 335 THR A C 1
ATOM 2639 O O . THR A 1 335 ? -7.226 -5.886 15.109 1.00 95.75 335 THR A O 1
ATOM 2642 N N . THR A 1 336 ? -5.644 -4.306 14.889 1.00 95.94 336 THR A N 1
ATOM 2643 C CA . THR A 1 336 ? -6.575 -3.244 14.469 1.00 95.94 336 THR A CA 1
ATOM 2644 C C . THR A 1 336 ? -7.207 -3.582 13.120 1.00 95.94 336 THR A C 1
ATOM 2646 O O . THR A 1 336 ? -8.423 -3.477 12.981 1.00 95.94 336 THR A O 1
ATOM 2649 N N . ALA A 1 337 ? -6.415 -4.042 12.146 1.00 96.00 337 ALA A N 1
ATOM 2650 C CA . ALA A 1 337 ? -6.917 -4.430 10.830 1.00 96.00 337 ALA A CA 1
ATOM 2651 C C . ALA A 1 337 ? -7.936 -5.584 10.915 1.00 96.00 337 ALA A C 1
ATOM 2653 O O . ALA A 1 337 ? -9.023 -5.476 10.346 1.00 96.00 337 ALA A O 1
ATOM 2654 N N . LEU A 1 338 ? -7.646 -6.631 11.702 1.00 96.50 338 LEU A N 1
ATOM 2655 C CA . LEU A 1 338 ? -8.598 -7.725 11.939 1.00 96.50 338 LEU A CA 1
ATOM 2656 C C . LEU A 1 338 ? -9.879 -7.232 12.635 1.00 96.50 338 LEU A C 1
ATOM 2658 O O . LEU A 1 338 ? -10.983 -7.625 12.258 1.00 96.50 338 LEU A O 1
ATOM 2662 N N . ALA A 1 339 ? -9.759 -6.344 13.625 1.00 96.38 339 ALA A N 1
ATOM 2663 C CA . ALA A 1 339 ? -10.923 -5.800 14.319 1.00 96.38 339 ALA A CA 1
ATOM 2664 C C . ALA A 1 339 ? -11.819 -4.965 13.385 1.00 96.38 339 ALA A C 1
ATOM 2666 O O . ALA A 1 339 ? -13.044 -5.080 13.442 1.00 96.38 339 ALA A O 1
ATOM 2667 N N . ILE A 1 340 ? -11.225 -4.171 12.487 1.00 94.94 340 ILE A N 1
ATOM 2668 C CA . ILE A 1 340 ? -11.956 -3.423 11.453 1.00 94.94 340 ILE A CA 1
ATOM 2669 C C . ILE A 1 340 ? -12.662 -4.388 10.494 1.00 94.94 340 ILE A C 1
ATOM 2671 O O . ILE A 1 340 ? -13.832 -4.180 10.174 1.00 94.94 340 ILE A O 1
ATOM 2675 N N . HIS A 1 341 ? -11.997 -5.462 10.067 1.00 95.50 341 HIS A N 1
ATOM 2676 C CA . HIS A 1 341 ? -12.613 -6.488 9.225 1.00 95.50 341 HIS A CA 1
ATOM 2677 C C . HIS A 1 341 ? -13.826 -7.141 9.907 1.00 95.50 341 HIS A C 1
ATOM 2679 O O . HIS A 1 341 ? -14.905 -7.225 9.315 1.00 95.50 341 HIS A O 1
ATOM 2685 N N . HIS A 1 342 ? -13.708 -7.518 11.184 1.00 95.62 342 HIS A N 1
ATOM 2686 C CA . HIS A 1 342 ? -14.840 -8.027 11.962 1.00 95.62 342 HIS A CA 1
ATOM 2687 C C . HIS A 1 342 ? -15.982 -7.011 12.082 1.00 95.62 342 HIS A C 1
ATOM 2689 O O . HIS A 1 342 ? -17.148 -7.383 11.954 1.00 95.62 342 HIS A O 1
ATOM 2695 N N . ALA A 1 343 ? -15.676 -5.725 12.264 1.00 93.69 343 ALA A N 1
ATOM 2696 C CA . ALA A 1 343 ? -16.697 -4.681 12.295 1.00 93.69 343 ALA A CA 1
ATOM 2697 C C . ALA A 1 343 ? -17.428 -4.558 10.946 1.00 93.69 343 ALA A C 1
ATOM 2699 O O . ALA A 1 343 ? -18.656 -4.494 10.912 1.00 93.69 343 ALA A O 1
ATOM 2700 N N . ARG A 1 344 ? -16.690 -4.587 9.829 1.00 91.50 344 ARG A N 1
ATOM 2701 C CA . ARG A 1 344 ? -17.240 -4.471 8.466 1.00 91.50 344 ARG A CA 1
ATOM 2702 C C . ARG A 1 344 ? -18.071 -5.681 8.043 1.00 91.50 344 ARG A C 1
ATOM 2704 O O . ARG A 1 344 ? -19.026 -5.522 7.289 1.00 91.50 344 ARG A O 1
ATOM 2711 N N . THR A 1 345 ? -17.729 -6.870 8.530 1.00 92.69 345 THR A N 1
ATOM 2712 C CA . THR A 1 345 ? -18.461 -8.120 8.261 1.00 92.69 345 THR A CA 1
ATOM 2713 C C . THR A 1 345 ? -19.644 -8.349 9.208 1.00 92.69 345 THR A C 1
ATOM 2715 O O . THR A 1 345 ? -20.395 -9.305 9.032 1.00 92.69 345 THR A O 1
ATOM 2718 N N . GLY A 1 346 ? -19.852 -7.461 10.189 1.00 89.38 346 GLY A N 1
ATOM 2719 C CA . GLY A 1 346 ? -20.969 -7.518 11.135 1.00 89.38 346 GLY A CA 1
ATOM 2720 C C . GLY A 1 346 ? -20.694 -8.316 12.416 1.00 89.38 346 GLY A C 1
ATOM 2721 O O . GLY A 1 346 ? -21.579 -8.419 13.264 1.00 89.38 346 GLY A O 1
ATOM 2722 N N . ASN A 1 347 ? -19.479 -8.833 12.621 1.00 92.31 347 ASN A N 1
ATOM 2723 C CA . ASN A 1 347 ? -19.067 -9.488 13.866 1.00 92.31 347 ASN A CA 1
ATOM 2724 C C . ASN A 1 347 ? -18.630 -8.462 14.930 1.00 92.31 347 ASN A C 1
ATOM 2726 O O . ASN A 1 347 ? -17.480 -8.406 15.377 1.00 92.31 347 ASN A O 1
ATOM 2730 N N . VAL A 1 348 ? -19.581 -7.633 15.358 1.00 91.56 348 VAL A N 1
ATOM 2731 C CA . VAL A 1 348 ? -19.347 -6.556 16.332 1.00 91.56 348 VAL A CA 1
ATOM 2732 C C . VAL A 1 348 ? -18.896 -7.091 17.697 1.00 91.56 348 VAL A C 1
ATOM 2734 O O . VAL A 1 348 ? -18.087 -6.456 18.378 1.00 91.56 348 VAL A O 1
ATOM 2737 N N . SER A 1 349 ? -19.380 -8.274 18.086 1.00 91.69 349 SER A N 1
ATOM 2738 C CA . SER A 1 349 ? -19.022 -8.930 19.348 1.00 91.69 349 SER A CA 1
ATOM 2739 C C . SER A 1 349 ? -17.531 -9.233 19.476 1.00 91.69 349 SER A C 1
ATOM 2741 O O . SER A 1 349 ? -17.013 -9.173 20.587 1.00 91.69 349 SER A O 1
ATOM 2743 N N . ALA A 1 350 ? -16.846 -9.528 18.366 1.00 93.31 350 ALA A N 1
ATOM 2744 C CA . ALA A 1 350 ? -15.398 -9.727 18.350 1.00 93.31 350 ALA A CA 1
ATOM 2745 C C . ALA A 1 350 ? -14.642 -8.396 18.195 1.00 93.31 350 ALA A C 1
ATOM 2747 O O . ALA A 1 350 ? -13.659 -8.153 18.892 1.00 93.31 350 ALA A O 1
ATOM 2748 N N . ALA A 1 351 ? -15.131 -7.500 17.330 1.00 95.75 351 ALA A N 1
ATOM 2749 C CA . ALA A 1 351 ? -14.443 -6.254 16.995 1.00 95.75 351 ALA A CA 1
ATOM 2750 C C . ALA A 1 351 ? -14.278 -5.292 18.186 1.00 95.75 351 ALA A C 1
ATOM 2752 O O . ALA A 1 351 ? -13.194 -4.750 18.410 1.00 95.75 351 ALA A O 1
ATOM 2753 N N . LEU A 1 352 ? -15.345 -5.062 18.961 1.00 95.00 352 LEU A N 1
ATOM 2754 C CA . LEU A 1 352 ? -15.339 -4.041 20.013 1.00 95.00 352 LEU A CA 1
ATOM 2755 C C . LEU A 1 352 ? -14.359 -4.364 21.163 1.00 95.00 352 LEU A C 1
ATOM 2757 O O . LEU A 1 352 ? -13.564 -3.485 21.512 1.00 95.00 352 LEU A O 1
ATOM 2761 N N . PRO A 1 353 ? -14.336 -5.587 21.737 1.00 95.62 353 PRO A N 1
ATOM 2762 C CA . PRO A 1 353 ? -13.340 -5.956 22.744 1.00 95.62 353 PRO A CA 1
ATOM 2763 C C . PRO A 1 353 ? -11.898 -5.822 22.243 1.00 95.62 353 PRO A C 1
ATOM 2765 O O . PRO A 1 353 ? -11.044 -5.330 22.983 1.00 95.62 353 PRO A O 1
ATOM 2768 N N . MET A 1 354 ? -11.632 -6.186 20.983 1.00 96.44 354 MET A N 1
ATOM 2769 C CA . MET A 1 354 ? -10.307 -6.026 20.381 1.00 96.44 354 MET A CA 1
ATOM 2770 C C . MET A 1 354 ? -9.891 -4.552 20.345 1.00 96.44 354 MET A C 1
ATOM 2772 O O . MET A 1 354 ? -8.857 -4.205 20.915 1.00 96.44 354 MET A O 1
ATOM 2776 N N . LEU A 1 355 ? -10.713 -3.664 19.774 1.00 96.75 355 LEU A N 1
ATOM 2777 C CA . LEU A 1 355 ? -10.401 -2.230 19.679 1.00 96.75 355 LEU A CA 1
ATOM 2778 C C . LEU A 1 355 ? -10.207 -1.574 21.051 1.00 96.75 355 LEU A C 1
ATOM 2780 O O . LEU A 1 355 ? -9.287 -0.774 21.232 1.00 96.75 355 LEU A O 1
ATOM 2784 N N . LEU A 1 356 ? -11.030 -1.938 22.037 1.00 96.12 356 LEU A N 1
ATOM 2785 C CA . LEU A 1 356 ? -10.882 -1.450 23.409 1.00 96.12 356 LEU A CA 1
ATOM 2786 C C . LEU A 1 356 ? -9.567 -1.921 24.042 1.00 96.12 356 LEU A C 1
ATOM 2788 O O . LEU A 1 356 ? -8.904 -1.134 24.721 1.00 96.12 356 LEU A O 1
ATOM 2792 N N . SER A 1 357 ? -9.170 -3.175 23.808 1.00 96.19 357 SER A N 1
ATOM 2793 C CA . SER A 1 357 ? -7.900 -3.716 24.307 1.00 96.19 357 SER A CA 1
ATOM 2794 C C . SER A 1 357 ? -6.684 -3.046 23.655 1.00 96.19 357 SER A C 1
ATOM 2796 O O . SER A 1 357 ? -5.724 -2.716 24.347 1.00 96.19 357 SER A O 1
ATOM 2798 N N . ILE A 1 358 ? -6.757 -2.735 22.356 1.00 95.88 358 ILE A N 1
ATOM 2799 C CA . ILE A 1 358 ? -5.720 -2.005 21.606 1.00 95.88 358 ILE A CA 1
ATOM 2800 C C . ILE A 1 358 ? -5.589 -0.576 22.132 1.00 95.88 358 ILE A C 1
ATOM 2802 O O . ILE A 1 358 ? -4.479 -0.110 22.396 1.00 95.88 358 ILE A O 1
ATOM 2806 N N . LEU A 1 359 ? -6.713 0.122 22.324 1.00 95.06 359 LEU A N 1
ATOM 2807 C CA . LEU A 1 359 ? -6.712 1.475 22.876 1.00 95.06 359 LEU A CA 1
ATOM 2808 C C . LEU A 1 359 ? -6.114 1.505 24.288 1.00 95.06 359 LEU A C 1
ATOM 2810 O O . LEU A 1 359 ? -5.346 2.411 24.608 1.00 95.06 359 LEU A O 1
ATOM 2814 N N . ARG A 1 360 ? -6.443 0.510 25.120 1.00 94.62 360 ARG A N 1
ATOM 2815 C CA . ARG A 1 360 ? -5.864 0.348 26.459 1.00 94.62 360 ARG A CA 1
ATOM 2816 C C . ARG A 1 360 ? -4.353 0.133 26.386 1.00 94.62 360 ARG A C 1
ATOM 2818 O O . ARG A 1 360 ? -3.612 0.928 26.952 1.00 94.62 360 ARG A O 1
ATOM 2825 N N . ALA A 1 361 ? -3.900 -0.852 25.609 1.00 93.44 361 ALA A N 1
ATOM 2826 C CA . ALA A 1 361 ? -2.480 -1.164 25.464 1.00 93.44 361 ALA A CA 1
ATOM 2827 C C . ALA A 1 361 ? -1.662 0.050 24.988 1.00 93.44 361 ALA A C 1
ATOM 2829 O O . ALA A 1 361 ? -0.570 0.296 25.492 1.00 93.44 361 ALA A O 1
ATOM 2830 N N . ARG A 1 362 ? -2.207 0.862 24.071 1.00 92.31 362 ARG A N 1
ATOM 2831 C CA . ARG A 1 362 ? -1.564 2.108 23.619 1.00 92.31 362 ARG A CA 1
ATOM 2832 C C . ARG A 1 362 ? -1.438 3.164 24.712 1.00 92.31 362 ARG A C 1
ATOM 2834 O O . ARG A 1 362 ? -0.431 3.866 24.759 1.00 92.31 362 ARG A O 1
ATOM 2841 N N . ARG A 1 363 ? -2.455 3.309 25.561 1.00 91.06 363 ARG A N 1
ATOM 2842 C CA . ARG A 1 363 ? -2.462 4.299 26.648 1.00 91.06 363 ARG A CA 1
ATOM 2843 C C . ARG A 1 363 ? -1.549 3.906 27.803 1.00 91.06 363 ARG A C 1
ATOM 2845 O O . ARG A 1 363 ? -0.957 4.795 28.411 1.00 91.06 363 ARG A O 1
ATOM 2852 N N . ASP A 1 364 ? -1.415 2.606 28.044 1.00 90.75 364 ASP A N 1
ATOM 2853 C CA . ASP A 1 364 ? -0.580 2.038 29.106 1.00 90.75 364 ASP A CA 1
ATOM 2854 C C . ASP A 1 364 ? 0.892 1.866 28.687 1.00 90.75 364 ASP A C 1
ATOM 2856 O O . ASP A 1 364 ? 1.740 1.518 29.513 1.00 90.75 364 ASP A O 1
ATOM 2860 N N . ALA A 1 365 ? 1.215 2.123 27.415 1.00 89.94 365 ALA A N 1
ATOM 2861 C CA . ALA A 1 365 ? 2.571 2.028 26.895 1.00 89.94 365 ALA A CA 1
ATOM 2862 C C . ALA A 1 365 ? 3.521 3.051 27.549 1.00 89.94 365 ALA A C 1
ATOM 2864 O O . ALA A 1 365 ? 3.137 4.205 27.791 1.00 89.94 365 ALA A O 1
ATOM 2865 N N . PRO A 1 366 ? 4.784 2.667 27.815 1.00 88.50 366 PRO A N 1
ATOM 2866 C CA . PRO A 1 366 ? 5.756 3.545 28.451 1.00 88.50 366 PRO A CA 1
ATOM 2867 C C . PRO A 1 366 ? 6.051 4.773 27.583 1.00 88.50 366 PRO A C 1
ATOM 2869 O O . PRO A 1 366 ? 6.243 4.680 26.369 1.00 88.50 366 PRO A O 1
ATOM 2872 N N . VAL A 1 367 ? 6.123 5.945 28.216 1.00 85.00 367 VAL A N 1
ATOM 2873 C CA . VAL A 1 367 ? 6.534 7.185 27.546 1.00 85.00 367 VAL A CA 1
ATOM 2874 C C . VAL A 1 367 ? 8.050 7.170 27.374 1.00 85.00 367 VAL A C 1
ATOM 2876 O O . VAL A 1 367 ? 8.780 6.951 28.341 1.00 85.00 367 VAL A O 1
ATOM 2879 N N . SER A 1 368 ? 8.522 7.407 26.149 1.00 74.62 368 SER A N 1
ATOM 2880 C CA . SER A 1 368 ? 9.953 7.494 25.861 1.00 74.62 368 SER A CA 1
ATOM 2881 C C . SER A 1 368 ? 10.587 8.619 26.695 1.00 74.62 368 SER A C 1
ATOM 2883 O O . SER A 1 368 ? 10.132 9.762 26.612 1.00 74.62 368 SER A O 1
ATOM 2885 N N . PRO A 1 369 ? 11.645 8.342 27.482 1.00 61.50 369 PRO A N 1
ATOM 2886 C CA . PRO A 1 369 ? 12.340 9.365 28.262 1.00 61.50 369 PRO A CA 1
ATOM 2887 C C . PRO A 1 369 ? 13.169 10.306 27.379 1.00 61.50 369 PRO A C 1
ATOM 2889 O O . PRO A 1 369 ? 13.510 11.410 27.800 1.00 61.50 369 PRO A O 1
ATOM 2892 N N . THR A 1 370 ? 13.490 9.893 26.151 1.00 55.72 370 THR A N 1
ATOM 2893 C CA . THR A 1 370 ? 14.096 10.769 25.151 1.00 55.72 370 THR A CA 1
ATOM 2894 C C . THR A 1 370 ? 12.994 11.389 24.298 1.00 55.72 370 THR A C 1
ATOM 2896 O O . THR A 1 370 ? 12.279 10.626 23.633 1.00 55.72 370 THR A O 1
ATOM 2899 N N . PRO A 1 371 ? 12.849 12.734 24.271 1.00 47.94 371 PRO A N 1
ATOM 2900 C CA . PRO A 1 371 ? 12.039 13.372 23.245 1.00 47.94 371 PRO A CA 1
ATOM 2901 C C . PRO A 1 371 ? 12.585 12.900 21.903 1.00 47.94 371 PRO A C 1
ATOM 2903 O O . PRO A 1 371 ? 13.804 12.792 21.737 1.00 47.94 371 PRO A O 1
ATOM 2906 N N . TYR A 1 372 ? 11.684 12.531 20.999 1.00 45.25 372 TYR A N 1
ATOM 2907 C CA . TYR A 1 372 ? 12.018 12.032 19.676 1.00 45.25 372 TYR A CA 1
ATOM 2908 C C . TYR A 1 372 ? 12.966 13.034 19.007 1.00 45.25 372 TYR A C 1
ATOM 2910 O O . TYR A 1 372 ? 12.550 14.070 18.498 1.00 45.25 372 TYR A O 1
ATOM 2918 N N . SER A 1 373 ? 14.268 12.756 19.061 1.00 37.03 373 SER A N 1
ATOM 2919 C CA . SER A 1 373 ? 15.239 13.419 18.213 1.00 37.03 373 SER A CA 1
ATOM 2920 C C . SER A 1 373 ? 14.851 12.977 16.818 1.00 37.03 373 SER A C 1
ATOM 2922 O O . SER A 1 373 ? 15.060 11.823 16.446 1.00 37.03 373 SER A O 1
ATOM 2924 N N . SER A 1 374 ? 14.222 13.884 16.082 1.00 39.91 374 SER A N 1
ATOM 2925 C CA . SER A 1 374 ? 14.036 13.805 14.646 1.00 39.91 374 SER A CA 1
ATOM 2926 C C . SER A 1 374 ? 15.410 13.666 13.986 1.00 39.91 374 SER A C 1
ATOM 2928 O O . SER A 1 374 ? 15.999 14.618 13.490 1.00 39.91 374 SER A O 1
ATOM 2930 N N . ARG A 1 375 ? 15.957 12.448 13.983 1.00 34.75 375 ARG A N 1
ATOM 2931 C CA . ARG A 1 375 ? 17.076 12.062 13.114 1.00 34.75 375 ARG A CA 1
ATOM 2932 C C . ARG A 1 375 ? 16.607 11.741 11.695 1.00 34.75 375 ARG A C 1
ATOM 2934 O O . ARG A 1 375 ? 17.376 11.220 10.906 1.00 34.75 375 ARG A O 1
ATOM 2941 N N . PHE A 1 376 ? 15.371 12.101 11.365 1.00 39.28 376 PHE A N 1
ATOM 2942 C CA . PHE A 1 376 ? 14.860 12.181 10.004 1.00 39.28 376 PHE A CA 1
ATOM 2943 C C . PHE A 1 376 ? 14.488 13.634 9.711 1.00 39.28 376 PHE A C 1
ATOM 2945 O O . PHE A 1 376 ? 13.320 13.996 9.696 1.00 39.28 376 PHE A O 1
ATOM 2952 N N . ASP A 1 377 ? 15.524 14.467 9.643 1.00 35.66 377 ASP A N 1
ATOM 2953 C CA . ASP A 1 377 ? 15.629 15.664 8.796 1.00 35.66 377 ASP A CA 1
ATOM 2954 C C . ASP A 1 377 ? 17.034 16.269 8.989 1.00 35.66 377 ASP A C 1
ATOM 2956 O O . ASP A 1 377 ? 17.222 17.449 9.285 1.00 35.66 377 ASP A O 1
ATOM 2960 N N . SER A 1 378 ? 18.084 15.460 8.809 1.00 36.22 378 SER A N 1
ATOM 2961 C CA . SER A 1 378 ? 19.401 16.017 8.481 1.00 36.22 378 SER A CA 1
ATOM 2962 C C . SER A 1 378 ? 19.468 16.276 6.979 1.00 36.22 378 SER A C 1
ATOM 2964 O O . SER A 1 378 ? 20.206 15.625 6.257 1.00 36.22 378 SER A O 1
ATOM 2966 N N . ASP A 1 379 ? 18.620 17.189 6.530 1.00 35.31 379 ASP A N 1
ATOM 2967 C CA . ASP A 1 379 ? 18.920 18.138 5.464 1.00 35.31 379 ASP A CA 1
ATOM 2968 C C . ASP A 1 379 ? 17.907 19.284 5.591 1.00 35.31 379 ASP A C 1
ATOM 2970 O O . ASP A 1 379 ? 17.240 19.713 4.650 1.00 35.31 379 ASP A O 1
ATOM 2974 N N . ALA A 1 380 ? 17.864 19.887 6.786 1.00 37.75 380 ALA A N 1
ATOM 2975 C CA . ALA A 1 380 ? 17.758 21.338 6.838 1.00 37.75 380 ALA A CA 1
ATOM 2976 C C . ALA A 1 380 ? 19.024 21.908 6.176 1.00 37.75 380 ALA A C 1
ATOM 2978 O O . ALA A 1 380 ? 19.927 22.422 6.840 1.00 37.75 380 ALA A O 1
ATOM 2979 N N . ASP A 1 381 ? 19.096 21.753 4.849 1.00 40.56 381 ASP A N 1
ATOM 2980 C CA . ASP A 1 381 ? 20.019 22.457 3.987 1.00 40.56 381 ASP A CA 1
ATOM 2981 C C . ASP A 1 381 ? 19.853 23.911 4.397 1.00 40.56 381 ASP A C 1
ATOM 2983 O O . ASP A 1 381 ? 18.747 24.470 4.406 1.00 40.56 381 ASP A O 1
ATOM 2987 N N . THR A 1 382 ? 20.939 24.468 4.912 1.00 40.41 382 THR A N 1
ATOM 2988 C CA . THR A 1 382 ? 20.994 25.832 5.406 1.00 40.41 382 THR A CA 1
ATOM 2989 C C . THR A 1 382 ? 20.641 26.702 4.216 1.00 40.41 382 THR A C 1
ATOM 2991 O O . THR A 1 382 ? 21.507 26.989 3.399 1.00 40.41 382 THR A O 1
ATOM 2994 N N . LYS A 1 383 ? 19.352 27.051 4.063 1.00 41.56 383 LYS A N 1
ATOM 2995 C CA . LYS A 1 383 ? 18.843 27.816 2.923 1.00 41.56 383 LYS A CA 1
ATOM 2996 C C . LYS A 1 383 ? 19.680 29.079 2.828 1.00 41.56 383 LYS A C 1
ATOM 2998 O O . LYS A 1 383 ? 19.494 30.023 3.599 1.00 41.56 383 LYS A O 1
ATOM 3003 N N . SER A 1 384 ? 20.651 29.073 1.920 1.00 46.69 384 SER A N 1
ATOM 3004 C CA . SER A 1 384 ? 21.547 30.194 1.720 1.00 46.69 384 SER A CA 1
ATOM 3005 C C . SER A 1 384 ? 20.674 31.355 1.267 1.00 46.69 384 SER A C 1
ATOM 3007 O O . SER A 1 384 ? 20.020 31.278 0.226 1.00 46.69 384 SER A O 1
ATOM 3009 N N . ARG A 1 385 ? 20.622 32.419 2.075 1.00 54.44 385 ARG A N 1
ATOM 3010 C CA . ARG A 1 385 ? 19.749 33.591 1.866 1.00 54.44 385 ARG A CA 1
ATOM 3011 C C . ARG A 1 385 ? 20.117 34.417 0.621 1.00 54.44 385 ARG A C 1
ATOM 3013 O O . ARG A 1 385 ? 19.545 35.480 0.423 1.00 54.44 385 ARG A O 1
ATOM 3020 N N . THR A 1 386 ? 21.066 33.960 -0.195 1.00 59.03 386 THR A N 1
ATOM 3021 C CA . THR A 1 386 ? 21.569 34.643 -1.390 1.00 59.03 386 THR A CA 1
ATOM 3022 C C . THR A 1 386 ? 21.458 33.747 -2.626 1.00 59.03 386 THR A C 1
ATOM 3024 O O . THR A 1 386 ? 21.845 32.578 -2.584 1.00 59.03 386 THR A O 1
ATOM 3027 N N . ASP A 1 387 ? 20.981 34.308 -3.742 1.00 64.88 387 ASP A N 1
ATOM 3028 C CA . ASP A 1 387 ? 20.745 33.589 -5.011 1.00 64.88 387 ASP A CA 1
ATOM 3029 C C . ASP A 1 387 ? 22.017 32.928 -5.573 1.00 64.88 387 ASP A C 1
ATOM 3031 O O . ASP A 1 387 ? 21.984 31.820 -6.105 1.00 64.88 387 ASP A O 1
ATOM 3035 N N . ILE A 1 388 ? 23.179 33.559 -5.379 1.00 69.00 388 ILE A N 1
ATOM 3036 C CA . ILE A 1 388 ? 24.484 33.007 -5.786 1.00 69.00 388 ILE A CA 1
ATOM 3037 C C . ILE A 1 388 ? 24.882 31.820 -4.891 1.00 69.00 388 ILE A C 1
ATOM 3039 O O . ILE A 1 388 ? 25.454 30.839 -5.368 1.00 69.00 388 ILE A O 1
ATOM 3043 N N . GLY A 1 389 ? 24.545 31.883 -3.598 1.00 64.62 389 GLY A N 1
ATOM 3044 C CA . GLY A 1 389 ? 24.764 30.787 -2.654 1.00 64.62 389 GLY A CA 1
ATOM 3045 C C . GLY A 1 389 ? 23.933 29.556 -3.009 1.00 64.62 389 GLY A C 1
ATOM 3046 O O . GLY A 1 389 ? 24.447 28.443 -2.942 1.00 64.62 389 GLY A O 1
ATOM 3047 N N . GLN A 1 390 ? 22.701 29.764 -3.485 1.00 66.00 390 GLN A N 1
ATOM 3048 C CA . GLN A 1 390 ? 21.821 28.684 -3.937 1.00 66.00 390 GLN A CA 1
ATOM 3049 C C . GLN A 1 390 ? 22.342 28.032 -5.219 1.00 66.00 390 GLN A C 1
ATOM 3051 O O . GLN A 1 390 ? 22.324 26.811 -5.324 1.00 66.00 390 GLN A O 1
ATOM 3056 N N . GLY A 1 391 ? 22.881 28.817 -6.160 1.00 66.94 391 GLY A N 1
ATOM 3057 C CA . GLY A 1 391 ? 23.505 28.282 -7.373 1.00 66.94 391 GLY A CA 1
ATOM 3058 C C . GLY A 1 391 ? 24.737 27.416 -7.082 1.00 66.94 391 GLY A C 1
ATOM 3059 O O . GLY A 1 391 ? 24.862 26.314 -7.611 1.00 66.94 391 GLY A O 1
ATOM 3060 N N . ILE A 1 392 ? 25.627 27.870 -6.191 1.00 72.56 392 ILE A N 1
ATOM 3061 C CA . ILE A 1 392 ? 26.818 27.099 -5.791 1.00 72.56 392 ILE A CA 1
ATOM 3062 C C . ILE A 1 392 ? 26.422 25.853 -4.989 1.00 72.56 392 ILE A C 1
ATOM 3064 O O . ILE A 1 392 ? 26.987 24.779 -5.208 1.00 72.56 392 ILE A O 1
ATOM 3068 N N . ALA A 1 393 ? 25.446 25.971 -4.084 1.00 67.62 393 ALA A N 1
ATOM 3069 C CA . ALA A 1 393 ? 24.911 24.839 -3.338 1.00 67.62 393 ALA A CA 1
ATOM 3070 C C . ALA A 1 393 ? 24.271 23.811 -4.275 1.00 67.62 393 ALA A C 1
ATOM 3072 O O . ALA A 1 393 ? 24.575 22.632 -4.151 1.00 67.62 393 ALA A O 1
ATOM 3073 N N . PHE A 1 394 ? 23.487 24.242 -5.265 1.00 68.50 394 PHE A N 1
ATOM 3074 C CA . PHE A 1 394 ? 22.893 23.368 -6.273 1.00 68.50 394 PHE A CA 1
ATOM 3075 C C . PHE A 1 394 ? 23.959 22.613 -7.071 1.00 68.50 394 PHE A C 1
ATOM 3077 O O . PHE A 1 394 ? 23.906 21.391 -7.133 1.00 68.50 394 PHE A O 1
ATOM 3084 N N . VAL A 1 395 ? 24.974 23.304 -7.602 1.00 69.62 395 VAL A N 1
ATOM 3085 C CA . VAL A 1 395 ? 26.068 22.657 -8.349 1.00 69.62 395 VAL A CA 1
ATOM 3086 C C . VAL A 1 395 ? 26.819 21.662 -7.463 1.00 69.62 395 VAL A C 1
ATOM 3088 O O . VAL A 1 395 ? 27.035 20.522 -7.864 1.00 69.62 395 VAL A O 1
ATOM 3091 N N . ARG A 1 396 ? 27.174 22.046 -6.230 1.00 71.81 396 ARG A N 1
ATOM 3092 C CA . ARG A 1 396 ? 27.829 21.141 -5.271 1.00 71.81 396 ARG A CA 1
ATOM 3093 C C . ARG A 1 396 ? 26.953 19.937 -4.938 1.00 71.81 396 ARG A C 1
ATOM 3095 O O . ARG A 1 396 ? 27.471 18.833 -4.796 1.00 71.81 396 ARG A O 1
ATOM 3102 N N . ASN A 1 397 ? 25.654 20.164 -4.786 1.00 67.88 397 ASN A N 1
ATOM 3103 C CA . ASN A 1 397 ? 24.700 19.127 -4.454 1.00 67.88 397 ASN A CA 1
ATOM 3104 C C . ASN A 1 397 ? 24.585 18.158 -5.630 1.00 67.88 397 ASN A C 1
ATOM 3106 O O . ASN A 1 397 ? 24.818 16.989 -5.382 1.00 67.88 397 ASN A O 1
ATOM 3110 N N . VAL A 1 398 ? 24.422 18.611 -6.880 1.00 69.25 398 VAL A N 1
ATOM 3111 C CA . VAL A 1 398 ? 24.407 17.768 -8.100 1.00 69.25 398 VAL A CA 1
ATOM 3112 C C . VAL A 1 398 ? 25.620 16.827 -8.204 1.00 69.25 398 VAL A C 1
ATOM 3114 O O . VAL A 1 398 ? 25.487 15.715 -8.701 1.00 69.25 398 VAL A O 1
ATOM 3117 N N . PHE A 1 399 ? 26.795 17.219 -7.699 1.00 69.62 399 PHE A N 1
ATOM 3118 C CA . PHE A 1 399 ? 27.988 16.357 -7.687 1.00 69.62 399 PHE A CA 1
ATOM 3119 C C . PHE A 1 399 ? 28.091 15.396 -6.484 1.00 69.62 399 PHE A C 1
ATOM 3121 O O . PHE A 1 399 ? 29.021 14.591 -6.430 1.00 69.62 399 PHE A O 1
ATOM 3128 N N . ARG A 1 400 ? 27.171 15.449 -5.513 1.00 71.19 400 ARG A N 1
ATOM 3129 C CA . ARG A 1 400 ? 27.052 14.472 -4.414 1.00 71.19 400 ARG A CA 1
ATOM 3130 C C . ARG A 1 400 ? 25.995 13.430 -4.762 1.00 71.19 400 ARG A C 1
ATOM 3132 O O . ARG A 1 400 ? 24.887 13.808 -5.115 1.00 71.19 400 ARG A O 1
ATOM 3139 N N . SER A 1 401 ? 26.286 12.144 -4.583 1.00 69.19 401 SER A N 1
ATOM 3140 C CA . SER A 1 401 ? 25.285 11.080 -4.741 1.00 69.19 401 SER A CA 1
ATOM 3141 C C . SER A 1 401 ? 24.089 11.297 -3.808 1.00 69.19 401 SER A C 1
ATOM 3143 O O . SER A 1 401 ? 24.290 11.590 -2.625 1.00 69.19 401 SER A O 1
ATOM 3145 N N . ALA A 1 402 ? 22.865 11.125 -4.315 1.00 72.00 402 ALA A N 1
ATOM 3146 C CA . ALA A 1 402 ? 21.677 11.050 -3.468 1.00 72.00 402 ALA A CA 1
ATOM 3147 C C . ALA A 1 402 ? 21.864 9.928 -2.433 1.00 72.00 402 ALA A C 1
ATOM 3149 O O . ALA A 1 402 ? 22.229 8.806 -2.789 1.00 72.00 402 ALA A O 1
ATOM 3150 N N . GLN A 1 403 ? 21.682 10.247 -1.152 1.00 75.75 403 GLN A N 1
ATOM 3151 C CA . GLN A 1 403 ? 21.765 9.256 -0.084 1.00 75.75 403 GLN A CA 1
ATOM 3152 C C . GLN A 1 403 ? 20.408 8.575 0.057 1.00 75.75 403 GLN A C 1
ATOM 3154 O O . GLN A 1 403 ? 19.371 9.239 0.077 1.00 75.75 403 GLN A O 1
ATOM 3159 N N . PHE A 1 404 ? 20.415 7.246 0.123 1.00 80.50 404 PHE A N 1
ATOM 3160 C CA . PHE A 1 404 ? 19.213 6.501 0.462 1.00 80.50 404 PHE A CA 1
ATOM 3161 C C . PHE A 1 404 ? 18.898 6.727 1.943 1.00 80.50 404 PHE A C 1
ATOM 3163 O O . PHE A 1 404 ? 19.814 6.785 2.762 1.00 80.50 404 PHE A O 1
ATOM 3170 N N . ALA A 1 405 ? 17.621 6.891 2.284 1.00 80.38 405 ALA A N 1
ATOM 3171 C CA . ALA A 1 405 ? 17.224 7.101 3.671 1.00 80.38 405 ALA A CA 1
ATOM 3172 C C . ALA A 1 405 ? 17.564 5.869 4.521 1.00 80.38 405 ALA A C 1
ATOM 3174 O O . ALA A 1 405 ? 17.388 4.735 4.069 1.00 80.38 405 ALA A O 1
ATOM 3175 N N . ASP A 1 406 ? 18.000 6.095 5.760 1.00 81.44 406 ASP A N 1
ATOM 3176 C CA . ASP A 1 406 ? 18.280 5.010 6.697 1.00 81.44 406 ASP A CA 1
ATOM 3177 C C . ASP A 1 406 ? 17.051 4.104 6.891 1.00 81.44 406 ASP A C 1
ATOM 3179 O O . ASP A 1 406 ? 15.903 4.566 6.793 1.00 81.44 406 ASP A O 1
ATOM 3183 N N . PRO A 1 407 ? 17.260 2.804 7.168 1.00 81.19 407 PRO A N 1
ATOM 3184 C CA . PRO A 1 407 ? 16.165 1.873 7.370 1.00 81.19 407 PRO A CA 1
ATOM 3185 C C . PRO A 1 407 ? 15.230 2.347 8.489 1.00 81.19 407 PRO A C 1
ATOM 3187 O O . PRO A 1 407 ? 15.694 2.617 9.600 1.00 81.19 407 PRO A O 1
ATOM 3190 N N . PRO A 1 408 ? 13.908 2.438 8.237 1.00 79.38 408 PRO A N 1
ATOM 3191 C CA . PRO A 1 408 ? 12.962 2.776 9.281 1.00 79.38 408 PRO A CA 1
ATOM 3192 C C . PRO A 1 408 ? 12.918 1.643 10.307 1.00 79.38 408 PRO A C 1
ATOM 3194 O O . PRO A 1 408 ? 13.169 0.479 9.982 1.00 79.38 408 PRO A O 1
ATOM 3197 N N . ALA A 1 409 ? 12.531 1.968 11.540 1.00 82.25 409 ALA A N 1
ATOM 3198 C CA . ALA A 1 409 ? 12.339 0.963 12.578 1.00 82.25 409 ALA A CA 1
ATOM 3199 C C . ALA A 1 409 ? 11.377 -0.144 12.100 1.00 82.25 409 ALA A C 1
ATOM 3201 O O . ALA A 1 409 ? 10.316 0.145 11.530 1.00 82.25 409 ALA A O 1
ATOM 3202 N N . SER A 1 410 ? 11.744 -1.408 12.351 1.00 80.88 410 SER A N 1
ATOM 3203 C CA . SER A 1 410 ? 10.970 -2.580 11.904 1.00 80.88 410 SER A CA 1
ATOM 3204 C C . SER A 1 410 ? 9.561 -2.608 12.506 1.00 80.88 410 SER A C 1
ATOM 3206 O O . SER A 1 410 ? 8.642 -3.131 11.884 1.00 80.88 410 SER A O 1
ATOM 3208 N N . GLY A 1 411 ? 9.370 -1.990 13.678 1.00 85.19 411 GLY A N 1
ATOM 3209 C CA . GLY A 1 411 ? 8.100 -2.003 14.413 1.00 85.19 411 GLY A CA 1
ATOM 3210 C C . GLY A 1 411 ? 7.898 -3.259 15.263 1.00 85.19 411 GLY A C 1
ATOM 3211 O O . GLY A 1 411 ? 6.779 -3.505 15.708 1.00 85.19 411 GLY A O 1
ATOM 3212 N N . ASP A 1 412 ? 8.969 -4.029 15.469 1.00 88.81 412 ASP A N 1
ATOM 3213 C CA . ASP A 1 412 ? 9.006 -5.252 16.284 1.00 88.81 412 ASP A CA 1
ATOM 3214 C C . ASP A 1 412 ? 9.483 -4.982 17.722 1.00 88.81 412 ASP A C 1
ATOM 3216 O O . ASP A 1 412 ? 9.419 -5.849 18.588 1.00 88.81 412 ASP A O 1
ATOM 3220 N N . GLU A 1 413 ? 9.953 -3.764 17.985 1.00 89.25 413 GLU A N 1
ATOM 3221 C CA . GLU A 1 413 ? 10.317 -3.312 19.324 1.00 89.25 413 GLU A CA 1
ATOM 3222 C C . GLU A 1 413 ? 9.056 -2.998 20.149 1.00 89.25 413 GLU A C 1
ATOM 3224 O O . GLU A 1 413 ? 8.028 -2.615 19.571 1.00 89.25 413 GLU A O 1
ATOM 3229 N N . PRO A 1 414 ? 9.116 -3.132 21.488 1.00 89.62 414 PRO A N 1
ATOM 3230 C CA . PRO A 1 414 ? 8.017 -2.741 22.360 1.00 89.62 414 PRO A CA 1
ATOM 3231 C C . PRO A 1 414 ? 7.571 -1.300 22.105 1.00 89.62 414 PRO A C 1
ATOM 3233 O O . PRO A 1 414 ? 8.386 -0.396 21.896 1.00 89.62 414 PRO A O 1
ATOM 3236 N N . LEU A 1 415 ? 6.257 -1.084 22.116 1.00 88.06 415 LEU A N 1
ATOM 3237 C CA . LEU A 1 415 ? 5.661 0.215 21.858 1.00 88.06 415 LEU A CA 1
ATOM 3238 C C . LEU A 1 415 ? 6.150 1.224 22.899 1.00 88.06 415 LEU A C 1
ATOM 3240 O O . LEU A 1 415 ? 5.975 1.046 24.102 1.00 88.06 415 LEU A O 1
ATOM 3244 N N . THR A 1 416 ? 6.690 2.335 22.412 1.00 86.25 416 THR A N 1
ATOM 3245 C CA . THR A 1 416 ? 6.990 3.504 23.233 1.00 86.25 416 THR A CA 1
ATOM 3246 C C . THR A 1 416 ? 6.174 4.684 22.747 1.00 86.25 416 THR A C 1
ATOM 3248 O O . THR A 1 416 ? 5.980 4.902 21.549 1.00 86.25 416 THR A O 1
ATOM 3251 N N . ARG A 1 417 ? 5.652 5.452 23.698 1.00 83.12 417 ARG A N 1
ATOM 3252 C CA . ARG A 1 417 ? 4.818 6.609 23.405 1.00 83.12 417 ARG A CA 1
ATOM 3253 C C . ARG A 1 417 ? 5.689 7.865 23.320 1.00 83.12 417 ARG A C 1
ATOM 3255 O O . ARG A 1 417 ? 6.485 8.098 24.233 1.00 83.12 417 ARG A O 1
ATOM 3262 N N . PRO A 1 418 ? 5.538 8.704 22.278 1.00 77.25 418 PRO A N 1
ATOM 3263 C CA . PRO A 1 418 ? 6.367 9.898 22.122 1.00 77.25 418 PRO A CA 1
ATOM 3264 C C . PRO A 1 418 ? 6.040 10.982 23.155 1.00 77.25 418 PRO A C 1
ATOM 3266 O O . PRO A 1 418 ? 6.915 11.737 23.563 1.00 77.25 418 PRO A O 1
ATOM 3269 N N . SER A 1 419 ? 4.783 11.067 23.595 1.00 76.38 419 SER A N 1
ATOM 3270 C CA . SER A 1 419 ? 4.343 12.040 24.591 1.00 76.38 419 SER A CA 1
ATOM 3271 C C . SER A 1 419 ? 3.244 11.449 25.476 1.00 76.38 419 SER A C 1
ATOM 3273 O O . SER A 1 419 ? 2.545 10.537 25.047 1.00 76.38 419 SER A O 1
ATOM 3275 N N . PRO A 1 420 ? 3.011 11.971 26.691 1.00 78.19 420 PRO A N 1
ATOM 3276 C CA . PRO A 1 420 ? 1.881 11.554 27.522 1.00 78.19 420 PRO A CA 1
ATOM 3277 C C . PRO A 1 420 ? 0.518 12.042 26.985 1.00 78.19 420 PRO A C 1
ATOM 3279 O O . PRO A 1 420 ? -0.519 11.749 27.587 1.00 78.19 420 PRO A O 1
ATOM 3282 N N . ARG A 1 421 ? 0.487 12.785 25.868 1.00 80.69 421 ARG A N 1
ATOM 3283 C CA . ARG A 1 421 ? -0.739 13.282 25.225 1.00 80.69 421 ARG A CA 1
ATOM 3284 C C . ARG A 1 421 ? -1.250 12.299 24.170 1.00 80.69 421 ARG A C 1
ATOM 3286 O O . ARG A 1 421 ? -0.453 11.578 23.567 1.00 80.69 421 ARG A O 1
ATOM 3293 N N . PRO A 1 422 ? -2.577 12.172 24.003 1.00 80.94 422 PRO A N 1
ATOM 3294 C CA . PRO A 1 422 ? -3.140 11.234 23.040 1.00 80.94 422 PRO A CA 1
ATOM 3295 C C . PRO A 1 422 ? -2.720 11.618 21.619 1.00 80.94 422 PRO A C 1
ATOM 3297 O O . PRO A 1 422 ? -2.653 12.802 21.291 1.00 80.94 422 PRO A O 1
ATOM 3300 N N . ILE A 1 423 ? -2.419 10.610 20.803 1.00 85.06 423 ILE A N 1
ATOM 3301 C CA . ILE A 1 423 ? -1.976 10.777 19.412 1.00 85.06 423 ILE A CA 1
ATOM 3302 C C . ILE A 1 423 ? -3.102 10.455 18.425 1.00 85.06 423 ILE A C 1
ATOM 3304 O O . ILE A 1 423 ? -4.097 9.819 18.773 1.00 85.06 423 ILE A O 1
ATOM 3308 N N . CYS A 1 424 ? -2.934 10.837 17.161 1.00 88.50 424 CYS A N 1
ATOM 3309 C CA . CYS A 1 424 ? -3.968 10.657 16.135 1.00 88.50 424 CYS A CA 1
ATOM 3310 C C . CYS A 1 424 ? -4.316 9.197 15.838 1.00 88.50 424 CYS A C 1
ATOM 3312 O O . CYS A 1 424 ? -5.428 8.908 15.420 1.00 88.50 424 CYS A O 1
ATOM 3314 N N . GLU A 1 425 ? -3.419 8.260 16.128 1.00 88.38 425 GLU A N 1
ATOM 3315 C CA . GLU A 1 425 ? -3.732 6.831 16.040 1.00 88.38 425 GLU A CA 1
ATOM 3316 C C . GLU A 1 425 ? -4.729 6.377 17.117 1.00 88.38 425 GLU A C 1
ATOM 3318 O O . GLU A 1 425 ? -5.524 5.473 16.882 1.00 88.38 425 GLU A O 1
ATOM 3323 N N . GLU A 1 426 ? -4.733 7.014 18.295 1.00 90.94 426 GLU A N 1
ATOM 3324 C CA . GLU A 1 426 ? -5.781 6.779 19.294 1.00 90.94 426 GLU A CA 1
ATOM 3325 C C . GLU A 1 426 ? -7.115 7.365 18.827 1.00 90.94 426 GLU A C 1
ATOM 3327 O O . GLU A 1 426 ? -8.153 6.742 19.030 1.00 90.94 426 GLU A O 1
ATOM 3332 N N . SER A 1 427 ? -7.089 8.536 18.178 1.00 93.12 427 SER A N 1
ATOM 3333 C CA . SER A 1 427 ? -8.285 9.142 17.578 1.00 93.12 427 SER A CA 1
ATOM 3334 C C . SER A 1 427 ? -8.916 8.204 16.544 1.00 93.12 427 SER A C 1
ATOM 3336 O O . SER A 1 427 ? -10.107 7.927 16.637 1.00 93.12 427 SER A O 1
ATOM 3338 N N . GLU A 1 428 ? -8.115 7.627 15.644 1.00 93.12 428 GLU A N 1
ATOM 3339 C CA . GLU A 1 428 ? -8.560 6.632 14.659 1.00 93.12 428 GLU A CA 1
ATOM 3340 C C . GLU A 1 428 ? -9.296 5.448 15.315 1.00 93.12 428 GLU A C 1
ATOM 3342 O O . GLU A 1 428 ? -10.429 5.137 14.950 1.00 93.12 428 GLU A O 1
ATOM 3347 N N . ILE A 1 429 ? -8.703 4.829 16.342 1.00 95.19 429 ILE A N 1
ATOM 3348 C CA . ILE A 1 429 ? -9.324 3.701 17.058 1.00 95.19 429 ILE A CA 1
ATOM 3349 C C . ILE A 1 429 ? -10.623 4.136 17.753 1.00 95.19 429 ILE A C 1
ATOM 3351 O O . ILE A 1 429 ? -11.619 3.412 17.735 1.00 95.19 429 ILE A O 1
ATOM 3355 N N . MET A 1 430 ? -10.641 5.329 18.353 1.00 95.56 430 MET A N 1
ATOM 3356 C CA . MET A 1 430 ? -11.828 5.873 19.015 1.00 95.56 430 MET A CA 1
ATOM 3357 C C . MET A 1 430 ? -12.969 6.177 18.038 1.00 95.56 430 MET A C 1
ATOM 3359 O O . MET A 1 430 ? -14.131 6.038 18.424 1.00 95.56 430 MET A O 1
ATOM 3363 N N . LEU A 1 431 ? -12.666 6.555 16.790 1.00 95.50 431 LEU A N 1
ATOM 3364 C CA . LEU A 1 431 ? -13.677 6.716 15.743 1.00 95.50 431 LEU A CA 1
ATOM 3365 C C . LEU A 1 431 ? -14.361 5.384 15.436 1.00 95.50 431 LEU A C 1
ATOM 3367 O O . LEU A 1 431 ? -15.587 5.323 15.518 1.00 95.50 431 LEU A O 1
ATOM 3371 N N . TYR A 1 432 ? -13.589 4.317 15.205 1.00 95.12 432 TYR A N 1
ATOM 3372 C CA . TYR A 1 432 ? -14.147 2.980 14.979 1.00 95.12 432 TYR A CA 1
ATOM 3373 C C . TYR A 1 432 ? -14.984 2.492 16.167 1.00 95.12 432 TYR A C 1
ATOM 3375 O O . TYR A 1 432 ? -16.090 1.993 15.978 1.00 95.12 432 TYR A O 1
ATOM 3383 N N . ILE A 1 433 ? -14.505 2.679 17.403 1.00 95.94 433 ILE A N 1
ATOM 3384 C CA . ILE A 1 433 ? -15.272 2.336 18.612 1.00 95.94 433 ILE A CA 1
ATOM 3385 C C . ILE A 1 433 ? -16.604 3.100 18.644 1.00 95.94 433 ILE A C 1
ATOM 3387 O O . ILE A 1 433 ? -17.652 2.499 18.881 1.00 95.94 433 ILE A O 1
ATOM 3391 N N . GLY A 1 434 ? -16.576 4.411 18.386 1.00 94.69 434 GLY A N 1
ATOM 3392 C CA . GLY A 1 434 ? -17.771 5.254 18.385 1.00 94.69 434 GLY A CA 1
ATOM 3393 C C . GLY A 1 434 ? -18.789 4.843 17.322 1.00 94.69 434 GLY A C 1
ATOM 3394 O O . GLY A 1 434 ? -19.975 4.736 17.629 1.00 94.69 434 GLY A O 1
ATOM 3395 N N . GLU A 1 435 ? -18.330 4.547 16.104 1.00 93.50 435 GLU A N 1
ATOM 3396 C CA . GLU A 1 435 ? -19.168 4.030 15.016 1.00 93.50 435 GLU A CA 1
ATOM 3397 C C . GLU A 1 435 ? -19.826 2.702 15.376 1.00 93.50 435 GLU A C 1
ATOM 3399 O O . GLU A 1 435 ? -21.041 2.556 15.238 1.00 93.50 435 GLU A O 1
ATOM 3404 N N . ILE A 1 436 ? -19.042 1.753 15.890 1.00 93.94 436 ILE A N 1
ATOM 3405 C CA . ILE A 1 436 ? -19.530 0.428 16.263 1.00 93.94 436 ILE A CA 1
ATOM 3406 C C . ILE A 1 436 ? -20.580 0.534 17.373 1.00 93.94 436 ILE A C 1
ATOM 3408 O O . ILE A 1 436 ? -21.660 -0.043 17.251 1.00 93.94 436 ILE A O 1
ATOM 3412 N N . ILE A 1 437 ? -20.306 1.292 18.441 1.00 93.38 437 ILE A N 1
ATOM 3413 C CA . ILE A 1 437 ? -21.252 1.469 19.555 1.00 93.38 437 ILE A CA 1
ATOM 3414 C C . ILE A 1 437 ? -22.537 2.151 19.073 1.00 93.38 437 ILE A C 1
ATOM 3416 O O . ILE A 1 437 ? -23.631 1.750 19.471 1.00 93.38 437 ILE A O 1
ATOM 3420 N N . PHE A 1 438 ? -22.418 3.159 18.205 1.00 93.06 438 PHE A N 1
ATOM 3421 C CA . PHE A 1 438 ? -23.567 3.880 17.667 1.00 93.06 438 PHE A CA 1
ATOM 3422 C C . PHE A 1 438 ? -24.439 3.003 16.752 1.00 93.06 438 PHE A C 1
ATOM 3424 O O . PHE A 1 438 ? -25.664 3.129 16.770 1.00 93.06 438 PHE A O 1
ATOM 3431 N N . ALA A 1 439 ? -23.821 2.127 15.955 1.00 90.06 439 ALA A N 1
ATOM 3432 C CA . ALA A 1 439 ? -24.508 1.292 14.974 1.00 90.06 439 ALA A CA 1
ATOM 3433 C C . ALA A 1 439 ? -25.125 0.010 15.562 1.00 90.06 439 ALA A C 1
ATOM 3435 O O . ALA A 1 439 ? -26.116 -0.482 15.028 1.00 90.06 439 ALA A O 1
ATOM 3436 N N . ASN A 1 440 ? -24.554 -0.543 16.637 1.00 84.69 440 ASN A N 1
ATOM 3437 C CA . ASN A 1 440 ? -24.890 -1.887 17.125 1.00 84.69 440 ASN A CA 1
ATOM 3438 C C . ASN A 1 440 ? -26.206 -1.979 17.925 1.00 84.69 440 ASN A C 1
ATOM 3440 O O . ASN A 1 440 ? -26.715 -3.076 18.134 1.00 84.69 440 ASN A O 1
ATOM 3444 N N . ASP A 1 441 ? -26.761 -0.865 18.410 1.00 72.75 441 ASP A N 1
ATOM 3445 C CA . ASP A 1 441 ? -27.971 -0.889 19.238 1.00 72.75 441 ASP A CA 1
ATOM 3446 C C . ASP A 1 441 ? -28.876 0.320 18.975 1.00 72.75 441 ASP A C 1
ATOM 3448 O O . ASP A 1 441 ? -28.427 1.437 18.720 1.00 72.75 441 ASP A O 1
ATOM 3452 N N . ASP A 1 442 ? -30.182 0.097 19.080 1.00 78.00 442 ASP A N 1
ATOM 3453 C CA . ASP A 1 442 ? -31.208 1.121 18.950 1.00 78.00 442 ASP A CA 1
ATOM 3454 C C . ASP A 1 442 ? -31.474 1.893 20.250 1.00 78.00 442 ASP A C 1
ATOM 3456 O O . ASP A 1 442 ? -32.242 2.857 20.243 1.00 78.00 442 ASP A O 1
ATOM 3460 N N . ASN A 1 443 ? -30.825 1.512 21.349 1.00 85.50 443 ASN A N 1
ATOM 3461 C CA . ASN A 1 443 ? -30.877 2.246 22.605 1.00 85.50 443 ASN A CA 1
ATOM 3462 C C . ASN A 1 443 ? -30.265 3.656 22.471 1.00 85.50 443 ASN A C 1
ATOM 3464 O O . ASN A 1 443 ? -29.079 3.815 22.168 1.00 85.50 443 ASN A O 1
ATOM 3468 N N . ASP A 1 444 ? -31.057 4.686 22.785 1.00 84.81 444 ASP A N 1
ATOM 3469 C CA . ASP A 1 444 ? -30.632 6.091 22.751 1.00 84.81 444 ASP A CA 1
ATOM 3470 C C . ASP A 1 444 ? -29.414 6.357 23.653 1.00 84.81 444 ASP A C 1
ATOM 3472 O O . ASP A 1 444 ? -28.557 7.175 23.312 1.00 84.81 444 ASP A O 1
ATOM 3476 N N . GLN A 1 445 ? -29.277 5.620 24.762 1.00 87.06 445 GLN A N 1
ATOM 3477 C CA . GLN A 1 445 ? -28.112 5.724 25.640 1.00 87.06 445 GLN A CA 1
ATOM 3478 C C . GLN A 1 445 ? -26.828 5.278 24.929 1.00 87.06 445 GLN A C 1
ATOM 3480 O O . GLN A 1 445 ? -25.837 6.008 24.954 1.00 87.06 445 GLN A O 1
ATOM 3485 N N . ARG A 1 446 ? -26.847 4.137 24.230 1.00 89.06 446 ARG A N 1
ATOM 3486 C CA . ARG A 1 446 ? -25.683 3.645 23.472 1.00 89.06 446 ARG A CA 1
ATOM 3487 C C . ARG A 1 446 ? -25.353 4.540 22.287 1.00 89.06 446 ARG A C 1
ATOM 3489 O O . ARG A 1 446 ? -24.187 4.839 22.056 1.00 89.06 446 ARG A O 1
ATOM 3496 N N . LYS A 1 447 ? -26.363 5.075 21.600 1.00 91.12 447 LYS A N 1
ATOM 3497 C CA . LYS A 1 447 ? -26.137 6.075 20.545 1.00 91.12 447 LYS A CA 1
ATOM 3498 C C . LYS A 1 447 ? -25.489 7.346 21.091 1.00 91.12 447 LYS A C 1
ATOM 3500 O O . LYS A 1 447 ? -24.579 7.889 20.468 1.00 91.12 447 LYS A O 1
ATOM 3505 N N . SER A 1 448 ? -25.906 7.806 22.270 1.00 91.62 448 SER A N 1
ATOM 3506 C CA . SER A 1 448 ? -25.269 8.951 22.928 1.00 91.62 448 SER A CA 1
ATOM 3507 C C . SER A 1 448 ? -23.822 8.658 23.343 1.00 91.62 448 SER A C 1
ATOM 3509 O O . SER A 1 448 ? -22.962 9.528 23.206 1.00 91.62 448 SER A O 1
ATOM 3511 N N . GLU A 1 449 ? -23.538 7.424 23.772 1.00 93.25 449 GLU A N 1
ATOM 3512 C CA . GLU A 1 449 ? -22.196 6.963 24.127 1.00 93.25 449 GLU A CA 1
ATOM 3513 C C . GLU A 1 449 ? -21.278 6.919 22.901 1.00 93.25 449 GLU A C 1
ATOM 3515 O O . GLU A 1 449 ? -20.213 7.536 22.922 1.00 93.25 449 GLU A O 1
ATOM 3520 N N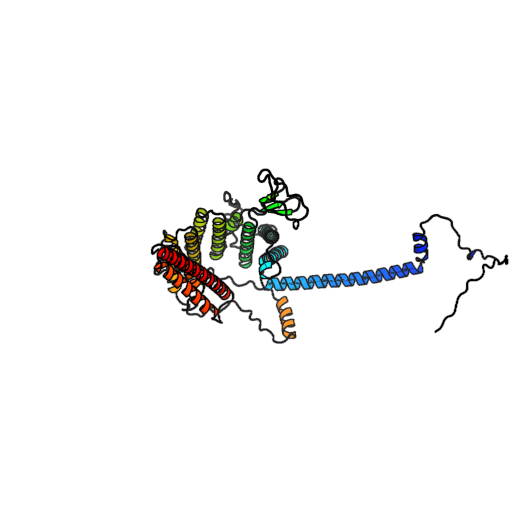 . GLY A 1 450 ? -21.707 6.272 21.811 1.00 93.56 450 GLY A N 1
ATOM 3521 C CA . GLY A 1 450 ? -20.948 6.216 20.558 1.00 93.56 450 GLY A CA 1
ATOM 3522 C C . GLY A 1 450 ? -20.628 7.611 20.017 1.00 93.56 450 GLY A C 1
ATOM 3523 O O . GLY A 1 450 ? -19.489 7.906 19.661 1.00 93.56 450 GLY A O 1
ATOM 3524 N N . LEU A 1 451 ? -21.595 8.528 20.091 1.00 94.75 451 LEU A N 1
ATOM 3525 C CA . LEU A 1 451 ? -21.396 9.925 19.716 1.00 94.75 451 LEU A CA 1
ATOM 3526 C C . LEU A 1 451 ? -20.405 10.657 20.643 1.00 94.75 451 LEU A C 1
ATOM 3528 O O . LEU A 1 451 ? -19.651 11.522 20.191 1.00 94.75 451 LEU A O 1
ATOM 3532 N N . GLY A 1 452 ? -20.377 10.309 21.932 1.00 96.06 452 GLY A N 1
ATOM 3533 C CA . GLY A 1 452 ? -19.376 10.781 22.889 1.00 96.06 452 GLY A CA 1
ATOM 3534 C C . GLY A 1 452 ? -17.955 10.350 22.516 1.00 96.06 452 GLY A C 1
ATOM 3535 O O . GLY A 1 452 ? -17.048 11.186 22.514 1.00 96.06 452 GLY A O 1
ATOM 3536 N N . TRP A 1 453 ? -17.775 9.086 22.121 1.00 96.06 453 TRP A N 1
ATOM 3537 C CA . TRP A 1 453 ? -16.501 8.563 21.616 1.00 96.06 453 TRP A CA 1
ATOM 3538 C C . TRP A 1 453 ? -16.027 9.317 20.371 1.00 96.06 453 TRP A C 1
ATOM 3540 O O . TRP A 1 453 ? -14.894 9.802 20.347 1.00 96.06 453 TRP A O 1
ATOM 3550 N N . THR A 1 454 ? -16.902 9.504 19.378 1.00 96.19 454 THR A N 1
ATOM 3551 C CA . THR A 1 454 ? -16.565 10.226 18.140 1.00 96.19 454 THR A CA 1
ATOM 3552 C C . THR A 1 454 ? -16.220 11.696 18.407 1.00 96.19 454 THR A C 1
ATOM 3554 O O . THR A 1 454 ? -15.242 12.206 17.862 1.00 96.19 454 THR A O 1
ATOM 3557 N N . ARG A 1 455 ? -16.951 12.387 19.298 1.00 96.69 455 ARG A N 1
ATOM 3558 C CA . ARG A 1 455 ? -16.618 13.770 19.705 1.00 96.69 455 ARG A CA 1
ATOM 3559 C C . ARG A 1 455 ? -15.242 13.862 20.354 1.00 96.69 455 ARG A C 1
ATOM 3561 O O . ARG A 1 455 ? -14.481 14.782 20.059 1.00 96.69 455 ARG A O 1
ATOM 3568 N N . GLN A 1 456 ? -14.922 12.924 21.243 1.00 95.69 456 GLN A N 1
ATOM 3569 C CA . GLN A 1 456 ? -13.625 12.909 21.907 1.00 95.69 456 GLN A CA 1
ATOM 3570 C C . GLN A 1 456 ? -12.491 12.619 20.916 1.00 95.69 456 GLN A C 1
ATOM 3572 O O . GLN A 1 456 ? -11.433 13.241 21.011 1.00 95.69 456 GLN A O 1
ATOM 3577 N N . ALA A 1 457 ? -12.713 11.730 19.947 1.00 95.31 457 ALA A N 1
ATOM 3578 C CA . ALA A 1 457 ? -11.750 11.452 18.889 1.00 95.31 457 ALA A CA 1
ATOM 3579 C C . ALA A 1 457 ? -11.439 12.703 18.047 1.00 95.31 457 ALA A C 1
ATOM 3581 O O . ALA A 1 457 ? -10.265 13.017 17.837 1.00 95.31 457 ALA A O 1
ATOM 3582 N N . VAL A 1 458 ? -12.470 13.455 17.639 1.00 95.69 458 VAL A N 1
ATOM 3583 C CA . VAL A 1 458 ? -12.324 14.736 16.920 1.00 95.69 458 VAL A CA 1
ATOM 3584 C C . VAL A 1 458 ? -11.500 15.731 17.734 1.00 95.69 458 VAL A C 1
ATOM 3586 O O . VAL A 1 458 ? -10.522 16.272 17.226 1.00 95.69 458 VAL A O 1
ATOM 3589 N N . ARG A 1 459 ? -11.817 15.896 19.024 1.00 94.75 459 ARG A N 1
ATOM 3590 C CA . ARG A 1 459 ? -11.071 16.797 19.912 1.00 94.75 459 ARG A CA 1
ATOM 3591 C C . ARG A 1 459 ? -9.592 16.420 20.017 1.00 94.75 459 ARG A C 1
ATOM 3593 O O . ARG A 1 459 ? -8.738 17.298 20.034 1.00 94.75 459 ARG A O 1
ATOM 3600 N N . ILE A 1 460 ? -9.277 15.126 20.108 1.00 92.00 460 ILE A N 1
ATOM 3601 C CA . ILE A 1 460 ? -7.886 14.649 20.129 1.00 92.00 460 ILE A CA 1
ATOM 3602 C C . ILE A 1 460 ? -7.180 15.012 18.820 1.00 92.00 460 ILE A C 1
ATOM 3604 O O . ILE A 1 460 ? -6.089 15.568 18.873 1.00 92.00 460 ILE A O 1
ATOM 3608 N N . ALA A 1 461 ? -7.808 14.758 17.669 1.00 92.38 461 ALA A N 1
ATOM 3609 C CA . ALA A 1 461 ? -7.225 15.078 16.367 1.00 92.38 461 ALA A CA 1
ATOM 3610 C C . ALA A 1 461 ? -6.968 16.587 16.193 1.00 92.38 461 ALA A C 1
ATOM 3612 O O . ALA A 1 461 ? -5.910 16.965 15.695 1.00 92.38 461 ALA A O 1
ATOM 3613 N N . GLU A 1 462 ? -7.888 17.446 16.645 1.00 92.25 462 GLU A N 1
ATOM 3614 C CA . GLU A 1 462 ? -7.708 18.905 16.641 1.00 92.25 462 GLU A CA 1
ATOM 3615 C C . GLU A 1 462 ? -6.526 19.336 17.514 1.00 92.25 462 GLU A C 1
ATOM 3617 O O . GLU A 1 462 ? -5.614 19.996 17.023 1.00 92.25 462 GLU A O 1
ATOM 3622 N N . MET A 1 463 ? -6.485 18.896 18.778 1.00 89.88 463 MET A N 1
ATOM 3623 C CA . MET A 1 463 ? -5.392 19.237 19.700 1.00 89.88 463 MET A CA 1
ATOM 3624 C C . MET A 1 463 ? -4.030 18.744 19.195 1.00 89.88 463 MET A C 1
ATOM 3626 O O . MET A 1 463 ? -3.012 19.393 19.414 1.00 89.88 463 MET A O 1
ATOM 3630 N N . SER A 1 464 ? -4.000 17.592 18.526 1.00 86.81 464 SER A N 1
ATOM 3631 C CA . SER A 1 464 ? -2.797 17.055 17.893 1.00 86.81 464 SER A CA 1
ATOM 3632 C C . SER A 1 464 ? -2.334 17.902 16.700 1.00 86.81 464 SER A C 1
ATOM 3634 O O . SER A 1 464 ? -1.137 18.097 16.527 1.00 86.81 464 SER A O 1
ATOM 3636 N N . LEU A 1 465 ? -3.249 18.449 15.893 1.00 88.62 465 LEU A N 1
ATOM 3637 C CA . LEU A 1 465 ? -2.903 19.313 14.755 1.00 88.62 465 LEU A CA 1
ATOM 3638 C C . LEU A 1 465 ? -2.340 20.678 15.168 1.00 88.62 465 LEU A C 1
ATOM 3640 O O . LEU A 1 465 ? -1.608 21.290 14.390 1.00 88.62 465 LEU A O 1
ATOM 3644 N N . GLU A 1 466 ? -2.676 21.149 16.369 1.00 86.44 466 GLU A N 1
ATOM 3645 C CA . GLU A 1 466 ? -2.138 22.387 16.941 1.00 86.44 466 GLU A CA 1
ATOM 3646 C C . GLU A 1 466 ? -0.667 22.261 17.370 1.00 86.44 466 GLU A C 1
ATOM 3648 O O . GLU A 1 466 ? -0.023 23.278 17.631 1.00 86.44 466 GLU A O 1
ATOM 3653 N N . ASP A 1 467 ? -0.113 21.044 17.418 1.00 82.12 467 ASP A N 1
ATOM 3654 C CA . ASP A 1 467 ? 1.275 20.814 17.807 1.00 82.12 467 ASP A CA 1
ATOM 3655 C C . ASP A 1 467 ? 2.256 21.267 16.699 1.00 82.12 467 ASP A C 1
ATOM 3657 O O . ASP A 1 467 ? 2.294 20.684 15.600 1.00 82.12 467 ASP A O 1
ATOM 3661 N N . PRO A 1 468 ? 3.080 22.307 16.949 1.00 76.81 468 PRO A N 1
ATOM 3662 C CA . PRO A 1 468 ? 4.018 22.802 15.952 1.00 76.81 468 PRO A CA 1
ATOM 3663 C C . PRO A 1 468 ? 5.114 21.780 15.619 1.00 76.81 468 PRO A C 1
ATOM 3665 O O . PRO A 1 468 ? 5.547 21.742 14.464 1.00 76.81 468 PRO A O 1
ATOM 3668 N N . GLU A 1 469 ? 5.512 20.930 16.572 1.00 79.50 469 GLU A N 1
ATOM 3669 C CA . GLU A 1 469 ? 6.637 19.989 16.444 1.00 79.50 469 GLU A CA 1
ATOM 3670 C C . GLU A 1 469 ? 6.261 18.686 15.720 1.00 79.50 469 GLU A C 1
ATOM 3672 O O . GLU A 1 469 ? 7.127 17.877 15.388 1.00 79.50 469 GLU A O 1
ATOM 3677 N N . MET A 1 470 ? 4.977 18.487 15.414 1.00 77.25 470 MET A N 1
ATOM 3678 C CA . MET A 1 470 ? 4.496 17.262 14.783 1.00 77.25 470 MET A CA 1
ATOM 3679 C C . MET A 1 470 ? 4.960 17.112 13.324 1.00 77.25 470 MET A C 1
ATOM 3681 O O . MET A 1 470 ? 4.924 18.058 12.521 1.00 77.25 470 MET A O 1
ATOM 3685 N N . GLN A 1 471 ? 5.337 15.880 12.968 1.00 77.44 471 GLN A N 1
ATOM 3686 C CA . GLN A 1 471 ? 5.809 15.516 11.633 1.00 77.44 471 GLN A CA 1
ATOM 3687 C C . GLN A 1 471 ? 4.711 15.658 10.572 1.00 77.44 471 GLN A C 1
ATOM 3689 O O . GLN A 1 471 ? 3.521 15.496 10.841 1.00 77.44 471 GLN A O 1
ATOM 3694 N N . LEU A 1 472 ? 5.104 15.902 9.318 1.00 78.75 472 LEU A N 1
ATOM 3695 C CA . LEU A 1 472 ? 4.156 16.092 8.213 1.00 78.75 472 LEU A CA 1
ATOM 3696 C C . LEU A 1 472 ? 3.257 14.864 7.975 1.00 78.75 472 LEU A C 1
ATOM 3698 O O . LEU A 1 472 ? 2.073 15.018 7.669 1.00 78.75 472 LEU A O 1
ATOM 3702 N N . ALA A 1 473 ? 3.808 13.654 8.113 1.00 76.06 473 ALA A N 1
ATOM 3703 C CA . ALA A 1 473 ? 3.058 12.408 7.949 1.00 76.06 473 ALA A CA 1
ATOM 3704 C C . ALA A 1 473 ? 1.988 12.241 9.040 1.00 76.06 473 ALA A C 1
ATOM 3706 O O . ALA A 1 473 ? 0.836 11.934 8.733 1.00 76.06 473 ALA A O 1
ATOM 3707 N N . GLU A 1 474 ? 2.343 12.524 10.294 1.00 80.38 474 GLU A N 1
ATOM 3708 C CA . GLU A 1 474 ? 1.410 12.509 11.423 1.00 80.38 474 GLU A CA 1
ATOM 3709 C C . GLU A 1 474 ? 0.337 13.587 11.260 1.00 80.38 474 GLU A C 1
ATOM 3711 O O . GLU A 1 474 ? -0.847 13.273 11.345 1.00 80.38 474 GLU A O 1
ATOM 3716 N N . LYS A 1 475 ? 0.716 14.817 10.881 1.00 85.19 475 LYS A N 1
ATOM 3717 C CA . LYS A 1 475 ? -0.230 15.904 10.569 1.00 85.19 475 LYS A CA 1
ATOM 3718 C C . LYS A 1 475 ? -1.246 15.495 9.503 1.00 85.19 475 LYS A C 1
ATOM 3720 O O . LYS A 1 475 ? -2.432 15.798 9.634 1.00 85.19 475 LYS A O 1
ATOM 3725 N N . ARG A 1 476 ? -0.813 14.794 8.448 1.00 87.06 476 ARG A N 1
ATOM 3726 C CA . ARG A 1 476 ? -1.725 14.286 7.410 1.00 87.06 476 ARG A CA 1
ATOM 3727 C C . ARG A 1 476 ? -2.715 13.277 7.991 1.00 87.06 476 ARG A C 1
ATOM 3729 O O . ARG A 1 476 ? -3.915 13.451 7.795 1.00 87.06 476 ARG A O 1
ATOM 3736 N N . LYS A 1 477 ? -2.231 12.298 8.759 1.00 86.19 477 LYS A N 1
ATOM 3737 C CA . LYS A 1 477 ? -3.081 11.293 9.414 1.00 86.19 477 LYS A CA 1
ATOM 3738 C C . LYS A 1 477 ? -4.085 11.935 10.378 1.00 86.19 477 LYS A C 1
ATOM 3740 O O . LYS A 1 477 ? -5.266 11.605 10.354 1.00 86.19 477 LYS A O 1
ATOM 3745 N N . CYS A 1 478 ? -3.652 12.911 11.175 1.00 90.44 478 CYS A N 1
ATOM 3746 C CA . CYS A 1 478 ? -4.528 13.676 12.061 1.00 90.44 478 CYS A CA 1
ATOM 3747 C C . CYS A 1 478 ? -5.629 14.415 11.297 1.00 90.44 478 CYS A C 1
ATOM 3749 O O . CYS A 1 478 ? -6.787 14.409 11.710 1.00 90.44 478 CYS A O 1
ATOM 3751 N N . ARG A 1 479 ? -5.285 15.025 10.158 1.00 92.31 479 ARG A N 1
ATOM 3752 C CA . ARG A 1 479 ? -6.253 15.707 9.297 1.00 92.31 479 ARG A CA 1
ATOM 3753 C C . ARG A 1 479 ? -7.280 14.738 8.716 1.00 92.31 479 ARG A C 1
ATOM 3755 O O . ARG A 1 479 ? -8.458 15.075 8.674 1.00 92.31 479 ARG A O 1
ATOM 3762 N N . GLU A 1 480 ? -6.853 13.555 8.287 1.00 91.56 480 GLU A N 1
ATOM 3763 C CA . GLU A 1 480 ? -7.752 12.501 7.802 1.00 91.56 480 GLU A CA 1
ATOM 3764 C C . GLU A 1 480 ? -8.710 12.038 8.908 1.00 91.56 480 GLU A C 1
ATOM 3766 O O . GLU A 1 480 ? -9.920 12.001 8.685 1.00 91.56 480 GLU A O 1
ATOM 3771 N N . CYS A 1 481 ? -8.199 11.804 10.122 1.00 93.44 481 CYS A N 1
ATOM 3772 C CA . CYS A 1 481 ? -9.019 11.446 11.284 1.00 93.44 481 CYS A CA 1
ATOM 3773 C C . CYS A 1 481 ? -10.030 12.548 11.633 1.00 93.44 481 CYS A C 1
ATOM 3775 O O . CYS A 1 481 ? -11.191 12.259 11.907 1.00 93.44 481 CYS A O 1
ATOM 3777 N N . LEU A 1 482 ? -9.617 13.819 11.589 1.00 94.75 482 LEU A N 1
ATOM 3778 C CA . LEU A 1 482 ? -10.505 14.954 11.835 1.00 94.75 482 LEU A CA 1
ATOM 3779 C C . LEU A 1 482 ? -11.643 15.011 10.808 1.00 94.75 482 LEU A C 1
ATOM 3781 O O . LEU A 1 482 ? -12.808 15.144 11.181 1.00 94.75 482 LEU A O 1
ATOM 3785 N N . LEU A 1 483 ? -11.318 14.882 9.519 1.00 95.00 483 LEU A N 1
ATOM 3786 C CA . LEU A 1 483 ? -12.312 14.895 8.446 1.00 95.00 483 LEU A CA 1
ATOM 3787 C C . LEU A 1 483 ? -13.297 13.728 8.578 1.00 95.00 483 LEU A C 1
ATOM 3789 O O . LEU A 1 483 ? -14.506 13.956 8.528 1.00 95.00 483 LEU A O 1
ATOM 3793 N N . ALA A 1 484 ? -12.795 12.511 8.800 1.00 94.44 484 ALA A N 1
ATOM 3794 C CA . ALA A 1 484 ? -13.628 11.332 9.019 1.00 94.44 484 ALA A CA 1
ATOM 3795 C C . ALA A 1 484 ? -14.522 11.504 10.258 1.00 94.44 484 ALA A C 1
ATOM 3797 O O . ALA A 1 484 ? -15.732 11.306 10.192 1.00 94.44 484 ALA A O 1
ATOM 3798 N N . GLY A 1 485 ? -13.959 11.977 11.373 1.00 94.56 485 GLY A N 1
ATOM 3799 C CA . GLY A 1 485 ? -14.701 12.195 12.610 1.00 94.56 485 GLY A CA 1
ATOM 3800 C C . GLY A 1 485 ? -15.830 13.215 12.479 1.00 94.56 485 GLY A C 1
ATOM 3801 O O . GLY A 1 485 ? -16.932 12.971 12.970 1.00 94.56 485 GLY A O 1
ATOM 3802 N N . VAL A 1 486 ? -15.604 14.327 11.775 1.00 96.00 486 VAL A N 1
ATOM 3803 C CA . VAL A 1 486 ? -16.651 15.328 11.513 1.00 96.00 486 VAL A CA 1
ATOM 3804 C C . VAL A 1 486 ? -17.754 14.757 10.616 1.00 96.00 486 VAL A C 1
ATOM 3806 O O . VAL A 1 486 ? -18.934 14.945 10.916 1.00 96.00 486 VAL A O 1
ATOM 3809 N N . GLN A 1 487 ? -17.397 14.017 9.562 1.00 95.62 487 GLN A N 1
ATOM 3810 C CA . GLN A 1 487 ? -18.370 13.360 8.677 1.00 95.62 487 GLN A CA 1
ATOM 3811 C C . GLN A 1 487 ? -19.212 12.311 9.419 1.00 95.62 487 GLN A C 1
ATOM 3813 O O . GLN A 1 487 ? -20.432 12.229 9.231 1.00 95.62 487 GLN A O 1
ATOM 3818 N N . ASN A 1 488 ? -18.585 11.551 10.315 1.00 94.31 488 ASN A N 1
ATOM 3819 C CA . ASN A 1 488 ? -19.264 10.579 11.162 1.00 94.31 488 ASN A CA 1
ATOM 3820 C C . ASN A 1 488 ? -20.239 11.259 12.120 1.00 94.31 488 ASN A C 1
ATOM 3822 O O . ASN A 1 488 ? -21.402 10.865 12.186 1.00 94.31 488 ASN A O 1
ATOM 3826 N N . LEU A 1 489 ? -19.806 12.322 12.808 1.00 94.81 489 LEU A N 1
ATOM 3827 C CA . LEU A 1 489 ? -20.675 13.102 13.692 1.00 94.81 489 LEU A CA 1
ATOM 3828 C C . LEU A 1 489 ? -21.885 13.661 12.947 1.00 94.81 489 LEU A C 1
ATOM 3830 O O . LEU A 1 489 ? -23.008 13.556 13.440 1.00 94.81 489 LEU A O 1
ATOM 3834 N N . GLU A 1 490 ? -21.676 14.228 11.761 1.00 95.62 490 GLU A N 1
ATOM 3835 C CA . GLU A 1 490 ? -22.765 14.733 10.931 1.00 95.62 490 GLU A CA 1
ATOM 3836 C C . GLU A 1 490 ? -23.761 13.621 10.578 1.00 95.62 490 GLU A C 1
ATOM 3838 O O . GLU A 1 490 ? -24.973 13.795 10.730 1.00 95.62 490 GLU A O 1
ATOM 3843 N N . THR A 1 491 ? -23.261 12.457 10.163 1.00 94.38 491 THR A N 1
ATOM 3844 C CA . THR A 1 491 ? -24.091 11.303 9.803 1.00 94.38 491 THR A CA 1
ATOM 3845 C C . THR A 1 491 ? -24.889 10.787 11.002 1.00 94.38 491 THR A C 1
ATOM 3847 O O . THR A 1 491 ? -26.107 10.619 10.907 1.00 94.38 491 THR A O 1
ATOM 3850 N N . MET A 1 492 ? -24.242 10.613 12.156 1.00 93.88 492 MET A N 1
ATOM 3851 C CA . MET A 1 492 ? -24.877 10.172 13.401 1.00 93.88 492 MET A CA 1
ATOM 3852 C C . MET A 1 492 ? -25.959 11.157 13.869 1.00 93.88 492 MET A C 1
ATOM 3854 O O . MET A 1 492 ? -27.080 10.755 14.187 1.00 93.88 492 MET A O 1
ATOM 3858 N N . LEU A 1 493 ? -25.667 12.462 13.857 1.00 93.88 493 LEU A N 1
ATOM 3859 C CA . LEU A 1 493 ? -26.624 13.506 14.241 1.00 93.88 493 LEU A CA 1
ATOM 3860 C C . LEU A 1 493 ? -27.820 13.567 13.287 1.00 93.88 493 LEU A C 1
ATOM 3862 O O . LEU A 1 493 ? -28.960 13.703 13.738 1.00 93.88 493 LEU A O 1
ATOM 3866 N N . ARG A 1 494 ? -27.592 13.419 11.976 1.00 93.94 494 ARG A N 1
ATOM 3867 C CA . ARG A 1 494 ? -28.676 13.326 10.990 1.00 93.94 494 ARG A CA 1
ATOM 3868 C C . ARG A 1 494 ? -29.578 12.130 11.288 1.00 93.94 494 ARG A C 1
ATOM 3870 O O . ARG A 1 494 ? -30.794 12.314 11.341 1.00 93.94 494 ARG A O 1
ATOM 3877 N N . GLN A 1 495 ? -29.014 10.951 11.561 1.00 90.94 495 GLN A N 1
ATOM 3878 C CA . GLN A 1 495 ? -29.796 9.757 11.907 1.00 90.94 495 GLN A CA 1
ATOM 3879 C C . GLN A 1 495 ? -30.630 9.953 13.181 1.00 90.94 495 GLN A C 1
ATOM 3881 O O . GLN A 1 495 ? -31.816 9.618 13.193 1.00 90.94 495 GLN A O 1
ATOM 3886 N N . LEU A 1 496 ? -30.059 10.564 14.225 1.00 90.56 496 LEU A N 1
ATOM 3887 C CA . LEU A 1 496 ? -30.799 10.902 15.445 1.00 90.56 496 LEU A CA 1
ATOM 3888 C C . LEU A 1 496 ? -31.930 11.903 15.175 1.00 90.56 496 LEU A C 1
ATOM 3890 O O . LEU A 1 496 ? -33.042 11.714 15.664 1.00 90.56 496 LEU A O 1
ATOM 3894 N N . SER A 1 497 ? -31.689 12.928 14.351 1.00 90.81 497 SER A N 1
ATOM 3895 C CA . SER A 1 497 ? -32.714 13.923 14.007 1.00 90.81 497 SER A CA 1
ATOM 3896 C C . SER A 1 497 ? -33.889 13.316 13.231 1.00 90.81 497 SER A C 1
ATOM 3898 O O . SER A 1 497 ? -35.046 13.656 13.479 1.00 90.81 497 SER A O 1
ATOM 3900 N N . VAL A 1 498 ? -33.610 12.385 12.310 1.00 89.88 498 VAL A N 1
ATOM 3901 C CA . VAL A 1 498 ? -34.639 11.653 11.562 1.00 89.88 498 VAL A CA 1
ATOM 3902 C C . VAL A 1 498 ? -35.438 10.774 12.517 1.00 89.88 498 VAL A C 1
ATOM 3904 O O . VAL A 1 498 ? -36.667 10.813 12.487 1.00 89.88 498 VAL A O 1
ATOM 3907 N N . ARG A 1 499 ? -34.762 10.058 13.423 1.00 84.38 499 ARG A N 1
ATOM 3908 C CA . ARG A 1 499 ? -35.412 9.219 14.437 1.00 84.38 499 ARG A CA 1
ATOM 3909 C C . ARG A 1 499 ? -36.355 10.037 15.320 1.00 84.38 499 ARG A C 1
ATOM 3911 O O . ARG A 1 499 ? -37.523 9.677 15.426 1.00 84.38 499 ARG A O 1
ATOM 3918 N N . GLN A 1 500 ? -35.898 11.170 15.851 1.00 86.25 500 GLN A N 1
ATOM 3919 C CA . GLN A 1 500 ? -36.717 12.074 16.668 1.00 86.25 500 GLN A CA 1
ATOM 3920 C C . GLN A 1 500 ? -37.954 12.593 15.923 1.00 86.25 500 GLN A C 1
ATOM 3922 O O . GLN A 1 500 ? -39.047 12.642 16.482 1.00 86.25 500 GLN A O 1
ATOM 3927 N N . LYS A 1 501 ? -37.818 12.942 14.637 1.00 87.88 501 LYS A N 1
ATOM 3928 C CA . LYS A 1 501 ? -38.966 13.338 13.805 1.00 87.88 501 LYS A CA 1
ATOM 3929 C C . LYS A 1 501 ? -39.947 12.183 13.608 1.00 87.88 501 LYS A C 1
ATOM 3931 O O . LYS A 1 501 ? -41.155 12.392 13.685 1.00 87.88 501 LYS A O 1
ATOM 3936 N N . THR A 1 502 ? -39.450 10.966 13.376 1.00 84.25 502 THR A N 1
ATOM 3937 C CA . THR A 1 502 ? -40.311 9.785 13.206 1.00 84.25 502 THR A CA 1
ATOM 3938 C C . THR A 1 502 ? -41.022 9.366 14.492 1.00 84.25 502 THR A C 1
ATOM 3940 O O . THR A 1 502 ? -42.180 8.958 14.423 1.00 84.25 502 THR A O 1
ATOM 3943 N N . THR A 1 503 ? -40.382 9.484 15.660 1.00 82.00 503 THR A N 1
ATOM 3944 C CA . THR A 1 503 ? -41.025 9.200 16.951 1.00 82.00 503 THR A CA 1
ATOM 3945 C C . THR A 1 503 ? -42.084 10.248 17.271 1.00 82.00 503 THR A C 1
ATOM 3947 O O . THR A 1 503 ? -43.223 9.875 17.539 1.00 82.00 503 THR A O 1
ATOM 3950 N N . ALA A 1 504 ? -41.774 11.538 17.102 1.00 79.69 504 ALA A N 1
ATOM 3951 C CA . ALA A 1 504 ? -42.739 12.622 17.292 1.00 79.69 504 ALA A CA 1
ATOM 3952 C C . ALA A 1 504 ? -43.962 12.497 16.361 1.00 79.69 504 ALA A C 1
ATOM 3954 O O . ALA A 1 504 ? -45.095 12.703 16.792 1.00 79.69 504 ALA A O 1
ATOM 3955 N N . ALA A 1 505 ? -43.764 12.100 15.098 1.00 77.25 505 ALA A N 1
ATOM 3956 C CA . ALA A 1 505 ? -44.862 11.851 14.161 1.00 77.25 505 ALA A CA 1
ATOM 3957 C C . ALA A 1 505 ? -45.728 10.639 14.560 1.00 77.25 505 ALA A C 1
ATOM 3959 O O . ALA A 1 505 ? -46.947 10.674 14.405 1.00 77.25 505 ALA A O 1
ATOM 3960 N N . ARG A 1 506 ? -45.120 9.570 15.099 1.00 74.88 506 ARG A N 1
ATOM 3961 C CA . ARG A 1 506 ? -45.852 8.394 15.606 1.00 74.88 506 ARG A CA 1
ATOM 3962 C C . ARG A 1 506 ? -46.652 8.701 16.868 1.00 74.88 506 ARG A C 1
ATOM 3964 O O . ARG A 1 506 ? -47.757 8.191 17.010 1.00 74.88 506 ARG A O 1
ATOM 3971 N N . GLU A 1 507 ? -46.111 9.511 17.770 1.00 75.06 507 GLU A N 1
ATOM 3972 C CA . GLU A 1 507 ? -46.795 9.907 19.005 1.00 75.06 507 GLU A CA 1
ATOM 3973 C C . GLU A 1 507 ? -47.924 10.907 18.728 1.00 75.06 507 GLU A C 1
ATOM 3975 O O . GLU A 1 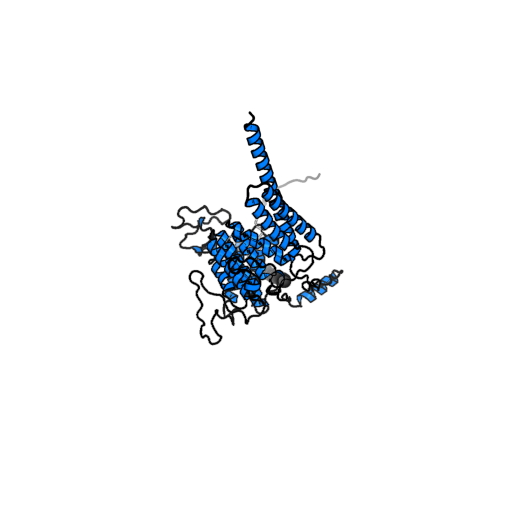507 ? -49.017 10.744 19.264 1.00 75.06 507 GLU A O 1
ATOM 3980 N N . GLY A 1 508 ? -47.715 11.863 17.815 1.00 66.38 508 GLY A N 1
ATOM 3981 C CA . GLY A 1 508 ? -48.747 12.813 17.386 1.00 66.38 508 GLY A CA 1
ATOM 3982 C C . GLY A 1 508 ? -49.884 12.194 16.560 1.00 66.38 508 GLY A C 1
ATOM 3983 O O . GLY A 1 508 ? -50.991 12.717 16.565 1.00 66.38 508 GLY A O 1
ATOM 3984 N N . GLY A 1 509 ? -49.646 11.069 15.878 1.00 57.75 509 GLY A N 1
ATOM 3985 C CA . GLY A 1 509 ? -50.685 10.320 15.157 1.00 57.75 509 GLY A CA 1
ATOM 3986 C C . GLY A 1 509 ? -51.503 9.361 16.030 1.00 57.75 509 GLY A C 1
ATOM 3987 O O . GLY A 1 509 ? -52.485 8.799 15.557 1.00 57.75 509 GLY A O 1
ATOM 3988 N N . ARG A 1 510 ? -51.102 9.142 17.290 1.00 52.66 510 ARG A N 1
ATOM 3989 C CA . ARG A 1 510 ? -51.779 8.233 18.233 1.00 52.66 510 ARG A CA 1
ATOM 3990 C C . ARG A 1 510 ? -52.710 8.966 19.207 1.00 52.66 510 ARG A C 1
ATOM 3992 O O . ARG A 1 510 ? -53.437 8.318 19.952 1.00 52.66 510 ARG A O 1
ATOM 3999 N N . SER A 1 511 ? -52.673 10.296 19.196 1.00 51.72 511 SER A N 1
ATOM 4000 C CA . SER A 1 511 ? -53.497 11.209 19.996 1.00 51.72 511 SER A CA 1
ATOM 4001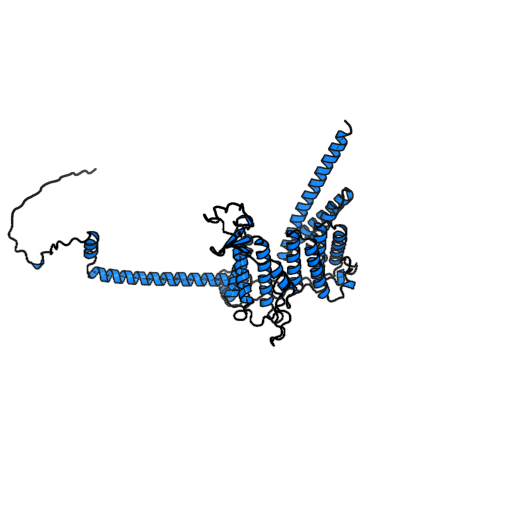 C C . SER A 1 511 ? -54.576 11.940 19.177 1.00 51.72 511 SER A C 1
ATOM 4003 O O . SER A 1 511 ? -55.170 12.889 19.689 1.00 51.72 511 SER A O 1
ATOM 4005 N N . GLY A 1 512 ? -54.820 11.507 17.932 1.00 42.78 512 GLY A N 1
ATOM 4006 C CA . GLY A 1 512 ? -55.843 12.039 17.021 1.00 42.78 512 GLY A CA 1
ATOM 4007 C C . GLY A 1 512 ? -57.080 11.162 16.916 1.00 42.78 512 GLY A C 1
ATOM 4008 O O . GLY A 1 512 ? -56.908 9.922 16.863 1.00 42.78 512 GLY A O 1
#

Radius of gyration: 37.04 Å; chains: 1; bounding box: 84×95×124 Å

Organism: NCBI:txid245834

pLDDT: mean 82.22, std 16.45, range [34.75, 97.19]